Protein AF-A0A5N5M205-F1 (afdb_monomer)

Radius of gyration: 34.11 Å; Cα contacts (8 Å, |Δi|>4): 304; chains: 1; bounding box: 107×65×97 Å

Structure (mmCIF, N/CA/C/O backbone):
data_AF-A0A5N5M205-F1
#
_entry.id   AF-A0A5N5M205-F1
#
loop_
_atom_site.group_PDB
_atom_site.id
_atom_site.type_symbol
_atom_site.label_atom_id
_atom_site.label_alt_id
_atom_site.label_comp_id
_atom_site.label_asym_id
_atom_site.label_entity_id
_atom_site.label_seq_id
_atom_site.pdbx_PDB_ins_code
_atom_site.Cartn_x
_atom_site.Cartn_y
_atom_site.Cartn_z
_atom_site.occupancy
_atom_site.B_iso_or_equiv
_atom_site.auth_seq_id
_atom_site.auth_comp_id
_atom_site.auth_asym_id
_atom_site.auth_atom_id
_atom_site.pdbx_PDB_model_num
ATOM 1 N N . MET A 1 1 ? 38.761 -8.314 11.369 1.00 35.09 1 MET A N 1
ATOM 2 C CA . MET A 1 1 ? 37.717 -7.324 11.724 1.00 35.09 1 MET A CA 1
ATOM 3 C C . MET A 1 1 ? 36.967 -7.002 10.439 1.00 35.09 1 MET A C 1
ATOM 5 O O . MET A 1 1 ? 37.566 -6.400 9.571 1.00 35.09 1 MET A O 1
ATOM 9 N N . TYR A 1 2 ? 35.781 -7.514 10.135 1.00 28.20 2 TYR A N 1
ATOM 10 C CA . TYR A 1 2 ? 34.558 -7.565 10.927 1.00 28.20 2 TYR A CA 1
ATOM 11 C C . TYR A 1 2 ? 33.839 -8.905 10.732 1.00 28.20 2 TYR A C 1
ATOM 13 O O . TYR A 1 2 ? 33.655 -9.369 9.611 1.00 28.20 2 TYR A O 1
ATOM 21 N N . ALA A 1 3 ? 33.420 -9.488 11.848 1.00 25.64 3 ALA A N 1
ATOM 22 C CA . ALA A 1 3 ? 32.432 -10.550 11.924 1.00 25.64 3 ALA A CA 1
ATOM 23 C C . ALA A 1 3 ? 31.124 -9.964 12.481 1.00 25.64 3 ALA A C 1
ATOM 25 O O . ALA A 1 3 ? 31.169 -8.963 13.199 1.00 25.64 3 ALA A O 1
ATOM 26 N N . SER A 1 4 ? 30.022 -10.686 12.244 1.00 29.30 4 SER A N 1
ATOM 27 C CA . SER A 1 4 ? 28.738 -10.692 12.984 1.00 29.30 4 SER A CA 1
ATOM 28 C C . SER A 1 4 ? 27.537 -10.110 12.230 1.00 29.30 4 SER A C 1
ATOM 30 O O . SER A 1 4 ? 27.368 -8.902 12.161 1.00 29.30 4 SER A O 1
ATOM 32 N N . TYR A 1 5 ? 26.658 -10.975 11.709 1.00 28.19 5 TYR A N 1
ATOM 33 C CA . TYR A 1 5 ? 25.409 -11.382 12.383 1.00 28.19 5 TYR A CA 1
ATOM 34 C C . TYR A 1 5 ? 24.569 -12.261 11.433 1.00 28.19 5 TYR A C 1
ATOM 36 O O . TYR A 1 5 ? 23.854 -11.769 10.566 1.00 28.19 5 TYR A O 1
ATOM 44 N N . VAL A 1 6 ? 24.625 -13.584 11.616 1.00 30.52 6 VAL A N 1
ATOM 45 C CA . VAL A 1 6 ? 23.639 -14.532 11.070 1.00 30.52 6 VAL A CA 1
ATOM 46 C C . VAL A 1 6 ? 22.922 -15.145 12.267 1.00 30.52 6 VAL A C 1
ATOM 48 O O . VAL A 1 6 ? 23.509 -15.915 13.022 1.00 30.52 6 VAL A O 1
ATOM 51 N N . ARG A 1 7 ? 21.655 -14.778 12.482 1.00 27.41 7 ARG A N 1
ATOM 52 C CA . ARG A 1 7 ? 20.801 -15.393 13.509 1.00 27.41 7 ARG A CA 1
ATOM 53 C C . ARG A 1 7 ? 20.199 -16.682 12.939 1.00 27.41 7 ARG A C 1
ATOM 55 O O . ARG A 1 7 ? 19.255 -16.638 12.157 1.00 27.41 7 ARG A O 1
ATOM 62 N N . MET A 1 8 ? 20.749 -17.829 13.336 1.00 25.95 8 MET A N 1
ATOM 63 C CA . MET A 1 8 ? 20.094 -19.135 13.208 1.00 25.95 8 MET A CA 1
ATOM 64 C C . MET A 1 8 ? 19.006 -19.262 14.281 1.00 25.95 8 MET A C 1
ATOM 66 O O . MET A 1 8 ? 19.299 -19.199 15.472 1.00 25.95 8 MET A O 1
ATOM 70 N N . VAL A 1 9 ? 17.757 -19.486 13.870 1.00 28.44 9 VAL A N 1
ATOM 71 C CA . VAL A 1 9 ? 16.691 -19.975 14.756 1.00 28.44 9 VAL A CA 1
ATOM 72 C C . VAL A 1 9 ? 16.609 -21.488 14.578 1.00 28.44 9 VAL A C 1
ATOM 74 O O . VAL A 1 9 ? 16.184 -21.981 13.535 1.00 28.44 9 VAL A O 1
ATOM 77 N N . THR A 1 10 ? 17.039 -22.235 15.592 1.00 28.95 10 THR A N 1
ATOM 78 C CA . THR A 1 10 ? 16.893 -23.690 15.661 1.00 28.95 10 THR A CA 1
ATOM 79 C C . THR A 1 10 ? 15.517 -24.040 16.235 1.00 28.95 10 THR A C 1
ATOM 81 O O . THR A 1 10 ? 15.197 -23.760 17.386 1.00 28.95 10 THR A O 1
ATOM 84 N N . SER A 1 11 ? 14.669 -24.660 15.411 1.00 25.62 11 SER A N 1
ATOM 85 C CA . SER A 1 11 ? 13.385 -25.230 15.829 1.00 25.62 11 SER A CA 1
ATOM 86 C C . SER A 1 11 ? 13.619 -26.625 16.418 1.00 25.62 11 SER A C 1
ATOM 88 O O . SER A 1 11 ? 13.933 -27.569 15.691 1.00 25.62 11 SER A O 1
ATOM 90 N N . ARG A 1 12 ? 13.481 -26.776 17.742 1.00 28.73 12 ARG A N 1
ATOM 91 C CA . ARG A 1 12 ? 13.428 -28.093 18.394 1.00 28.73 12 ARG A CA 1
ATOM 92 C C . ARG A 1 12 ? 12.008 -28.660 18.299 1.00 28.73 12 ARG A C 1
ATOM 94 O O . ARG A 1 12 ? 11.095 -28.205 18.980 1.00 28.73 12 ARG A O 1
ATOM 101 N N . ARG A 1 13 ? 11.851 -29.693 17.466 1.00 29.36 13 ARG A N 1
ATOM 102 C CA . ARG A 1 13 ? 10.754 -30.674 17.516 1.00 29.36 13 ARG A CA 1
ATOM 103 C C . ARG A 1 13 ? 10.965 -31.607 18.715 1.00 29.36 13 ARG A C 1
ATOM 105 O O . ARG A 1 13 ? 11.999 -32.261 18.786 1.00 29.36 13 ARG A O 1
ATOM 112 N N . GLY A 1 14 ? 9.959 -31.735 19.578 1.00 28.56 14 GLY A N 1
ATOM 113 C CA . GLY A 1 14 ? 9.799 -32.853 20.515 1.00 28.56 14 GLY A CA 1
ATOM 114 C C . GLY A 1 14 ? 8.483 -33.580 20.224 1.00 28.56 14 GLY A C 1
ATOM 115 O O . GLY A 1 14 ? 7.435 -32.943 20.167 1.00 28.56 14 GLY A O 1
ATOM 116 N N . ARG A 1 15 ? 8.554 -34.891 19.965 1.00 30.47 15 ARG A N 1
ATOM 117 C CA . ARG A 1 15 ? 7.434 -35.819 19.710 1.00 30.47 15 ARG A CA 1
ATOM 118 C C . ARG A 1 15 ? 7.062 -36.592 20.986 1.00 30.47 15 ARG A C 1
ATOM 120 O O . ARG A 1 15 ? 7.984 -37.011 21.671 1.00 30.47 15 ARG A O 1
ATOM 127 N N . GLY A 1 16 ? 5.759 -36.897 21.129 1.00 27.75 16 GLY A N 1
ATOM 128 C CA . GLY A 1 16 ? 5.139 -38.070 21.803 1.00 27.75 16 GLY A CA 1
ATOM 129 C C . GLY A 1 16 ? 5.335 -38.193 23.323 1.00 27.75 16 GLY A C 1
ATOM 130 O O . GLY A 1 16 ? 6.325 -37.727 23.853 1.00 27.75 16 GLY A O 1
ATOM 131 N N . ASN A 1 17 ? 4.474 -38.809 24.135 1.00 27.53 17 ASN A N 1
ATOM 132 C CA . ASN A 1 17 ? 3.269 -39.634 23.985 1.00 27.53 17 ASN A CA 1
ATOM 133 C C . ASN A 1 17 ? 2.536 -39.622 25.347 1.00 27.53 17 ASN A C 1
ATOM 135 O O . ASN A 1 17 ? 3.170 -39.364 26.367 1.00 27.53 17 ASN A O 1
ATOM 139 N N . GLY A 1 18 ? 1.255 -40.009 25.396 1.00 28.08 18 GLY A N 1
ATOM 140 C CA . GLY A 1 18 ? 0.644 -40.438 26.663 1.00 28.08 18 GLY A CA 1
ATOM 141 C C . GLY A 1 18 ? -0.877 -40.352 26.727 1.00 28.08 18 GLY A C 1
ATOM 142 O O . GLY A 1 18 ? -1.420 -39.480 27.392 1.00 28.08 18 GLY A O 1
ATOM 143 N N . LEU A 1 19 ? -1.561 -41.278 26.054 1.00 29.38 19 LEU A N 1
ATOM 144 C CA . LEU A 1 19 ? -2.960 -41.615 26.317 1.00 29.38 19 LEU A CA 1
ATOM 145 C C . LEU A 1 19 ? -3.095 -42.205 27.728 1.00 29.38 19 LEU A C 1
ATOM 147 O O . LEU A 1 19 ? -2.451 -43.206 28.025 1.00 29.38 19 LEU A O 1
ATOM 151 N N . HIS A 1 20 ? -4.009 -41.679 28.544 1.00 30.98 20 HIS A N 1
ATOM 152 C CA . HIS A 1 20 ? -4.691 -42.499 29.542 1.00 30.98 20 HIS A CA 1
ATOM 153 C C . HIS A 1 20 ? -6.166 -42.117 29.651 1.00 30.98 20 HIS A C 1
ATOM 155 O O . HIS A 1 20 ? -6.553 -40.988 29.937 1.00 30.98 20 HIS A O 1
ATOM 161 N N . GLN A 1 21 ? -6.979 -43.123 29.365 1.00 28.41 21 GLN A N 1
ATOM 162 C CA . GLN A 1 21 ? -8.425 -43.145 29.370 1.00 28.41 21 GLN A CA 1
ATOM 163 C C . GLN A 1 21 ? -8.873 -43.709 30.724 1.00 28.41 21 GLN A C 1
ATOM 165 O O . GLN A 1 21 ? -8.448 -44.805 31.085 1.00 28.41 21 GLN A O 1
ATOM 170 N N . GLN A 1 22 ? -9.750 -43.016 31.454 1.00 30.23 22 GLN A N 1
ATOM 171 C CA . GLN A 1 22 ? -10.543 -43.641 32.515 1.00 30.23 22 GLN A CA 1
ATOM 172 C C . GLN A 1 22 ? -11.988 -43.142 32.486 1.00 30.23 22 GLN A C 1
ATOM 174 O O . GLN A 1 22 ? -12.283 -41.952 32.424 1.00 30.23 22 GLN A O 1
ATOM 179 N N . LYS A 1 23 ? -12.883 -44.130 32.459 1.00 27.78 23 LYS A N 1
ATOM 180 C CA . LYS A 1 23 ? -14.337 -44.038 32.382 1.00 27.78 23 LYS A CA 1
ATOM 181 C C . LYS A 1 23 ? -14.938 -43.748 33.761 1.00 27.78 23 LYS A C 1
ATOM 183 O O . LYS A 1 23 ? -14.609 -44.439 34.713 1.00 27.78 23 LYS A O 1
ATOM 188 N N . GLY A 1 24 ? -15.934 -42.862 33.774 1.00 25.91 24 GLY A N 1
ATOM 189 C CA . GLY A 1 24 ? -17.240 -43.059 34.416 1.00 25.91 24 GLY A CA 1
ATOM 190 C C . GLY A 1 24 ? -17.339 -43.033 35.946 1.00 25.91 24 GLY A C 1
ATOM 191 O O . GLY A 1 24 ? -16.824 -43.910 36.625 1.00 25.91 24 GLY A O 1
ATOM 192 N N . LYS A 1 25 ? -18.212 -42.155 36.458 1.00 28.83 25 LYS A N 1
ATOM 193 C CA . LYS A 1 25 ? -19.431 -42.569 37.182 1.00 28.83 25 LYS A CA 1
ATOM 194 C C . LYS A 1 25 ? -20.398 -41.393 37.357 1.00 28.83 25 LYS A C 1
ATOM 196 O O . LYS A 1 25 ? -20.042 -40.316 37.815 1.00 28.83 25 LYS A O 1
ATOM 201 N N . ARG A 1 26 ? -21.635 -41.663 36.951 1.00 26.25 26 ARG A N 1
ATOM 202 C CA . ARG A 1 26 ? -22.867 -40.891 37.114 1.00 26.25 26 ARG A CA 1
ATOM 203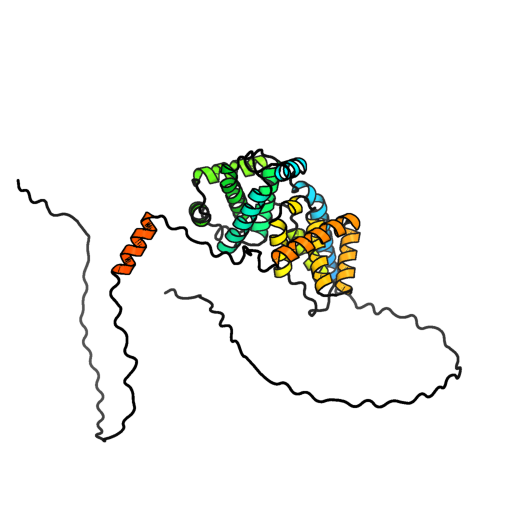 C C . ARG A 1 26 ? -23.425 -41.187 38.506 1.00 26.25 26 ARG A C 1
ATOM 205 O O . ARG A 1 26 ? -23.565 -42.364 38.823 1.00 26.25 26 ARG A O 1
ATOM 212 N N . LEU A 1 27 ? -23.789 -40.166 39.280 1.00 29.59 27 LEU A N 1
ATOM 213 C CA . LEU A 1 27 ? -24.732 -40.288 40.396 1.00 29.59 27 LEU A CA 1
ATOM 214 C C . LEU A 1 27 ? -25.619 -39.039 40.454 1.00 29.59 27 LEU A C 1
ATOM 216 O O . LEU A 1 27 ? -25.185 -37.916 40.228 1.00 29.59 27 LEU A O 1
ATOM 220 N N . GLU A 1 28 ? -26.893 -39.322 40.665 1.00 26.77 28 GLU A N 1
ATOM 221 C CA . GLU A 1 28 ? -28.076 -38.484 40.530 1.00 26.77 28 GLU A CA 1
ATOM 222 C C . GLU A 1 28 ? -28.618 -38.141 41.931 1.00 26.77 28 GLU A C 1
ATOM 224 O O . GLU A 1 28 ? -28.373 -38.900 42.869 1.00 26.77 28 GLU A O 1
ATOM 229 N N . LYS A 1 29 ? -29.478 -37.107 42.000 1.00 28.27 29 LYS A N 1
ATOM 230 C CA . LYS A 1 29 ? -30.364 -36.688 43.120 1.00 28.27 29 LYS A CA 1
ATOM 231 C C . LYS A 1 29 ? -29.666 -35.850 44.215 1.00 28.27 29 LYS A C 1
ATOM 233 O O . LYS A 1 29 ? -28.535 -36.111 44.571 1.00 28.27 29 LYS A O 1
ATOM 238 N N . GLN A 1 30 ? -30.271 -34.805 44.788 1.00 27.66 30 GLN A N 1
ATOM 239 C CA . GLN A 1 30 ? -31.687 -34.632 45.106 1.00 27.66 30 GLN A CA 1
ATOM 240 C C . GLN A 1 30 ? -32.056 -33.149 45.325 1.00 27.66 30 GLN A C 1
ATOM 242 O O . GLN A 1 30 ? -31.233 -32.310 45.672 1.00 27.66 30 GLN A O 1
ATOM 247 N N . LYS A 1 31 ? -33.338 -32.877 45.097 1.00 28.89 31 LYS A N 1
ATOM 248 C CA . LYS A 1 31 ? -34.074 -31.612 45.124 1.00 28.89 31 LYS A CA 1
ATOM 249 C C . LYS A 1 31 ? -34.529 -31.298 46.556 1.00 28.89 31 LYS A C 1
ATOM 251 O O . LYS A 1 31 ? -35.117 -32.181 47.173 1.00 28.89 31 LYS A O 1
ATOM 256 N N . THR A 1 32 ? -34.376 -30.062 47.035 1.00 29.09 32 THR A N 1
ATOM 257 C CA . THR A 1 32 ? -35.177 -29.539 48.160 1.00 29.09 32 THR A CA 1
ATOM 258 C C . THR A 1 32 ? -35.504 -28.061 47.967 1.00 29.09 32 THR A C 1
ATOM 260 O O . THR A 1 32 ? -34.630 -27.199 48.028 1.00 29.09 32 THR A O 1
ATOM 263 N N . ASP A 1 33 ? -36.794 -27.814 47.746 1.00 26.75 33 ASP A N 1
ATOM 264 C CA . ASP A 1 33 ? -37.492 -26.537 47.861 1.00 26.75 33 ASP A CA 1
ATOM 265 C C . ASP A 1 33 ? -37.355 -25.929 49.264 1.00 26.75 33 ASP A C 1
ATOM 267 O O . ASP A 1 33 ? -37.418 -26.664 50.252 1.00 26.75 33 ASP A O 1
ATOM 271 N N . ARG A 1 34 ? -37.263 -24.590 49.341 1.00 29.14 34 ARG A N 1
ATOM 272 C CA . ARG A 1 34 ? -37.953 -23.726 50.330 1.00 29.14 34 ARG A CA 1
ATOM 273 C C . ARG A 1 34 ? -37.608 -22.237 50.118 1.00 29.14 34 ARG A C 1
ATOM 275 O O . ARG A 1 34 ? -36.472 -21.805 50.280 1.00 29.14 34 ARG A O 1
ATOM 282 N N . ARG A 1 35 ? -38.637 -21.440 49.830 1.00 27.16 35 ARG A N 1
ATOM 283 C CA . ARG A 1 35 ? -38.789 -19.989 50.092 1.00 27.16 35 ARG A CA 1
ATOM 284 C C . ARG A 1 35 ? -40.238 -19.789 50.594 1.00 27.16 35 ARG A C 1
ATOM 286 O O . ARG A 1 35 ? -41.030 -20.707 50.376 1.00 27.16 35 ARG A O 1
ATOM 293 N N . PRO A 1 36 ? -40.653 -18.635 51.158 1.00 39.19 36 PRO A N 1
ATOM 294 C CA . PRO A 1 36 ? -39.908 -17.406 51.470 1.00 39.19 36 PRO A CA 1
ATOM 295 C C . PRO A 1 36 ? -40.114 -16.921 52.927 1.00 39.19 36 PRO A C 1
ATOM 297 O O . PRO A 1 36 ? -41.029 -17.350 53.621 1.00 39.19 36 PRO A O 1
ATOM 300 N N . ALA A 1 37 ? -39.320 -15.948 53.381 1.00 30.61 37 ALA A N 1
ATOM 301 C CA . ALA A 1 37 ? -39.704 -15.100 54.510 1.00 30.61 37 ALA A CA 1
ATOM 302 C C . ALA A 1 37 ? -39.289 -13.649 54.243 1.00 30.61 37 ALA A C 1
ATOM 304 O O . ALA A 1 37 ? -38.122 -13.343 54.015 1.00 30.61 37 ALA A O 1
ATOM 305 N N . SER A 1 38 ? -40.297 -12.781 54.250 1.00 28.56 38 SER A N 1
ATOM 306 C CA . SER A 1 38 ? -40.229 -11.333 54.073 1.00 28.56 38 SER A CA 1
ATOM 307 C C . SER A 1 38 ? -39.470 -10.672 55.227 1.00 28.56 38 SER A C 1
ATOM 309 O O . SER A 1 38 ? -39.848 -10.870 56.385 1.00 28.56 38 SER A O 1
ATOM 311 N N . ARG A 1 39 ? -38.500 -9.803 54.921 1.00 33.31 39 ARG A N 1
ATOM 312 C CA . ARG A 1 39 ? -38.143 -8.659 55.773 1.00 33.31 39 ARG A CA 1
ATOM 313 C C . ARG A 1 39 ? -37.866 -7.431 54.904 1.00 33.31 39 ARG A C 1
ATOM 315 O O . ARG A 1 39 ? -37.308 -7.535 53.819 1.00 33.31 39 ARG A O 1
ATOM 322 N N . LYS A 1 40 ? -38.381 -6.309 55.400 1.00 31.02 40 LYS A N 1
ATOM 323 C CA . LYS A 1 40 ? -38.566 -4.996 54.774 1.00 31.02 40 LYS A CA 1
ATOM 324 C C . LYS A 1 40 ? -37.250 -4.298 54.396 1.00 31.02 40 LYS A C 1
ATOM 326 O O . LYS A 1 40 ? -36.220 -4.537 55.015 1.00 31.02 40 LYS A O 1
ATOM 331 N N . CYS A 1 41 ? -37.361 -3.404 53.413 1.00 27.92 41 CYS A N 1
ATOM 332 C CA . CYS A 1 41 ? -36.337 -2.488 52.905 1.00 27.92 41 CYS A CA 1
ATOM 333 C C . CYS A 1 41 ? -35.716 -1.594 53.994 1.00 27.92 41 CYS A C 1
ATOM 335 O O . CYS A 1 41 ? -36.362 -1.296 55.001 1.00 27.92 41 CYS A O 1
ATOM 337 N N . PRO A 1 42 ? -34.545 -1.019 53.686 1.00 30.03 42 PRO A N 1
ATOM 338 C CA . PRO A 1 42 ? -34.512 0.425 53.498 1.00 30.03 42 PRO A CA 1
ATOM 339 C C . PRO A 1 42 ? -33.979 0.821 52.117 1.00 30.03 42 PRO A C 1
ATOM 341 O O . PRO A 1 42 ? -33.077 0.216 51.547 1.00 30.03 42 PRO A O 1
ATOM 344 N N . SER A 1 43 ? -34.617 1.860 51.600 1.00 34.94 43 SER A N 1
ATOM 345 C CA . SER A 1 43 ? -34.234 2.710 50.480 1.00 34.94 43 SER A CA 1
ATOM 346 C C . SER A 1 43 ? -32.800 3.244 50.576 1.00 34.94 43 SER A C 1
ATOM 348 O O . SER A 1 43 ? -32.307 3.492 51.672 1.00 34.94 43 SER A O 1
ATOM 350 N N . ASN A 1 44 ? -32.240 3.548 49.401 1.00 34.44 44 ASN A N 1
ATOM 351 C CA . ASN A 1 44 ? -30.972 4.236 49.127 1.00 34.44 44 ASN A CA 1
ATOM 352 C C . ASN A 1 44 ? -29.715 3.360 49.124 1.00 34.44 44 ASN A C 1
ATOM 354 O O . ASN A 1 44 ? -28.929 3.356 50.064 1.00 34.44 44 ASN A O 1
ATOM 358 N N . ILE A 1 45 ? -29.454 2.750 47.968 1.00 34.28 45 ILE A N 1
ATOM 359 C CA . ILE A 1 45 ? -28.085 2.619 47.466 1.00 34.28 45 ILE A CA 1
ATOM 360 C C . ILE A 1 45 ? -28.081 3.305 46.105 1.00 34.28 45 ILE A C 1
ATOM 362 O O . ILE A 1 45 ? -28.394 2.715 45.074 1.00 34.28 45 ILE A O 1
ATOM 366 N N . SER A 1 46 ? -27.792 4.607 46.142 1.00 27.89 46 SER A N 1
ATOM 367 C CA . SER A 1 46 ? -27.135 5.287 45.033 1.00 27.89 46 SER A CA 1
ATOM 368 C C . SER A 1 46 ? -25.893 4.461 44.729 1.00 27.89 46 SER A C 1
ATOM 370 O O . SER A 1 46 ? -24.947 4.466 45.516 1.00 27.89 46 SER A O 1
ATOM 372 N N . GLY A 1 47 ? -25.941 3.670 43.657 1.00 26.64 47 GLY A N 1
ATOM 373 C CA . GLY A 1 47 ? -24.765 3.021 43.110 1.00 26.64 47 GLY A CA 1
ATOM 374 C C . GLY A 1 47 ? -23.831 4.125 42.656 1.00 26.64 47 GLY A C 1
ATOM 375 O O . GLY A 1 47 ? -23.991 4.662 41.564 1.00 26.64 47 GLY A O 1
ATOM 376 N N . TYR A 1 48 ? -22.915 4.505 43.542 1.00 29.47 48 TYR A N 1
ATOM 377 C CA . TYR A 1 48 ? -21.705 5.209 43.180 1.00 29.47 48 TYR A CA 1
ATOM 378 C C . TYR A 1 48 ? -21.031 4.352 42.115 1.00 29.47 48 TYR A C 1
ATOM 380 O O . TYR A 1 48 ? -20.441 3.315 42.401 1.00 29.47 48 TYR A O 1
ATOM 388 N N . PHE A 1 49 ? -21.219 4.764 40.866 1.00 31.95 49 PHE A N 1
ATOM 389 C CA . PHE A 1 49 ? -20.301 4.470 39.790 1.00 31.95 49 PHE A CA 1
ATOM 390 C C . PHE A 1 49 ? -18.948 4.958 40.308 1.00 31.95 49 PHE A C 1
ATOM 392 O O . PHE A 1 49 ? -18.766 6.163 40.493 1.00 31.95 49 PHE A O 1
ATOM 399 N N . GLU A 1 50 ? -18.070 4.030 40.689 1.00 29.70 50 GLU A N 1
ATOM 400 C CA . GLU A 1 50 ? -16.687 4.343 41.023 1.00 29.70 50 GLU A CA 1
ATOM 401 C C . GLU A 1 50 ? -16.108 5.094 39.825 1.00 29.70 50 GLU A C 1
ATOM 403 O O . GLU A 1 50 ? -15.821 4.526 38.772 1.00 29.70 50 GLU A O 1
ATOM 408 N N . LEU A 1 51 ? -16.005 6.413 39.978 1.00 34.56 51 LEU A N 1
ATOM 409 C CA . LEU A 1 51 ? -15.162 7.257 39.161 1.00 34.56 51 LEU A CA 1
ATOM 410 C C . LEU A 1 51 ? -13.735 6.825 39.480 1.00 34.56 51 LEU A C 1
ATOM 412 O O . LEU A 1 51 ? -13.085 7.387 40.356 1.00 34.56 51 LEU A O 1
ATOM 416 N N . THR A 1 52 ? -13.259 5.787 38.797 1.00 38.47 52 THR A N 1
ATOM 417 C CA . THR A 1 52 ? -11.826 5.607 38.615 1.00 38.47 52 THR A CA 1
ATOM 418 C C . THR A 1 52 ? -11.336 6.899 37.977 1.00 38.47 52 THR A C 1
ATOM 420 O O . THR A 1 52 ? -11.681 7.184 36.827 1.00 38.47 52 THR A O 1
ATOM 423 N N . GLU A 1 53 ? -10.626 7.711 38.758 1.00 41.22 53 GLU A N 1
ATOM 424 C CA . GLU A 1 53 ? -9.908 8.894 38.298 1.00 41.22 53 GLU A CA 1
ATOM 425 C C . GLU A 1 53 ? -9.066 8.474 37.087 1.00 41.22 53 GLU A C 1
ATOM 427 O O . GLU A 1 53 ? -8.050 7.792 37.226 1.00 41.22 53 GLU A O 1
ATOM 432 N N . ARG A 1 54 ? -9.531 8.790 35.871 1.00 52.59 54 ARG A N 1
ATOM 433 C CA . ARG A 1 54 ? -8.688 8.641 34.686 1.00 52.59 54 ARG A CA 1
ATOM 434 C C . ARG A 1 54 ? -7.578 9.667 34.808 1.00 52.59 54 ARG A C 1
ATOM 436 O O . ARG A 1 54 ? -7.836 10.838 35.070 1.00 52.59 54 ARG A O 1
ATOM 443 N N . ASP A 1 55 ? -6.350 9.202 34.633 1.00 56.69 55 ASP A N 1
ATOM 444 C CA . ASP A 1 55 ? -5.165 10.046 34.614 1.00 56.69 55 ASP A CA 1
ATOM 445 C C . ASP A 1 55 ? -5.349 11.175 33.568 1.00 56.69 55 ASP A C 1
ATOM 447 O O . ASP A 1 55 ? -5.577 10.871 32.391 1.00 56.69 55 ASP A O 1
ATOM 451 N N . PRO A 1 56 ? -5.249 12.466 33.953 1.00 61.19 56 PRO A N 1
ATOM 452 C CA . PRO A 1 56 ? -5.406 13.606 33.043 1.00 61.19 56 PRO A CA 1
ATOM 453 C C . PRO A 1 56 ? -4.485 13.553 31.815 1.00 61.19 56 PRO A C 1
ATOM 455 O O . PRO A 1 56 ? -4.787 14.153 30.780 1.00 61.19 56 PRO A O 1
ATOM 458 N N . SER A 1 57 ? -3.358 12.838 31.910 1.00 63.34 57 SER A N 1
ATOM 459 C CA . SER A 1 57 ? -2.438 12.635 30.788 1.00 63.34 57 SER A CA 1
ATOM 460 C C . SER A 1 57 ? -3.027 11.745 29.683 1.00 63.34 57 SER A C 1
ATOM 462 O O . SER A 1 57 ? -2.799 12.013 28.501 1.00 63.34 57 SER A O 1
ATOM 464 N N . VAL A 1 58 ? -3.841 10.743 30.038 1.00 65.38 58 VAL A N 1
ATOM 465 C CA . VAL A 1 58 ? -4.497 9.822 29.091 1.00 65.38 58 VAL A CA 1
ATOM 466 C C . VAL A 1 58 ? -5.610 10.536 28.326 1.00 65.38 58 VAL A C 1
ATOM 468 O O . VAL A 1 58 ? -5.751 10.348 27.117 1.00 65.38 58 VAL A O 1
ATOM 471 N N . ASP A 1 59 ? -6.350 11.420 28.997 1.00 68.69 59 ASP A N 1
ATOM 472 C CA . ASP A 1 59 ? -7.402 12.217 28.360 1.00 68.69 59 ASP A CA 1
ATOM 473 C C . ASP A 1 59 ? -6.824 13.242 27.364 1.00 68.69 59 ASP A C 1
ATOM 475 O O . ASP A 1 59 ? -7.383 13.448 26.282 1.00 68.69 59 ASP A O 1
ATOM 479 N N . MET A 1 60 ? -5.661 13.830 27.670 1.00 78.50 60 MET A N 1
ATOM 480 C CA . MET A 1 60 ? -4.942 14.718 26.745 1.00 78.50 60 MET A CA 1
ATOM 481 C C . MET A 1 60 ? -4.405 13.977 25.512 1.00 78.50 60 MET A C 1
ATOM 483 O O . MET A 1 60 ? -4.485 14.499 24.394 1.00 78.50 60 MET A O 1
ATOM 487 N N . GLU A 1 61 ? -3.895 12.756 25.690 1.00 82.69 61 GLU A N 1
ATOM 488 C CA . GLU A 1 61 ? -3.439 11.898 24.592 1.00 82.69 61 GLU A CA 1
ATOM 489 C C . GLU A 1 61 ? -4.601 11.489 23.676 1.00 82.69 61 GLU A C 1
ATOM 491 O O . GLU A 1 61 ? -4.536 11.667 22.458 1.00 82.69 61 GLU A O 1
ATOM 496 N N . ALA A 1 62 ? -5.709 11.024 24.258 1.00 79.00 62 ALA A N 1
ATOM 497 C CA . ALA A 1 62 ? -6.910 10.657 23.512 1.00 79.00 62 ALA A CA 1
ATOM 498 C C . ALA A 1 62 ? -7.485 11.851 22.729 1.00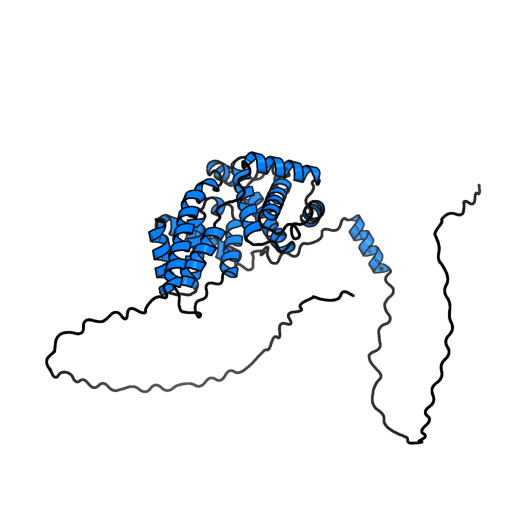 79.00 62 ALA A C 1
ATOM 500 O O . ALA A 1 62 ? -7.895 11.704 21.572 1.00 79.00 62 ALA A O 1
ATOM 501 N N . PHE A 1 63 ? -7.466 13.053 23.317 1.00 82.19 63 PHE A N 1
ATOM 502 C CA . PHE A 1 63 ? -7.874 14.279 22.632 1.00 82.19 63 PHE A CA 1
ATOM 503 C C . PHE A 1 63 ? -6.964 14.607 21.439 1.00 82.19 63 PHE A C 1
ATOM 505 O O . PHE A 1 63 ? -7.460 14.955 20.360 1.00 82.19 63 PHE A O 1
ATOM 512 N N . ARG A 1 64 ? -5.642 14.462 21.600 1.00 89.50 64 ARG A N 1
ATOM 513 C CA . ARG A 1 64 ? -4.667 14.667 20.519 1.00 89.50 64 ARG A CA 1
ATOM 514 C C . ARG A 1 64 ? -4.901 13.695 19.364 1.00 89.50 64 ARG A C 1
ATOM 516 O O . ARG A 1 64 ? -5.032 14.149 18.227 1.00 89.50 64 ARG A O 1
ATOM 523 N N . LEU A 1 65 ? -5.030 12.400 19.658 1.00 89.62 65 LEU A N 1
ATOM 524 C CA . LEU A 1 65 ? -5.295 11.357 18.661 1.00 89.62 65 LEU A CA 1
ATOM 525 C C . LEU A 1 65 ? -6.613 11.605 17.917 1.00 89.62 65 LEU A C 1
ATOM 527 O O . LEU A 1 65 ? -6.677 11.485 16.696 1.00 89.62 65 LEU A O 1
ATOM 531 N N . MET A 1 66 ? -7.663 12.022 18.629 1.00 85.56 66 MET A N 1
ATOM 532 C CA . MET A 1 66 ? -8.955 12.338 18.016 1.00 85.56 66 MET A CA 1
ATOM 533 C C . MET A 1 66 ? -8.883 13.571 17.100 1.00 85.56 66 MET A C 1
ATOM 535 O O . MET A 1 66 ? -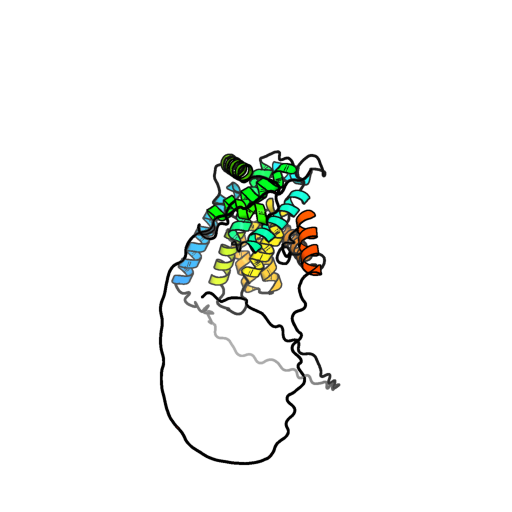9.541 13.615 16.056 1.00 85.56 66 MET A O 1
ATOM 539 N N . LYS A 1 67 ? -8.089 14.585 17.467 1.00 89.00 67 LYS A N 1
ATOM 540 C CA . LYS A 1 67 ? -7.852 15.765 16.623 1.00 89.00 67 LYS A CA 1
ATOM 541 C C . LYS A 1 67 ? -7.098 15.388 15.347 1.00 89.00 67 LYS A C 1
ATOM 543 O O . LYS A 1 67 ? -7.502 15.803 14.261 1.00 89.00 67 LYS A O 1
ATOM 548 N N . GLU A 1 68 ? -6.042 14.593 15.476 1.00 93.12 68 GLU A N 1
ATOM 549 C CA . GLU A 1 68 ? -5.262 14.091 14.342 1.00 93.12 68 GLU A CA 1
ATOM 550 C C . GLU A 1 68 ? -6.112 13.216 13.412 1.00 93.12 68 GLU A C 1
ATOM 552 O O . GLU A 1 68 ? -6.050 13.357 12.190 1.00 93.12 68 GLU A O 1
ATOM 557 N N . LEU A 1 69 ? -6.977 12.376 13.980 1.00 92.50 69 LEU A N 1
ATOM 558 C CA . LEU A 1 69 ? -7.900 11.545 13.221 1.00 92.50 69 LEU A CA 1
ATOM 559 C C . LEU A 1 69 ? -8.849 12.371 12.341 1.00 92.50 69 LEU A C 1
ATOM 561 O O . LEU A 1 69 ? -9.034 12.046 11.167 1.00 92.50 69 LEU A O 1
ATOM 565 N N . LYS A 1 70 ? -9.424 13.453 12.879 1.00 90.56 70 LYS A N 1
ATOM 566 C CA . LYS A 1 70 ? -10.302 14.354 12.112 1.00 90.56 70 LYS A CA 1
ATOM 567 C C . LYS A 1 70 ? -9.555 15.061 10.983 1.00 90.56 70 LYS A C 1
ATOM 569 O O . LYS A 1 70 ? -10.060 15.101 9.866 1.00 90.56 70 LYS A O 1
ATOM 574 N N . LEU A 1 71 ? -8.347 15.552 11.260 1.00 93.31 71 LEU A N 1
ATOM 575 C CA . LEU A 1 71 ? -7.511 16.214 10.257 1.00 93.31 71 LEU A CA 1
ATOM 576 C C . LEU A 1 71 ? -7.191 15.278 9.081 1.00 93.31 71 LEU A C 1
ATOM 578 O O . LEU A 1 71 ? -7.335 15.660 7.922 1.00 93.31 71 LEU A O 1
ATOM 582 N N . ASN A 1 72 ? -6.803 14.035 9.376 1.00 94.69 72 ASN A N 1
ATOM 583 C CA . ASN A 1 72 ? -6.522 13.034 8.348 1.00 94.69 72 ASN A CA 1
ATOM 584 C C . ASN A 1 72 ? -7.783 12.659 7.550 1.00 94.69 72 ASN A C 1
ATOM 586 O O . ASN A 1 72 ? -7.709 12.479 6.334 1.00 94.69 72 ASN A O 1
ATOM 590 N N . LEU A 1 73 ? -8.952 12.586 8.199 1.00 93.94 73 LEU A N 1
ATOM 591 C CA . LEU A 1 73 ? -10.226 12.300 7.529 1.00 93.94 73 LEU A CA 1
ATOM 592 C C . LEU A 1 73 ? -10.595 13.370 6.492 1.00 93.94 73 LEU A C 1
ATOM 594 O O . LEU A 1 73 ? -11.049 13.035 5.401 1.00 93.94 73 LEU A O 1
ATOM 598 N N . GLU A 1 74 ? -10.360 14.647 6.790 1.00 92.94 74 GLU A N 1
ATOM 599 C CA . GLU A 1 74 ? -10.614 15.751 5.850 1.00 92.94 74 GLU A CA 1
ATOM 600 C C . GLU A 1 74 ? -9.718 15.674 4.599 1.00 92.94 74 GLU A C 1
ATOM 602 O O . GLU A 1 74 ? -10.115 16.088 3.506 1.00 92.94 74 GLU A O 1
ATOM 607 N N . GLN A 1 75 ? -8.519 15.108 4.742 1.00 93.38 75 GLN A N 1
ATOM 608 C CA . GLN A 1 75 ? -7.517 15.021 3.680 1.00 93.38 75 GLN A CA 1
ATOM 609 C C . GLN A 1 75 ? -7.587 13.721 2.864 1.00 93.38 75 GLN A C 1
ATOM 611 O O . GLN A 1 75 ? -7.068 13.690 1.747 1.00 93.38 75 GLN A O 1
ATOM 616 N N . GLU A 1 76 ? -8.245 12.661 3.356 1.00 94.44 76 GLU A N 1
ATOM 617 C CA . GLU A 1 76 ? -8.196 11.323 2.735 1.00 94.44 76 GLU A CA 1
ATOM 618 C C . GLU A 1 76 ? -8.628 11.325 1.256 1.00 94.44 76 GLU A C 1
ATOM 620 O O . GLU A 1 76 ? -8.052 10.624 0.422 1.00 94.44 76 GLU A O 1
ATOM 625 N N . SER A 1 77 ? -9.607 12.168 0.909 1.00 92.50 77 SER A N 1
ATOM 626 C CA . SER A 1 77 ? -10.168 12.255 -0.444 1.00 92.50 77 SER A CA 1
ATOM 627 C C . SER A 1 77 ? -9.171 12.758 -1.493 1.00 92.50 77 SER A C 1
ATOM 629 O O . SER A 1 77 ? -9.298 12.421 -2.671 1.00 92.50 77 SER A O 1
ATOM 631 N N . GLN A 1 78 ? -8.149 13.514 -1.080 1.00 92.56 78 GLN A N 1
ATOM 632 C CA . GLN A 1 78 ? -7.139 14.087 -1.978 1.00 92.56 78 GLN A CA 1
ATOM 633 C C . GLN A 1 78 ? -6.187 13.022 -2.541 1.00 92.56 78 GLN A C 1
ATOM 635 O O . GLN A 1 78 ? -5.585 13.205 -3.602 1.00 92.56 78 GLN A O 1
ATOM 640 N N . TYR A 1 79 ? -6.067 11.894 -1.839 1.00 93.25 79 TYR A N 1
ATOM 641 C CA . TYR A 1 79 ? -5.117 10.827 -2.146 1.00 93.25 79 TYR A CA 1
ATOM 642 C C . TYR A 1 79 ? -5.793 9.560 -2.669 1.00 93.25 79 TYR A C 1
ATOM 644 O O . TYR A 1 79 ? -5.126 8.538 -2.847 1.00 93.25 79 TYR A O 1
ATOM 652 N N . LEU A 1 80 ? -7.093 9.621 -2.965 1.00 94.62 80 LEU A N 1
ATOM 653 C CA . LEU A 1 80 ? -7.797 8.537 -3.636 1.00 94.62 80 LEU A CA 1
ATOM 654 C C . LEU A 1 80 ? -7.501 8.542 -5.146 1.00 94.62 80 LEU A C 1
ATOM 656 O O . LEU A 1 80 ? -7.524 9.598 -5.788 1.00 94.62 80 LEU A O 1
ATOM 660 N N . PRO A 1 81 ? -7.241 7.372 -5.755 1.00 95.56 81 PRO A N 1
ATOM 661 C CA . PRO A 1 81 ? -7.186 7.259 -7.205 1.00 95.56 81 PRO A CA 1
ATOM 662 C C . PRO A 1 81 ? -8.529 7.635 -7.843 1.00 95.56 81 PRO A C 1
ATOM 664 O O . PRO A 1 81 ? -9.598 7.410 -7.276 1.00 95.56 81 PRO A O 1
ATOM 667 N N . LYS A 1 82 ? -8.492 8.164 -9.072 1.00 94.81 82 LYS A N 1
ATOM 668 C CA . LYS A 1 82 ? -9.720 8.489 -9.812 1.00 94.81 82 LYS A CA 1
ATOM 669 C C . LYS A 1 82 ? -10.519 7.217 -10.105 1.00 94.81 82 LYS A C 1
ATOM 671 O O . LYS A 1 82 ? -10.046 6.333 -10.818 1.00 94.81 82 LYS A O 1
ATOM 676 N N . GLU A 1 83 ? -11.762 7.163 -9.632 1.00 92.94 83 GLU A N 1
ATOM 677 C CA . GLU A 1 83 ? -12.623 5.981 -9.767 1.00 92.94 83 GLU A CA 1
ATOM 678 C C . GLU A 1 83 ? -12.853 5.575 -11.233 1.00 92.94 83 GLU A C 1
ATOM 680 O O . GLU A 1 83 ? -12.840 4.389 -11.565 1.00 92.94 83 GLU A O 1
ATOM 685 N N . SER A 1 84 ? -13.000 6.551 -12.136 1.00 93.06 84 SER A N 1
ATOM 686 C CA . SER A 1 84 ? -13.138 6.296 -13.576 1.00 93.06 84 SER A CA 1
ATOM 687 C C . SER A 1 84 ? -11.920 5.576 -14.159 1.00 93.06 84 SER A C 1
ATOM 689 O O . SER A 1 84 ? -12.081 4.672 -14.974 1.00 93.06 84 SER A O 1
ATOM 691 N N . GLY A 1 85 ? -10.714 5.922 -13.706 1.00 92.94 85 GLY A N 1
ATOM 692 C CA . GLY A 1 85 ? -9.477 5.259 -14.105 1.00 92.94 85 GLY A CA 1
ATOM 693 C C . GLY A 1 85 ? -9.381 3.828 -13.582 1.00 92.94 85 GLY A C 1
ATOM 694 O O . GLY A 1 85 ? -9.052 2.922 -14.344 1.00 92.94 85 GLY A O 1
ATOM 695 N N . LEU A 1 86 ? -9.741 3.601 -12.314 1.00 93.44 86 LEU A N 1
ATOM 696 C CA . LEU A 1 86 ? -9.753 2.254 -11.730 1.00 93.44 86 LEU A CA 1
ATOM 697 C C . LEU A 1 86 ? -10.735 1.322 -12.456 1.00 93.44 86 LEU A C 1
ATOM 699 O O . LEU A 1 86 ? -10.364 0.203 -12.808 1.00 93.44 86 LEU A O 1
ATOM 703 N N . LYS A 1 87 ? -11.948 1.804 -12.765 1.00 92.62 87 LYS A N 1
ATOM 704 C CA . LYS A 1 87 ? -12.946 1.041 -13.539 1.00 92.62 87 LYS A CA 1
ATOM 705 C C . LYS A 1 87 ? -12.425 0.642 -14.920 1.00 92.62 87 LYS A C 1
ATOM 707 O O . LYS A 1 87 ? -12.695 -0.464 -15.378 1.00 92.62 87 LYS A O 1
ATOM 712 N N . LEU A 1 88 ? -11.659 1.516 -15.578 1.00 91.62 88 LEU A N 1
ATOM 713 C CA . LEU A 1 88 ? -11.045 1.196 -16.868 1.00 91.62 88 LEU A CA 1
ATOM 714 C C . LEU A 1 88 ? -9.990 0.093 -16.748 1.00 91.62 88 LEU A C 1
ATOM 716 O O . LEU A 1 88 ? -9.922 -0.749 -17.635 1.00 91.62 88 LEU A O 1
ATOM 720 N N . ILE A 1 89 ? -9.193 0.075 -15.676 1.00 92.88 89 ILE A N 1
ATOM 721 C CA . ILE A 1 89 ? -8.173 -0.964 -15.447 1.00 92.88 89 ILE A CA 1
ATOM 722 C C . ILE A 1 89 ? -8.829 -2.327 -15.187 1.00 92.88 89 ILE A C 1
ATOM 724 O O . ILE A 1 89 ? -8.353 -3.347 -15.686 1.00 92.88 89 ILE A O 1
ATOM 728 N N . GLU A 1 90 ? -9.935 -2.357 -14.445 1.00 90.69 90 GLU A N 1
ATOM 729 C CA . GLU A 1 90 ? -10.692 -3.588 -14.183 1.00 90.69 90 GLU A CA 1
ATOM 730 C C . GLU A 1 90 ? -11.429 -4.112 -15.417 1.00 90.69 90 GLU A C 1
ATOM 732 O O . GLU A 1 90 ? -11.490 -5.321 -15.625 1.00 90.69 90 GLU A O 1
ATOM 737 N N . ALA A 1 91 ? -11.968 -3.218 -16.248 1.00 87.62 91 ALA A N 1
ATOM 738 C CA . ALA A 1 91 ? -12.707 -3.591 -17.452 1.00 87.62 91 ALA A CA 1
ATOM 739 C C . ALA A 1 91 ? -11.804 -3.998 -18.630 1.00 87.62 91 ALA A C 1
ATOM 741 O O . ALA A 1 91 ? -12.301 -4.492 -19.643 1.00 87.62 91 ALA A O 1
ATOM 742 N N . ASN A 1 92 ? -10.493 -3.753 -18.549 1.00 83.62 92 ASN A N 1
ATOM 743 C CA . ASN A 1 92 ? -9.589 -3.947 -19.675 1.00 83.62 92 ASN A CA 1
ATOM 744 C C . ASN A 1 92 ? -9.238 -5.433 -19.868 1.00 83.62 92 ASN A C 1
ATOM 746 O O . ASN A 1 92 ? -8.588 -6.018 -18.994 1.00 83.62 92 ASN A O 1
ATOM 750 N N . PRO A 1 93 ? -9.594 -6.049 -21.012 1.00 71.56 93 PRO A N 1
ATOM 751 C CA . PRO A 1 93 ? -9.145 -7.398 -21.324 1.00 71.56 93 PRO A CA 1
ATOM 752 C C . PRO A 1 93 ? -7.623 -7.429 -21.530 1.00 71.56 93 PRO A C 1
ATOM 754 O O . PRO A 1 93 ? -7.003 -6.438 -21.933 1.00 71.56 93 PRO A O 1
ATOM 757 N N . GLU A 1 94 ? -7.008 -8.583 -21.261 1.00 66.25 94 GLU A N 1
ATOM 758 C CA . GLU A 1 94 ? -5.562 -8.770 -21.397 1.00 66.25 94 GLU A CA 1
ATOM 759 C C . GLU A 1 94 ? -5.089 -8.371 -22.818 1.00 66.25 94 GLU A C 1
ATOM 761 O O . GLU A 1 94 ? -5.590 -8.876 -23.821 1.00 66.25 94 GLU A O 1
ATOM 766 N N . GLY A 1 95 ? -4.135 -7.431 -22.917 1.00 62.31 95 GLY A N 1
ATOM 767 C CA . GLY A 1 95 ? -3.399 -7.144 -24.162 1.00 62.31 95 GLY A CA 1
ATOM 768 C C . GLY A 1 95 ? -3.488 -5.724 -24.746 1.00 62.31 95 GLY A C 1
ATOM 769 O O . GLY A 1 95 ? -2.601 -5.357 -25.515 1.00 62.31 95 GLY A O 1
ATOM 770 N N . LYS A 1 96 ? -4.474 -4.883 -24.387 1.00 71.50 96 LYS A N 1
ATOM 771 C CA . LYS A 1 96 ? -4.584 -3.499 -24.933 1.00 71.50 96 LYS A CA 1
ATOM 772 C C . LYS A 1 96 ? -4.139 -2.384 -23.978 1.00 71.50 96 LYS A C 1
ATOM 774 O O . LYS A 1 96 ? -3.851 -1.273 -24.422 1.00 71.50 96 LYS A O 1
ATOM 779 N N . GLY A 1 97 ? -4.037 -2.666 -22.682 1.00 84.38 97 GLY A N 1
ATOM 780 C CA . GLY A 1 97 ? -3.535 -1.739 -21.665 1.00 84.38 97 GLY A CA 1
ATOM 781 C C . GLY A 1 97 ? -3.271 -2.462 -20.348 1.00 84.38 97 GLY A C 1
ATOM 782 O O . GLY A 1 97 ? -3.179 -3.688 -20.330 1.00 84.38 97 GLY A O 1
ATOM 783 N N . ILE A 1 98 ? -3.137 -1.712 -19.256 1.00 92.06 98 ILE A N 1
ATOM 784 C CA . ILE A 1 98 ? -3.000 -2.307 -17.922 1.00 92.06 98 ILE A CA 1
ATOM 785 C C . ILE A 1 98 ? -4.329 -2.956 -17.527 1.00 92.06 98 ILE A C 1
ATOM 787 O O . ILE A 1 98 ? -5.368 -2.300 -17.605 1.00 92.06 98 ILE A O 1
ATOM 791 N N . SER A 1 99 ? -4.279 -4.229 -17.136 1.00 94.06 99 SER A N 1
ATOM 792 C CA . SER A 1 99 ? -5.388 -4.945 -16.503 1.00 94.06 99 SER A CA 1
ATOM 793 C C . SER A 1 99 ? -5.208 -4.970 -14.982 1.00 94.06 99 SER A C 1
ATOM 795 O O . SER A 1 99 ? -4.093 -4.785 -14.479 1.00 94.06 99 SER A O 1
ATOM 797 N N . ALA A 1 100 ? -6.289 -5.253 -14.250 1.00 94.06 100 ALA A N 1
ATOM 798 C CA . ALA A 1 100 ? -6.259 -5.463 -12.799 1.00 94.06 100 ALA A CA 1
ATOM 799 C C . ALA A 1 100 ? -5.179 -6.474 -12.378 1.00 94.06 100 ALA A C 1
ATOM 801 O O . ALA A 1 100 ? -4.370 -6.191 -11.501 1.00 94.06 100 ALA A O 1
ATOM 802 N N . LYS A 1 101 ? -5.097 -7.609 -13.082 1.00 92.81 101 LYS A N 1
ATOM 803 C CA . LYS A 1 101 ? -4.111 -8.663 -12.816 1.00 92.81 101 LYS A CA 1
ATOM 804 C C . LYS A 1 101 ? -2.671 -8.176 -12.979 1.00 92.81 101 LYS A C 1
ATOM 806 O O . LYS A 1 101 ? -1.851 -8.418 -12.106 1.00 92.81 101 LYS A O 1
ATOM 811 N N . CYS A 1 102 ? -2.367 -7.430 -14.047 1.00 93.38 102 CYS A N 1
ATOM 812 C CA . CYS A 1 102 ? -1.022 -6.880 -14.233 1.00 93.38 102 CYS A CA 1
ATOM 813 C C . CYS A 1 102 ? -0.621 -5.932 -13.096 1.00 93.38 102 CYS A C 1
ATOM 815 O O . CYS A 1 102 ? 0.543 -5.918 -12.699 1.00 93.38 102 CYS A O 1
ATOM 817 N N . ARG A 1 103 ? -1.565 -5.125 -12.593 1.00 95.62 103 ARG A N 1
ATOM 818 C CA . ARG A 1 103 ? -1.331 -4.243 -11.444 1.00 95.62 103 ARG A CA 1
ATOM 819 C C . ARG A 1 103 ? -1.105 -5.065 -10.177 1.00 95.62 103 ARG A C 1
ATOM 821 O O . ARG A 1 103 ? -0.131 -4.801 -9.481 1.00 95.62 103 ARG A O 1
ATOM 828 N N . ASP A 1 104 ? -1.960 -6.045 -9.900 1.00 95.62 104 ASP A N 1
ATOM 829 C CA . ASP A 1 104 ? -1.860 -6.899 -8.710 1.00 95.62 104 ASP A CA 1
ATOM 830 C C . ASP A 1 104 ? -0.519 -7.650 -8.675 1.00 95.62 104 ASP A C 1
ATOM 832 O O . ASP A 1 104 ? 0.196 -7.569 -7.677 1.00 95.62 104 ASP A O 1
ATOM 836 N N . ASP A 1 105 ? -0.100 -8.245 -9.799 1.00 93.69 105 ASP A N 1
ATOM 837 C CA . ASP A 1 105 ? 1.207 -8.908 -9.934 1.00 93.69 105 ASP A CA 1
ATOM 838 C C . ASP A 1 105 ? 2.366 -7.945 -9.621 1.00 93.69 105 ASP A C 1
ATOM 840 O O . ASP A 1 105 ? 3.339 -8.310 -8.960 1.00 93.69 105 ASP A O 1
ATOM 844 N N . LYS A 1 106 ? 2.280 -6.687 -10.081 1.00 95.50 106 LYS A N 1
ATOM 845 C CA . LYS A 1 106 ? 3.311 -5.687 -9.771 1.00 95.50 106 LYS A CA 1
ATOM 846 C C . LYS A 1 106 ? 3.296 -5.259 -8.311 1.00 95.50 106 LYS A C 1
ATOM 848 O O . LYS A 1 106 ? 4.368 -5.014 -7.773 1.00 95.50 106 LYS A O 1
ATOM 853 N N . VAL A 1 107 ? 2.136 -5.144 -7.671 1.00 97.31 107 VAL A N 1
ATOM 854 C CA . VAL A 1 107 ? 2.077 -4.798 -6.243 1.00 97.31 107 VAL A CA 1
ATOM 855 C C . VAL A 1 107 ? 2.624 -5.936 -5.380 1.00 97.31 107 VAL A C 1
ATOM 857 O O . VAL A 1 107 ? 3.329 -5.667 -4.409 1.00 97.31 107 VAL A O 1
ATOM 860 N N . GLU A 1 108 ? 2.400 -7.194 -5.763 1.00 94.75 108 GLU A N 1
ATOM 861 C CA . GLU A 1 108 ? 3.049 -8.339 -5.115 1.00 94.75 108 GLU A CA 1
ATOM 862 C C . GLU A 1 108 ? 4.581 -8.285 -5.264 1.00 94.75 108 GLU A C 1
ATOM 864 O O . GLU A 1 108 ? 5.296 -8.483 -4.278 1.00 94.75 108 GLU A O 1
ATOM 869 N N . ASP A 1 109 ? 5.096 -7.938 -6.451 1.00 94.44 109 ASP A N 1
ATOM 870 C CA . ASP A 1 109 ? 6.537 -7.723 -6.656 1.00 94.44 109 ASP A CA 1
ATOM 871 C C . ASP A 1 109 ? 7.073 -6.564 -5.802 1.00 94.44 109 ASP A C 1
ATOM 873 O O . ASP A 1 109 ? 8.145 -6.678 -5.205 1.00 94.44 109 ASP A O 1
ATOM 877 N N . LEU A 1 110 ? 6.328 -5.454 -5.711 1.00 96.94 110 LEU A N 1
ATOM 878 C CA . LEU A 1 110 ? 6.689 -4.321 -4.857 1.00 96.94 110 LEU A CA 1
ATOM 879 C C . LEU A 1 110 ? 6.776 -4.734 -3.392 1.00 96.94 110 LEU A C 1
ATOM 881 O O . LEU A 1 110 ? 7.723 -4.338 -2.722 1.00 96.94 110 LEU A O 1
ATOM 885 N N . TRP A 1 111 ? 5.847 -5.560 -2.909 1.00 94.81 111 TRP A N 1
ATOM 886 C CA . TRP A 1 111 ? 5.903 -6.062 -1.540 1.00 94.81 111 TRP A CA 1
ATOM 887 C C . TRP A 1 111 ? 7.177 -6.886 -1.315 1.00 94.81 111 TRP A C 1
ATOM 889 O O . TRP A 1 111 ? 7.926 -6.610 -0.375 1.00 94.81 111 TRP A O 1
ATOM 899 N N . SER A 1 112 ? 7.488 -7.834 -2.203 1.00 93.69 112 SER A N 1
ATOM 900 C CA . SER A 1 112 ? 8.731 -8.611 -2.105 1.00 93.69 112 SER A CA 1
ATOM 901 C C . SER A 1 112 ? 9.985 -7.728 -2.139 1.00 93.69 112 SER A C 1
ATOM 903 O O . SER A 1 112 ? 10.929 -7.992 -1.394 1.00 93.69 112 SER A O 1
ATOM 905 N N . LEU A 1 113 ? 9.999 -6.663 -2.947 1.00 94.75 113 LEU A N 1
ATOM 906 C CA . LEU A 1 113 ? 11.114 -5.713 -3.003 1.00 94.75 113 LEU A CA 1
ATOM 907 C C . LEU A 1 113 ? 11.233 -4.877 -1.727 1.00 94.75 113 LEU A C 1
ATOM 909 O O . LEU A 1 113 ? 12.332 -4.769 -1.191 1.00 94.75 113 LEU A O 1
ATOM 913 N N . THR A 1 114 ? 10.129 -4.337 -1.207 1.00 95.75 114 THR A N 1
ATOM 914 C CA . THR A 1 114 ? 10.114 -3.631 0.084 1.00 95.75 114 THR A CA 1
ATOM 915 C C . THR A 1 114 ? 10.687 -4.526 1.183 1.00 95.75 114 THR A C 1
ATOM 917 O O . THR A 1 114 ? 11.557 -4.089 1.931 1.00 95.75 114 THR A O 1
ATOM 920 N N . SER A 1 115 ? 10.269 -5.795 1.244 1.00 93.19 115 SER A N 1
ATOM 921 C CA . SER A 1 115 ? 10.808 -6.758 2.211 1.00 93.19 115 SER A CA 1
ATOM 922 C C . SER A 1 115 ? 12.292 -7.060 1.996 1.00 93.19 115 SER A C 1
ATOM 924 O O . SER A 1 115 ? 13.017 -7.209 2.974 1.00 93.19 115 SER A O 1
ATOM 926 N N . PHE A 1 116 ? 12.755 -7.144 0.746 1.00 93.00 116 PHE A N 1
ATOM 927 C CA . PHE A 1 116 ? 14.163 -7.397 0.437 1.00 93.00 116 PHE A CA 1
ATOM 928 C C . PHE A 1 116 ? 15.076 -6.248 0.879 1.00 93.00 116 PHE A C 1
ATOM 930 O O . PHE A 1 116 ? 16.131 -6.499 1.454 1.00 93.00 116 PHE A O 1
ATOM 937 N N . PHE A 1 117 ? 14.670 -5.004 0.624 1.00 93.94 117 PHE A N 1
ATOM 938 C CA . PHE A 1 117 ? 15.442 -3.820 1.009 1.00 93.94 117 PHE A CA 1
ATOM 939 C C . PHE A 1 117 ? 15.290 -3.446 2.486 1.00 93.94 117 PHE A C 1
ATOM 941 O O . PHE A 1 117 ? 15.964 -2.536 2.949 1.00 93.94 117 PHE A O 1
ATOM 948 N N . GLY A 1 118 ? 14.418 -4.134 3.229 1.00 94.12 118 GLY A N 1
ATOM 949 C CA . GLY A 1 118 ? 14.147 -3.806 4.627 1.00 94.12 118 GLY A CA 1
ATOM 950 C C . GLY A 1 118 ? 13.366 -2.504 4.813 1.00 94.12 118 GLY A C 1
ATOM 951 O O . GLY A 1 118 ? 13.363 -1.964 5.912 1.00 94.12 118 GLY A O 1
ATOM 952 N N . TYR A 1 119 ? 12.693 -2.012 3.770 1.00 96.94 119 TYR A N 1
ATOM 953 C CA . TYR A 1 119 ? 11.880 -0.801 3.855 1.00 96.94 119 TYR A CA 1
ATOM 954 C C . TYR A 1 119 ? 10.648 -1.001 4.744 1.00 96.94 119 TYR A C 1
ATOM 956 O O . TYR A 1 119 ? 10.082 -2.098 4.854 1.00 96.94 119 TYR A O 1
ATOM 964 N N . SER A 1 120 ? 10.192 0.098 5.334 1.00 96.62 120 SER A N 1
ATOM 965 C CA . SER A 1 120 ? 9.020 0.144 6.199 1.00 96.62 120 SER A CA 1
ATOM 966 C C . SER A 1 120 ? 7.717 -0.209 5.464 1.00 96.62 120 SER A C 1
ATOM 968 O O . SER A 1 120 ? 7.577 -0.107 4.238 1.00 96.62 120 SER A O 1
ATOM 970 N N . THR A 1 121 ? 6.688 -0.579 6.235 1.00 96.88 121 THR A N 1
ATOM 971 C CA . THR A 1 121 ? 5.321 -0.733 5.709 1.00 96.88 121 THR A CA 1
ATOM 972 C C . THR A 1 121 ? 4.809 0.561 5.082 1.00 96.88 121 THR A C 1
ATOM 974 O O . THR A 1 121 ? 4.131 0.508 4.055 1.00 96.88 121 THR A O 1
ATOM 977 N N . GLN A 1 122 ? 5.168 1.713 5.650 1.00 97.81 122 GLN A N 1
ATOM 978 C CA . GLN A 1 122 ? 4.771 3.020 5.140 1.00 97.81 122 GLN A CA 1
ATOM 979 C C . GLN A 1 122 ? 5.294 3.261 3.719 1.00 97.81 122 GLN A C 1
ATOM 981 O O . GLN A 1 122 ? 4.524 3.704 2.866 1.00 97.81 122 GLN A O 1
ATOM 986 N N . THR A 1 123 ? 6.537 2.872 3.421 1.00 98.31 123 THR A N 1
ATOM 987 C CA . THR A 1 123 ? 7.097 2.946 2.061 1.00 98.31 123 THR A CA 1
ATOM 988 C C . THR A 1 123 ? 6.313 2.107 1.064 1.00 98.31 123 THR A C 1
ATOM 990 O O . THR A 1 123 ? 5.973 2.593 -0.015 1.00 98.31 123 THR A O 1
ATOM 993 N N . PHE A 1 124 ? 5.965 0.867 1.416 1.00 98.31 124 PHE A N 1
ATOM 994 C CA . PHE A 1 124 ? 5.145 0.022 0.543 1.00 98.31 124 PHE A CA 1
ATOM 995 C C . PHE A 1 124 ? 3.756 0.624 0.296 1.00 98.31 124 PHE A C 1
ATOM 997 O O . PHE A 1 124 ? 3.326 0.746 -0.851 1.00 98.31 124 PHE A O 1
ATOM 1004 N N . VAL A 1 125 ? 3.059 1.027 1.362 1.00 98.31 125 VAL A N 1
ATOM 1005 C CA . VAL A 1 125 ? 1.698 1.577 1.271 1.00 98.31 125 VAL A CA 1
ATOM 1006 C C . VAL A 1 125 ? 1.689 2.863 0.439 1.00 98.31 125 VAL A C 1
ATOM 1008 O O . VAL A 1 125 ? 0.818 3.036 -0.418 1.00 98.31 125 VAL A O 1
ATOM 1011 N N . LEU A 1 126 ? 2.686 3.733 0.628 1.00 98.56 126 LEU A N 1
ATOM 1012 C CA . LEU A 1 126 ? 2.850 4.937 -0.179 1.00 98.56 126 LEU A CA 1
ATOM 1013 C C . LEU A 1 126 ? 3.151 4.596 -1.644 1.00 98.56 126 LEU A C 1
ATOM 1015 O O . LEU A 1 126 ? 2.519 5.159 -2.535 1.00 98.56 126 LEU A O 1
ATOM 1019 N N . ALA A 1 127 ? 4.049 3.646 -1.918 1.00 98.56 127 ALA A N 1
ATOM 1020 C CA . ALA A 1 127 ? 4.362 3.225 -3.284 1.00 98.56 127 ALA A CA 1
ATOM 1021 C C . ALA A 1 127 ? 3.111 2.742 -4.039 1.00 98.56 127 ALA A C 1
ATOM 1023 O O . ALA A 1 127 ? 2.903 3.124 -5.194 1.00 98.56 127 ALA A O 1
ATOM 1024 N N . VAL A 1 128 ? 2.249 1.962 -3.377 1.00 98.50 128 VAL A N 1
ATOM 1025 C CA . VAL A 1 128 ? 0.967 1.509 -3.942 1.00 98.50 128 VAL A CA 1
ATOM 1026 C C . VAL A 1 128 ? 0.012 2.683 -4.171 1.00 98.50 128 VAL A C 1
ATOM 1028 O O . VAL A 1 128 ? -0.581 2.776 -5.246 1.00 98.50 128 VAL A O 1
ATOM 1031 N N . ASN A 1 129 ? -0.092 3.622 -3.222 1.00 98.19 129 ASN A N 1
ATOM 1032 C CA . ASN A 1 129 ? -0.916 4.824 -3.388 1.00 98.19 129 ASN A CA 1
ATOM 1033 C C . ASN A 1 129 ? -0.489 5.654 -4.613 1.00 98.19 129 ASN A C 1
ATOM 1035 O O . ASN A 1 129 ? -1.334 6.052 -5.420 1.00 98.19 129 ASN A O 1
ATOM 1039 N N . LEU A 1 130 ? 0.817 5.882 -4.780 1.00 98.56 130 LEU A N 1
ATOM 1040 C CA . LEU A 1 130 ? 1.365 6.612 -5.925 1.00 98.56 130 LEU A CA 1
ATOM 1041 C C . LEU A 1 130 ? 1.097 5.873 -7.240 1.00 98.56 130 LEU A C 1
ATOM 1043 O O . LEU A 1 130 ? 0.680 6.501 -8.217 1.00 98.56 130 LEU A O 1
ATOM 1047 N N . LEU A 1 131 ? 1.299 4.552 -7.255 1.00 98.44 131 LEU A N 1
ATOM 1048 C CA . LEU A 1 131 ? 1.053 3.713 -8.425 1.00 98.44 131 LEU A CA 1
ATOM 1049 C C . LEU A 1 131 ? -0.410 3.801 -8.864 1.00 98.44 131 LEU A C 1
ATOM 1051 O O . LEU A 1 131 ? -0.681 4.110 -10.023 1.00 98.44 131 LEU A O 1
ATOM 1055 N N . ASP A 1 132 ? -1.353 3.585 -7.950 1.00 97.88 132 ASP A N 1
ATOM 1056 C CA . ASP A 1 132 ? -2.776 3.556 -8.288 1.00 97.88 132 ASP A CA 1
ATOM 1057 C C . ASP A 1 132 ? -3.292 4.926 -8.733 1.00 97.88 132 ASP A C 1
ATOM 1059 O O . ASP A 1 132 ? -4.014 5.015 -9.729 1.00 97.88 132 ASP A O 1
ATOM 1063 N N . ARG A 1 133 ? -2.882 6.012 -8.060 1.00 97.88 133 ARG A N 1
ATOM 1064 C CA . ARG A 1 133 ? -3.224 7.383 -8.478 1.00 97.88 133 ARG A CA 1
ATOM 1065 C C . ARG A 1 133 ? -2.690 7.683 -9.875 1.00 97.88 133 ARG A C 1
ATOM 1067 O O . ARG A 1 133 ? -3.421 8.221 -10.707 1.00 97.88 133 ARG A O 1
ATOM 1074 N N . PHE A 1 134 ? -1.444 7.299 -10.155 1.00 98.12 134 PHE A N 1
ATOM 1075 C CA . PHE A 1 134 ? -0.833 7.506 -11.464 1.00 98.12 134 PHE A CA 1
ATOM 1076 C C . PHE A 1 134 ? -1.541 6.696 -12.559 1.00 98.12 134 PHE A C 1
ATOM 1078 O O . PHE A 1 134 ? -1.909 7.251 -13.598 1.00 98.12 134 PHE A O 1
ATOM 1085 N N . LEU A 1 135 ? -1.785 5.402 -12.326 1.00 96.94 135 LEU A N 1
ATOM 1086 C CA . LEU A 1 135 ? -2.468 4.522 -13.279 1.00 96.94 135 LEU A CA 1
ATOM 1087 C C . LEU A 1 135 ? -3.917 4.955 -13.535 1.00 96.94 135 LEU A C 1
ATOM 1089 O O . LEU A 1 135 ? -4.380 4.882 -14.670 1.00 96.94 135 LEU A O 1
ATOM 1093 N N . ALA A 1 136 ? -4.615 5.468 -12.521 1.00 96.25 136 ALA A N 1
ATOM 1094 C CA . ALA A 1 136 ? -5.970 5.989 -12.677 1.00 96.25 136 ALA A CA 1
ATOM 1095 C C . ALA A 1 136 ? -6.035 7.288 -13.506 1.00 96.25 136 ALA A C 1
ATOM 1097 O O . ALA A 1 136 ? -7.096 7.654 -14.013 1.00 96.25 136 ALA A O 1
ATOM 1098 N N . MET A 1 137 ? -4.919 8.008 -13.650 1.00 95.06 137 MET A N 1
ATOM 1099 C CA . MET A 1 137 ? -4.842 9.253 -14.422 1.00 95.06 137 MET A CA 1
ATOM 1100 C C . MET A 1 137 ? -4.297 9.060 -15.837 1.00 95.06 137 MET A C 1
ATOM 1102 O O . MET A 1 137 ? -4.584 9.873 -16.717 1.00 95.06 137 MET A O 1
ATOM 1106 N N . MET A 1 138 ? -3.496 8.019 -16.060 1.00 94.44 138 MET A N 1
ATOM 1107 C CA . MET A 1 138 ? -2.684 7.870 -17.263 1.00 94.44 138 MET A CA 1
ATOM 1108 C C . MET A 1 138 ? -3.061 6.618 -18.051 1.00 94.44 138 MET A C 1
ATOM 1110 O O . MET A 1 138 ? -3.171 5.520 -17.514 1.00 94.44 138 MET A O 1
ATOM 1114 N N . LYS A 1 139 ? -3.150 6.747 -19.378 1.00 91.69 139 LYS A N 1
ATOM 1115 C CA . LYS A 1 139 ? -3.254 5.585 -20.268 1.00 91.69 139 LYS A CA 1
ATOM 1116 C C . LYS A 1 139 ? -1.872 4.959 -20.464 1.00 91.69 139 LYS A C 1
ATOM 1118 O O . LYS A 1 139 ? -1.098 5.390 -21.318 1.00 91.69 139 LYS A O 1
ATOM 1123 N N . VAL A 1 140 ? -1.564 3.947 -19.660 1.00 93.12 140 VAL A N 1
ATOM 1124 C CA . VAL A 1 140 ? -0.246 3.297 -19.629 1.00 93.12 140 VAL A CA 1
ATOM 1125 C C . VAL A 1 140 ? -0.221 2.033 -20.495 1.00 93.12 140 VAL A C 1
ATOM 1127 O O . VAL A 1 140 ? -1.144 1.220 -20.475 1.00 93.12 140 VAL A O 1
ATOM 1130 N N . GLN A 1 141 ? 0.866 1.847 -21.251 1.00 91.81 141 GLN A N 1
ATOM 1131 C CA . GLN A 1 141 ? 1.146 0.582 -21.937 1.00 91.81 141 GLN A CA 1
ATOM 1132 C C . GLN A 1 141 ? 1.832 -0.408 -20.977 1.00 91.81 141 GLN A C 1
ATOM 1134 O O . GLN A 1 141 ? 2.737 0.014 -20.253 1.00 91.81 141 GLN A O 1
ATOM 1139 N N . PRO A 1 142 ? 1.519 -1.720 -21.028 1.00 91.69 142 PRO A N 1
ATOM 1140 C CA . PRO A 1 142 ? 2.106 -2.734 -20.138 1.00 91.69 142 PRO A CA 1
ATOM 1141 C C . PRO A 1 142 ? 3.635 -2.711 -20.045 1.00 91.69 142 PRO A C 1
ATOM 1143 O O . PRO A 1 142 ? 4.192 -2.878 -18.965 1.00 91.69 142 PRO A O 1
ATOM 1146 N N . LYS A 1 143 ? 4.328 -2.402 -21.150 1.00 91.94 143 LYS A N 1
ATOM 1147 C CA . LYS A 1 143 ? 5.798 -2.307 -21.198 1.00 91.94 143 LYS A CA 1
ATOM 1148 C C . LYS A 1 143 ? 6.400 -1.268 -20.241 1.00 91.94 143 LYS A C 1
ATOM 1150 O O . LYS A 1 143 ? 7.559 -1.390 -19.866 1.00 91.94 143 LYS A O 1
ATOM 1155 N N . HIS A 1 144 ? 5.638 -0.240 -19.868 1.00 94.75 144 HIS A N 1
ATOM 1156 C CA . HIS A 1 144 ? 6.097 0.816 -18.963 1.00 94.75 144 HIS A CA 1
ATOM 1157 C C . HIS A 1 144 ? 5.762 0.534 -17.501 1.00 94.75 144 HIS A C 1
ATOM 1159 O O . HIS A 1 144 ? 6.342 1.176 -16.629 1.00 94.75 144 HIS A O 1
ATOM 1165 N N . LEU A 1 145 ? 4.867 -0.421 -17.231 1.00 95.88 145 LEU A N 1
ATOM 1166 C CA . LEU A 1 145 ? 4.347 -0.669 -15.892 1.00 95.88 145 LEU A CA 1
ATOM 1167 C C . LEU A 1 145 ? 5.468 -0.993 -14.899 1.00 95.88 145 LEU A C 1
ATOM 1169 O O . LEU A 1 145 ? 5.498 -0.413 -13.826 1.00 95.88 145 LEU A O 1
ATOM 1173 N N . ALA A 1 146 ? 6.437 -1.829 -15.287 1.00 96.12 146 ALA A N 1
ATOM 1174 C CA . ALA A 1 146 ? 7.576 -2.157 -14.430 1.00 96.12 146 ALA A CA 1
ATOM 1175 C C . ALA A 1 146 ? 8.383 -0.910 -14.017 1.00 96.12 146 ALA A C 1
ATOM 1177 O O . ALA A 1 146 ? 8.658 -0.717 -12.840 1.00 96.12 146 ALA A O 1
ATOM 1178 N N . CYS A 1 147 ? 8.714 -0.028 -14.965 1.00 97.38 147 CYS A N 1
ATOM 1179 C CA . CYS A 1 147 ? 9.454 1.204 -14.670 1.00 97.38 147 CYS A CA 1
ATOM 1180 C C . CYS A 1 147 ? 8.639 2.171 -13.800 1.00 97.38 147 CYS A C 1
ATOM 1182 O O . CYS A 1 147 ? 9.185 2.787 -12.890 1.00 97.38 147 CYS A O 1
ATOM 1184 N N . ILE A 1 148 ? 7.323 2.250 -14.025 1.00 98.25 148 ILE A N 1
ATOM 1185 C CA . ILE A 1 148 ? 6.416 3.060 -13.203 1.00 98.25 148 ILE A CA 1
ATOM 1186 C C . ILE A 1 148 ? 6.367 2.527 -11.770 1.00 98.25 148 ILE A C 1
ATOM 1188 O O . ILE A 1 148 ? 6.582 3.296 -10.842 1.00 98.25 148 ILE A O 1
ATOM 1192 N N . SER A 1 149 ? 6.138 1.224 -11.583 1.00 98.19 149 SER A N 1
ATOM 1193 C CA . SER A 1 149 ? 6.061 0.603 -10.256 1.00 98.19 149 SER A CA 1
ATOM 1194 C C . SER A 1 149 ? 7.349 0.808 -9.459 1.00 98.19 149 SER A C 1
ATOM 1196 O O . SER A 1 149 ? 7.294 1.245 -8.312 1.00 98.19 149 SER A O 1
ATOM 1198 N N . ILE A 1 150 ? 8.511 0.567 -10.075 1.00 98.19 150 ILE A N 1
ATOM 1199 C CA . ILE A 1 150 ? 9.809 0.787 -9.422 1.00 98.19 150 ILE A CA 1
ATOM 1200 C C . ILE A 1 150 ? 10.060 2.277 -9.153 1.00 98.19 150 ILE A C 1
ATOM 1202 O O . ILE A 1 150 ? 10.583 2.619 -8.095 1.00 98.19 150 ILE A O 1
ATOM 1206 N N . GLY A 1 151 ? 9.638 3.170 -10.053 1.00 98.38 151 GLY A N 1
ATOM 1207 C CA . GLY A 1 151 ? 9.672 4.616 -9.827 1.00 98.38 151 GLY A CA 1
ATOM 1208 C C . GLY A 1 151 ? 8.839 5.042 -8.619 1.00 98.38 151 GLY A C 1
ATOM 1209 O O . GLY A 1 151 ? 9.330 5.783 -7.774 1.00 98.38 151 GLY A O 1
ATOM 1210 N N . CYS A 1 152 ? 7.615 4.527 -8.481 1.00 98.62 152 CYS A N 1
ATOM 1211 C CA . CYS A 1 152 ? 6.765 4.782 -7.317 1.00 98.62 152 CYS A CA 1
ATOM 1212 C C . CYS A 1 152 ? 7.410 4.292 -6.012 1.00 98.62 152 CYS A C 1
ATOM 1214 O O . CYS A 1 152 ? 7.371 5.015 -5.020 1.00 98.62 152 CYS A O 1
ATOM 1216 N N . LEU A 1 153 ? 8.037 3.109 -6.015 1.00 98.50 153 LEU A N 1
ATOM 1217 C CA . LEU A 1 153 ? 8.759 2.592 -4.848 1.00 98.50 153 LEU A CA 1
ATOM 1218 C C . LEU A 1 153 ? 9.973 3.453 -4.488 1.00 98.50 153 LEU A C 1
ATOM 1220 O O . LEU A 1 153 ? 10.184 3.742 -3.317 1.00 98.50 153 LEU A O 1
ATOM 1224 N N . HIS A 1 154 ? 10.751 3.886 -5.479 1.00 98.25 154 HIS A N 1
ATOM 1225 C CA . HIS A 1 154 ? 11.931 4.720 -5.249 1.00 98.25 154 HIS A CA 1
ATOM 1226 C C . HIS A 1 154 ? 11.554 6.110 -4.720 1.00 98.25 154 HIS A C 1
ATOM 1228 O O . HIS A 1 154 ? 12.187 6.595 -3.784 1.00 98.25 154 HIS A O 1
ATOM 1234 N N . ILE A 1 155 ? 10.490 6.721 -5.257 1.00 98.50 155 ILE A N 1
ATOM 1235 C CA . ILE A 1 155 ? 9.925 7.969 -4.723 1.00 98.50 155 ILE A CA 1
ATOM 1236 C C . ILE A 1 155 ? 9.461 7.759 -3.280 1.00 98.50 155 ILE A C 1
ATOM 1238 O O . ILE A 1 155 ? 9.818 8.554 -2.417 1.00 98.50 155 ILE A O 1
ATOM 1242 N N . ALA A 1 156 ? 8.704 6.694 -3.004 1.00 98.50 156 ALA A N 1
ATOM 1243 C CA . ALA A 1 156 ? 8.213 6.413 -1.658 1.00 98.50 156 ALA A CA 1
ATOM 1244 C C . ALA A 1 156 ? 9.362 6.212 -0.658 1.00 98.50 156 ALA A C 1
ATOM 1246 O O . ALA A 1 156 ? 9.343 6.819 0.408 1.00 98.50 156 ALA A O 1
ATOM 1247 N N . ALA A 1 157 ? 10.395 5.454 -1.038 1.00 98.12 157 ALA A N 1
ATOM 1248 C CA . ALA A 1 157 ? 11.575 5.246 -0.206 1.00 98.12 157 ALA A CA 1
ATOM 1249 C C . ALA A 1 157 ? 12.292 6.570 0.097 1.00 98.12 157 ALA A C 1
ATOM 1251 O O . ALA A 1 157 ? 12.592 6.846 1.248 1.00 98.12 157 ALA A O 1
ATOM 1252 N N . LYS A 1 158 ? 12.479 7.448 -0.899 1.00 97.62 158 LYS A N 1
ATOM 1253 C CA . LYS A 1 158 ? 13.074 8.786 -0.694 1.00 97.62 158 LYS A CA 1
ATOM 1254 C C . LYS A 1 158 ? 12.261 9.699 0.229 1.00 97.62 158 LYS A C 1
ATOM 1256 O O . LYS A 1 158 ? 12.813 10.664 0.752 1.00 97.62 158 LYS A O 1
ATOM 1261 N N . VAL A 1 159 ? 10.954 9.468 0.338 1.00 97.50 159 VAL A N 1
ATOM 1262 C CA . VAL A 1 159 ? 10.041 10.279 1.156 1.00 97.50 159 VAL A CA 1
ATOM 1263 C C . VAL A 1 159 ? 9.989 9.781 2.599 1.00 97.50 159 VAL A C 1
ATOM 1265 O O . VAL A 1 159 ? 9.814 10.595 3.501 1.00 97.50 159 VAL A O 1
ATOM 1268 N N . VAL A 1 160 ? 10.097 8.468 2.806 1.00 97.50 160 VAL A N 1
ATOM 1269 C CA . VAL A 1 160 ? 9.799 7.816 4.089 1.00 97.50 160 VAL A CA 1
ATOM 1270 C C . VAL A 1 160 ? 11.050 7.296 4.789 1.00 97.50 160 VAL A C 1
ATOM 1272 O O . VAL A 1 160 ? 11.145 7.422 6.004 1.00 97.50 160 VAL A O 1
ATOM 1275 N N . GLU A 1 161 ? 11.979 6.695 4.049 1.00 97.44 161 GLU A N 1
ATOM 1276 C CA . GLU A 1 161 ? 13.167 6.059 4.618 1.00 97.44 161 GLU A CA 1
ATOM 1277 C C . GLU A 1 161 ? 14.282 7.081 4.849 1.00 97.44 161 GLU A C 1
ATOM 1279 O O . GLU A 1 161 ? 14.378 8.110 4.165 1.00 97.44 161 GLU A O 1
ATOM 1284 N N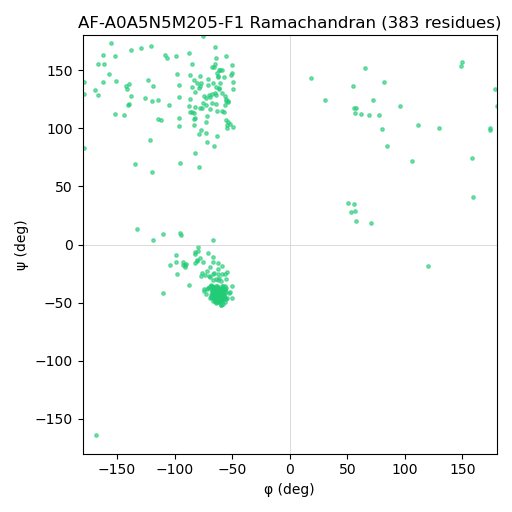 . ASP A 1 162 ? 15.176 6.767 5.784 1.00 94.56 162 ASP A N 1
ATOM 1285 C CA . ASP A 1 162 ? 16.373 7.566 5.996 1.00 94.56 162 ASP A CA 1
ATOM 1286 C C . ASP A 1 162 ? 17.259 7.550 4.748 1.00 94.56 162 ASP A C 1
ATOM 1288 O O . ASP A 1 162 ? 17.398 6.548 4.046 1.00 94.56 162 ASP A O 1
ATOM 1292 N N . LYS A 1 163 ? 17.923 8.679 4.468 1.00 90.31 163 LYS A N 1
ATOM 1293 C CA . LYS A 1 163 ? 18.728 8.850 3.242 1.00 90.31 163 LYS A CA 1
ATOM 1294 C C . LYS A 1 163 ? 19.796 7.768 3.054 1.00 90.31 163 LYS A C 1
ATOM 1296 O O . LYS A 1 163 ? 20.161 7.490 1.916 1.00 90.31 163 LYS A O 1
ATOM 1301 N N . CYS A 1 164 ? 20.314 7.216 4.150 1.00 91.00 164 CYS A N 1
ATOM 1302 C CA . CYS A 1 164 ? 21.322 6.158 4.137 1.00 91.00 164 CYS A CA 1
ATOM 1303 C C . CYS A 1 164 ? 20.739 4.779 3.794 1.00 91.00 164 CYS A C 1
ATOM 1305 O O . CYS A 1 164 ? 21.472 3.940 3.277 1.00 91.00 164 CYS A O 1
ATOM 1307 N N . ASP A 1 165 ? 19.445 4.571 4.042 1.00 92.19 165 ASP A N 1
ATOM 1308 C CA . ASP A 1 165 ? 18.754 3.300 3.818 1.00 92.19 165 ASP A CA 1
ATOM 1309 C C . ASP A 1 165 ? 18.148 3.219 2.410 1.00 92.19 165 ASP A C 1
ATOM 1311 O O . ASP A 1 165 ? 17.909 2.131 1.884 1.00 92.19 165 ASP A O 1
ATOM 1315 N N . VAL A 1 166 ? 17.951 4.364 1.744 1.00 95.44 166 VAL A N 1
ATOM 1316 C CA . VAL A 1 166 ? 17.480 4.408 0.354 1.00 95.44 166 VAL A CA 1
ATOM 1317 C C . VAL A 1 166 ? 18.504 3.754 -0.576 1.00 95.44 166 VAL A C 1
ATOM 1319 O O . VAL A 1 166 ? 19.601 4.263 -0.812 1.00 95.44 166 VAL A O 1
ATOM 1322 N N . SER A 1 167 ? 18.103 2.640 -1.183 1.00 93.81 167 SER A N 1
ATOM 1323 C CA . SER A 1 167 ? 18.931 1.902 -2.136 1.00 93.81 167 SER A CA 1
ATOM 1324 C C . SER A 1 167 ? 19.264 2.734 -3.370 1.00 93.81 167 SER A C 1
ATOM 1326 O O . SER A 1 167 ? 18.428 3.467 -3.907 1.00 93.81 167 SER A O 1
ATOM 1328 N N . SER A 1 168 ? 20.479 2.555 -3.890 1.00 95.19 168 SER A N 1
ATOM 1329 C CA . SER A 1 168 ? 20.895 3.227 -5.122 1.00 95.19 168 SER A CA 1
ATOM 1330 C C . SER A 1 168 ? 20.019 2.820 -6.312 1.00 95.19 168 SER A C 1
ATOM 1332 O O . SER A 1 168 ? 19.554 1.683 -6.422 1.00 95.19 168 SER A O 1
ATOM 1334 N N . THR A 1 169 ? 19.858 3.723 -7.281 1.00 95.12 169 THR A N 1
ATOM 1335 C CA . THR A 1 169 ? 19.054 3.456 -8.486 1.00 95.12 169 THR A CA 1
ATOM 1336 C C . THR A 1 169 ? 19.569 2.248 -9.275 1.00 95.12 169 THR A C 1
ATOM 1338 O O . THR A 1 169 ? 18.783 1.474 -9.816 1.00 95.12 169 THR A O 1
ATOM 1341 N N . HIS A 1 170 ? 20.890 2.050 -9.315 1.00 94.00 170 HIS A N 1
ATOM 1342 C CA . HIS A 1 170 ? 21.505 0.904 -9.983 1.00 94.00 170 HIS A CA 1
ATOM 1343 C C . HIS A 1 170 ? 21.170 -0.417 -9.278 1.00 94.00 170 HIS A C 1
ATOM 1345 O O . HIS A 1 170 ? 20.841 -1.410 -9.928 1.00 94.00 170 HIS A O 1
ATOM 1351 N N . GLU A 1 171 ? 21.226 -0.433 -7.946 1.00 94.06 171 GLU A N 1
ATOM 1352 C CA . GLU A 1 171 ? 20.867 -1.606 -7.156 1.00 94.06 171 GLU A CA 1
ATOM 1353 C C . GLU A 1 171 ? 19.381 -1.937 -7.269 1.00 94.06 171 GLU A C 1
ATOM 1355 O O . GLU A 1 171 ? 19.035 -3.089 -7.529 1.00 94.06 171 GLU A O 1
ATOM 1360 N N . LEU A 1 172 ? 18.513 -0.930 -7.181 1.00 94.12 172 LEU A N 1
ATOM 1361 C CA . LEU A 1 172 ? 17.073 -1.107 -7.318 1.00 94.12 172 LEU A CA 1
ATOM 1362 C C . LEU A 1 172 ? 16.702 -1.752 -8.665 1.00 94.12 172 LEU A C 1
ATOM 1364 O O . LEU A 1 172 ? 15.920 -2.704 -8.707 1.00 94.12 172 LEU A O 1
ATOM 1368 N N . ILE A 1 173 ? 17.309 -1.297 -9.767 1.00 94.62 173 ILE A N 1
ATOM 1369 C CA . ILE A 1 173 ? 17.117 -1.886 -11.105 1.00 94.62 173 ILE A CA 1
ATOM 1370 C C . ILE A 1 173 ? 17.655 -3.320 -11.160 1.00 94.62 173 ILE A C 1
ATOM 1372 O O . ILE A 1 173 ? 16.973 -4.219 -11.658 1.00 94.62 173 ILE A O 1
ATOM 1376 N N . ARG A 1 174 ? 18.862 -3.550 -10.628 1.00 93.19 174 ARG A N 1
ATOM 1377 C CA . ARG A 1 174 ? 19.509 -4.870 -10.624 1.00 93.19 174 ARG A CA 1
ATOM 1378 C C . ARG A 1 174 ? 18.670 -5.907 -9.875 1.00 93.19 174 ARG A C 1
ATOM 1380 O O . ARG A 1 174 ? 18.464 -7.004 -10.385 1.00 93.19 174 ARG A O 1
ATOM 1387 N N . ILE A 1 175 ? 18.197 -5.561 -8.681 1.00 92.19 175 ILE A N 1
ATOM 1388 C CA . ILE A 1 175 ? 17.460 -6.462 -7.785 1.00 92.19 175 ILE A CA 1
ATOM 1389 C C . ILE A 1 175 ? 16.033 -6.700 -8.282 1.00 92.19 175 ILE A C 1
ATOM 1391 O O . ILE A 1 175 ? 15.557 -7.832 -8.244 1.00 92.19 175 ILE A O 1
ATOM 1395 N N . SER A 1 176 ? 15.372 -5.669 -8.817 1.00 90.94 176 SER A N 1
ATOM 1396 C CA . SER A 1 176 ? 14.039 -5.806 -9.424 1.00 90.94 176 SER A CA 1
ATOM 1397 C C . SER A 1 176 ? 14.035 -6.564 -10.754 1.00 90.94 176 SER A C 1
ATOM 1399 O O . SER A 1 176 ? 12.963 -6.835 -11.292 1.00 90.94 176 SER A O 1
ATOM 1401 N N . GLN A 1 177 ? 15.212 -6.894 -11.305 1.00 89.00 177 GLN A N 1
ATOM 1402 C CA . GLN A 1 177 ? 15.390 -7.599 -12.582 1.00 89.00 177 GLN A CA 1
ATOM 1403 C C . GLN A 1 177 ? 14.636 -6.936 -13.750 1.00 89.00 177 GLN A C 1
ATOM 1405 O O . GLN A 1 177 ? 14.236 -7.586 -14.722 1.00 89.00 177 GLN A O 1
ATOM 1410 N N . CYS A 1 178 ? 14.430 -5.622 -13.663 1.00 87.00 178 CYS A N 1
ATOM 1411 C CA . CYS A 1 178 ? 13.688 -4.879 -14.662 1.00 87.00 178 CYS A CA 1
ATOM 1412 C C . CYS A 1 178 ? 14.588 -4.425 -15.819 1.00 87.00 178 CYS A C 1
ATOM 1414 O O . CYS A 1 178 ? 15.755 -4.083 -15.647 1.00 87.00 178 CYS A O 1
ATOM 1416 N N . LYS A 1 179 ? 14.025 -4.398 -17.031 1.00 89.62 179 LYS A N 1
ATOM 1417 C CA . LYS A 1 179 ? 14.753 -4.075 -18.268 1.00 89.62 179 LYS A CA 1
ATOM 1418 C C . LYS A 1 179 ? 14.607 -2.595 -18.637 1.00 89.62 179 LYS A C 1
ATOM 1420 O O . LYS A 1 179 ? 13.915 -2.271 -19.599 1.00 89.62 179 LYS A O 1
ATOM 1425 N N . PHE A 1 180 ? 15.223 -1.703 -17.867 1.00 93.75 180 PHE A N 1
ATOM 1426 C CA . PHE A 1 180 ? 15.316 -0.272 -18.188 1.00 93.75 180 PHE A CA 1
ATOM 1427 C C . PHE A 1 180 ? 16.575 0.353 -17.576 1.00 93.75 180 PHE A C 1
ATOM 1429 O O . PHE A 1 180 ? 17.202 -0.232 -16.694 1.00 93.75 180 PHE A O 1
ATOM 1436 N N . THR A 1 181 ? 16.972 1.524 -18.072 1.00 96.06 181 THR A N 1
ATOM 1437 C CA . THR A 1 181 ? 18.194 2.206 -17.623 1.00 96.06 181 THR A CA 1
ATOM 1438 C C . THR A 1 181 ? 17.946 3.103 -16.406 1.00 96.06 181 THR A C 1
ATOM 1440 O O . THR A 1 181 ? 16.813 3.474 -16.101 1.00 96.06 181 THR A O 1
ATOM 1443 N N . VAL A 1 182 ? 19.021 3.525 -15.731 1.00 96.88 182 VAL A N 1
ATOM 1444 C CA . VAL A 1 182 ? 18.963 4.548 -14.666 1.00 96.88 182 VAL A CA 1
ATOM 1445 C C . VAL A 1 182 ? 18.335 5.850 -15.182 1.00 96.88 182 VAL A C 1
ATOM 1447 O O . VAL A 1 182 ? 17.540 6.475 -14.483 1.00 96.88 182 VAL A O 1
ATOM 1450 N N . SER A 1 183 ? 18.638 6.231 -16.429 1.00 97.19 183 SER A N 1
ATOM 1451 C CA . SER A 1 183 ? 18.058 7.414 -17.074 1.00 97.19 183 SER A CA 1
ATOM 1452 C C . SER A 1 183 ? 16.549 7.267 -17.298 1.00 97.19 183 SER A C 1
ATOM 1454 O O . SER A 1 183 ? 15.793 8.202 -17.030 1.00 97.19 183 SER A O 1
ATOM 1456 N N . ASP A 1 184 ? 16.089 6.082 -17.717 1.00 97.06 184 ASP A N 1
ATOM 1457 C CA . ASP A 1 184 ? 14.658 5.800 -17.866 1.00 97.06 184 ASP A CA 1
ATOM 1458 C C . ASP A 1 184 ? 13.914 5.923 -16.542 1.00 97.06 184 ASP A C 1
ATOM 1460 O O . ASP A 1 184 ? 12.836 6.518 -16.508 1.00 97.06 184 ASP A O 1
ATOM 1464 N N . LEU A 1 185 ? 14.498 5.392 -15.463 1.00 97.75 185 LEU A N 1
ATOM 1465 C CA . LEU A 1 185 ? 13.911 5.470 -14.131 1.00 97.75 185 LEU A CA 1
ATOM 1466 C C . LEU A 1 185 ? 13.828 6.922 -13.652 1.00 97.75 185 LEU A C 1
ATOM 1468 O O . LEU A 1 185 ? 12.744 7.366 -13.291 1.00 97.75 185 LEU A O 1
ATOM 1472 N N . GLY A 1 186 ? 14.914 7.696 -13.750 1.00 97.88 186 GLY A N 1
ATOM 1473 C CA . GLY A 1 186 ? 14.901 9.114 -13.366 1.00 97.88 186 GLY A CA 1
ATOM 1474 C C . GLY A 1 186 ? 13.894 9.947 -14.171 1.00 97.88 186 GLY A C 1
ATOM 1475 O O . GLY A 1 186 ? 13.182 10.789 -13.620 1.00 97.88 186 GLY A O 1
ATOM 1476 N N . ARG A 1 187 ? 13.755 9.673 -15.476 1.00 98.00 187 ARG A N 1
ATOM 1477 C CA . ARG A 1 187 ? 12.726 10.307 -16.315 1.00 98.00 187 ARG A CA 1
ATOM 1478 C C . ARG A 1 187 ? 11.316 9.901 -15.885 1.00 98.00 187 ARG A C 1
ATOM 1480 O O . ARG A 1 187 ? 10.428 10.750 -15.860 1.00 98.00 187 ARG A O 1
ATOM 1487 N N . MET A 1 188 ? 11.101 8.627 -15.558 1.00 98.12 188 MET A N 1
ATOM 1488 C CA . MET A 1 188 ? 9.801 8.139 -15.101 1.00 98.12 188 MET A CA 1
ATOM 1489 C C . MET A 1 188 ? 9.422 8.724 -13.738 1.00 98.12 188 MET A C 1
ATOM 1491 O O . MET A 1 188 ? 8.287 9.162 -13.573 1.00 98.12 188 MET A O 1
ATOM 1495 N N . GLU A 1 189 ? 10.365 8.817 -12.797 1.00 98.19 189 GLU A N 1
ATOM 1496 C CA . GLU A 1 189 ? 10.147 9.468 -11.500 1.00 98.19 189 GLU A CA 1
ATOM 1497 C C . GLU A 1 189 ? 9.700 10.919 -11.670 1.00 98.19 189 GLU A C 1
ATOM 1499 O O . GLU A 1 189 ? 8.738 11.352 -11.032 1.00 98.19 189 GLU A O 1
ATOM 1504 N N . LYS A 1 190 ? 10.353 11.659 -12.575 1.00 98.19 190 LYS A N 1
ATOM 1505 C CA . LYS A 1 190 ? 9.966 13.033 -12.901 1.00 98.19 190 LYS A CA 1
ATOM 1506 C C . LYS A 1 190 ? 8.532 13.102 -13.436 1.00 98.19 190 LYS A C 1
ATOM 1508 O O . LYS A 1 190 ? 7.740 13.888 -12.928 1.00 98.19 190 LYS A O 1
ATOM 1513 N N . ILE A 1 191 ? 8.171 12.238 -14.389 1.00 98.38 191 ILE A N 1
ATOM 1514 C CA . ILE A 1 191 ? 6.810 12.182 -14.951 1.00 98.38 191 ILE A CA 1
ATOM 1515 C C . ILE A 1 191 ? 5.773 11.863 -13.866 1.00 98.38 191 ILE A C 1
ATOM 1517 O O . ILE A 1 191 ? 4.728 12.510 -13.813 1.00 98.38 191 ILE A O 1
ATOM 1521 N N . ILE A 1 192 ? 6.040 10.877 -13.004 1.00 98.50 192 ILE A N 1
ATOM 1522 C CA . ILE A 1 192 ? 5.142 10.510 -11.898 1.00 98.50 192 ILE A CA 1
ATOM 1523 C C . ILE A 1 192 ? 4.956 11.705 -10.962 1.00 98.50 192 ILE A C 1
ATOM 1525 O O . ILE A 1 192 ? 3.824 12.073 -10.653 1.00 98.50 192 ILE A O 1
ATOM 1529 N N . SER A 1 193 ? 6.058 12.342 -10.569 1.00 98.19 193 SER A N 1
ATOM 1530 C CA . SER A 1 193 ? 6.062 13.492 -9.663 1.00 98.19 193 SER A CA 1
ATOM 1531 C C . SER A 1 193 ? 5.247 14.659 -10.216 1.00 98.19 193 SER A C 1
ATOM 1533 O O . SER A 1 193 ? 4.379 15.187 -9.524 1.00 98.19 193 SER A O 1
ATOM 1535 N N . GLU A 1 194 ? 5.467 15.012 -11.484 1.00 97.88 194 GLU A N 1
ATOM 1536 C CA . GLU A 1 194 ? 4.737 16.080 -12.172 1.00 97.88 194 GLU A CA 1
ATOM 1537 C C . GLU A 1 194 ? 3.245 15.755 -12.301 1.00 97.88 194 GLU A C 1
ATOM 1539 O O . GLU A 1 194 ? 2.403 16.608 -12.036 1.00 97.88 194 GLU A O 1
ATOM 1544 N N . LYS A 1 195 ? 2.887 14.516 -12.665 1.00 97.31 195 LYS A N 1
ATOM 1545 C CA . LYS A 1 195 ? 1.477 14.112 -12.801 1.00 97.31 195 LYS A CA 1
ATOM 1546 C C . LYS A 1 195 ? 0.734 14.046 -11.473 1.00 97.31 195 LYS A C 1
ATOM 1548 O O . LYS A 1 195 ? -0.477 14.251 -11.467 1.00 97.31 195 LYS A O 1
ATOM 1553 N N . LEU A 1 196 ? 1.439 13.781 -10.378 1.00 96.44 196 LEU A N 1
ATOM 1554 C CA . LEU A 1 196 ? 0.883 13.776 -9.025 1.00 96.44 196 LEU A CA 1
ATOM 1555 C C . LEU A 1 196 ? 1.061 15.120 -8.301 1.00 96.44 196 LEU A C 1
ATOM 1557 O O . LEU A 1 196 ? 0.771 15.200 -7.109 1.00 96.44 196 LEU A O 1
ATOM 1561 N N . ASN A 1 197 ? 1.531 16.166 -8.992 1.00 95.75 197 ASN A N 1
ATOM 1562 C CA . ASN A 1 197 ? 1.794 17.494 -8.427 1.00 95.75 197 ASN A CA 1
ATOM 1563 C C . ASN A 1 197 ? 2.653 17.450 -7.148 1.00 95.75 197 ASN A C 1
ATOM 1565 O O . ASN A 1 197 ? 2.415 18.215 -6.217 1.00 95.75 197 ASN A O 1
ATOM 1569 N N . PHE A 1 198 ? 3.618 16.526 -7.080 1.00 95.25 198 PHE A N 1
ATOM 1570 C CA . PHE A 1 198 ? 4.509 16.320 -5.928 1.00 95.25 198 PHE A CA 1
ATOM 1571 C C . PHE A 1 198 ? 3.785 16.024 -4.596 1.00 95.25 198 PHE A C 1
ATOM 1573 O O . PHE A 1 198 ? 4.359 16.162 -3.516 1.00 95.25 198 PHE A O 1
ATOM 1580 N N . GLN A 1 199 ? 2.525 15.580 -4.647 1.00 93.50 199 GLN A N 1
ATOM 1581 C CA . GLN A 1 199 ? 1.729 15.257 -3.463 1.00 93.50 199 GLN A CA 1
ATOM 1582 C C . GLN A 1 199 ? 2.050 13.849 -2.940 1.00 93.50 199 GLN A C 1
ATOM 1584 O O . GLN A 1 199 ? 1.301 12.896 -3.190 1.00 93.50 199 GLN A O 1
ATOM 1589 N N . PHE A 1 200 ? 3.170 13.724 -2.222 1.00 93.00 200 PHE A N 1
ATOM 1590 C CA . PHE A 1 200 ? 3.665 12.452 -1.670 1.00 93.00 200 PHE A CA 1
ATOM 1591 C C . PHE A 1 200 ? 3.325 12.219 -0.193 1.00 93.00 200 PHE A C 1
ATOM 1593 O O . PHE A 1 200 ? 3.415 11.090 0.275 1.00 93.00 200 PHE A O 1
ATOM 1600 N N . GLN A 1 201 ? 2.901 13.250 0.539 1.00 90.62 201 GLN A N 1
ATOM 1601 C CA . GLN A 1 201 ? 2.425 13.119 1.921 1.00 90.62 201 GLN A CA 1
ATOM 1602 C C . GLN A 1 201 ? 0.983 12.600 1.936 1.00 90.62 201 GLN A C 1
ATOM 1604 O O . GLN A 1 201 ? 0.051 13.338 2.231 1.00 90.62 201 GLN A O 1
ATOM 1609 N N . ALA A 1 202 ? 0.790 11.354 1.507 1.00 91.12 202 ALA A N 1
ATOM 1610 C CA . ALA A 1 202 ? -0.535 10.766 1.391 1.00 91.12 202 ALA A CA 1
ATOM 1611 C C . ALA A 1 202 ? -1.076 10.309 2.747 1.00 91.12 202 ALA A C 1
ATOM 1613 O O . ALA A 1 202 ? -0.395 9.598 3.486 1.00 91.12 202 ALA A O 1
ATOM 1614 N N . VAL A 1 203 ? -2.338 10.639 3.021 1.00 95.12 203 VAL A N 1
ATOM 1615 C CA . VAL A 1 203 ? -3.101 9.991 4.091 1.00 95.12 203 VAL A CA 1
ATOM 1616 C C . VAL A 1 203 ? -3.525 8.611 3.597 1.00 95.12 203 VAL A C 1
ATOM 1618 O O . VAL A 1 203 ? -4.251 8.488 2.608 1.00 95.12 203 VAL A O 1
ATOM 1621 N N . THR A 1 204 ? -3.046 7.559 4.261 1.00 96.81 204 THR A N 1
ATOM 1622 C CA . THR A 1 204 ? -3.238 6.170 3.818 1.00 96.81 204 THR A CA 1
ATOM 1623 C C . THR A 1 204 ? -3.974 5.339 4.859 1.00 96.81 204 THR A C 1
ATOM 1625 O O . THR A 1 204 ? -4.178 5.765 5.994 1.00 96.81 204 THR A O 1
ATOM 1628 N N . ALA A 1 205 ? -4.375 4.120 4.485 1.00 97.25 205 ALA A N 1
ATOM 1629 C CA . ALA A 1 205 ? 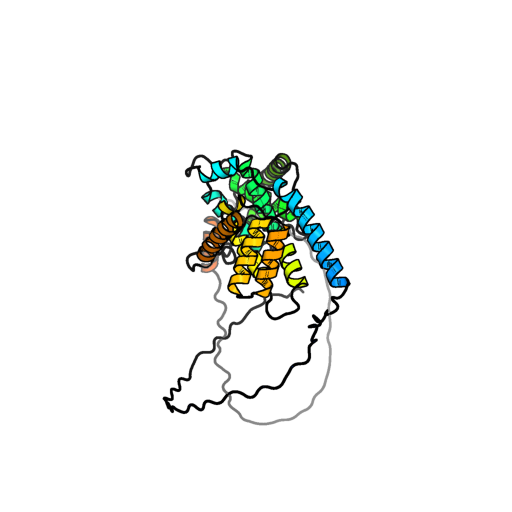-5.039 3.217 5.419 1.00 97.25 205 ALA A CA 1
ATOM 1630 C C . ALA A 1 205 ? -4.119 2.872 6.600 1.00 97.25 205 ALA A C 1
ATOM 1632 O O . ALA A 1 205 ? -4.607 2.677 7.703 1.00 97.25 205 ALA A O 1
ATOM 1633 N N . LEU A 1 206 ? -2.796 2.873 6.398 1.00 97.62 206 LEU A N 1
ATOM 1634 C CA . LEU A 1 206 ? -1.826 2.677 7.473 1.00 97.62 206 LEU A CA 1
ATOM 1635 C C . LEU A 1 206 ? -1.887 3.807 8.510 1.00 97.62 206 LEU A C 1
ATOM 1637 O O . LEU A 1 206 ? -1.883 3.528 9.702 1.00 97.62 206 LEU A O 1
ATOM 1641 N N . THR A 1 207 ? -2.029 5.059 8.063 1.00 96.69 207 THR A N 1
ATOM 1642 C CA . THR A 1 207 ? -2.181 6.226 8.947 1.00 96.69 207 THR A CA 1
ATOM 1643 C C . THR A 1 207 ? -3.376 6.045 9.885 1.00 96.69 207 THR A C 1
ATOM 1645 O O . THR A 1 207 ? -3.249 6.168 11.100 1.00 96.69 207 THR A O 1
ATOM 1648 N N . PHE A 1 208 ? -4.536 5.675 9.334 1.00 97.00 208 PHE A N 1
ATOM 1649 C CA . PHE A 1 208 ? -5.730 5.401 10.136 1.00 97.00 208 PHE A CA 1
ATOM 1650 C C . PHE A 1 208 ? -5.580 4.157 11.012 1.00 97.00 208 PHE A C 1
ATOM 1652 O O . PHE A 1 208 ? -6.039 4.162 12.149 1.00 97.00 208 PHE A O 1
ATOM 1659 N N . LEU A 1 209 ? -4.915 3.113 10.516 1.00 96.25 209 LEU A N 1
ATOM 1660 C CA . LEU A 1 209 ? -4.658 1.885 11.264 1.00 96.25 209 LEU A CA 1
ATOM 1661 C C . LEU A 1 209 ? -3.850 2.168 12.537 1.00 96.25 209 LEU A C 1
ATOM 1663 O O . LEU A 1 209 ? -4.239 1.712 13.609 1.00 96.25 209 LEU A O 1
ATOM 1667 N N . HIS A 1 210 ? -2.774 2.958 12.433 1.00 95.31 210 HIS A N 1
ATOM 1668 C CA . HIS A 1 210 ? -1.965 3.381 13.580 1.00 95.31 210 HIS A CA 1
ATOM 1669 C C . HIS A 1 210 ? -2.764 4.248 14.553 1.00 95.31 210 HIS A C 1
ATOM 1671 O O . HIS A 1 210 ? -2.717 4.001 15.755 1.00 95.31 210 HIS A O 1
ATOM 1677 N N . LEU A 1 211 ? -3.554 5.203 14.051 1.00 94.38 211 LEU A N 1
ATOM 1678 C CA . LEU A 1 211 ? -4.400 6.054 14.897 1.00 94.38 211 LEU A CA 1
ATOM 1679 C C . LEU A 1 211 ? -5.456 5.251 15.657 1.00 94.38 211 LEU A C 1
ATOM 1681 O O . LEU A 1 211 ? -5.620 5.424 16.862 1.00 94.38 211 LEU A O 1
ATOM 1685 N N . TYR A 1 212 ? -6.167 4.353 14.979 1.00 93.38 212 TYR A N 1
ATOM 1686 C CA . TYR A 1 212 ? -7.168 3.502 15.616 1.00 93.38 212 TYR A CA 1
ATOM 1687 C C . TYR A 1 212 ? -6.539 2.537 16.615 1.00 93.38 212 TYR A C 1
ATOM 1689 O O . TYR A 1 212 ? -7.081 2.363 17.703 1.00 93.38 212 TYR A O 1
ATOM 1697 N N . HIS A 1 213 ? -5.393 1.942 16.278 1.00 91.56 213 HIS A N 1
ATOM 1698 C CA . HIS A 1 213 ? -4.650 1.076 17.191 1.00 91.56 213 HIS A CA 1
ATOM 1699 C C . HIS A 1 213 ? -4.220 1.832 18.452 1.00 91.56 213 HIS A C 1
ATOM 1701 O O . HIS A 1 213 ? -4.482 1.356 19.554 1.00 91.56 213 HIS A O 1
ATOM 1707 N N . ALA A 1 214 ? -3.679 3.045 18.306 1.00 90.75 214 ALA A N 1
ATOM 1708 C CA . ALA A 1 214 ? -3.321 3.907 19.429 1.00 90.75 214 ALA A CA 1
ATOM 1709 C C . ALA A 1 214 ? -4.541 4.264 20.294 1.00 90.75 214 ALA A C 1
ATOM 1711 O O . ALA A 1 214 ? -4.490 4.095 21.508 1.00 90.75 214 ALA A O 1
ATOM 1712 N N . ILE A 1 215 ? -5.664 4.669 19.683 1.00 88.69 215 ILE A N 1
ATOM 1713 C CA . ILE A 1 215 ? -6.912 4.972 20.406 1.00 88.69 215 ILE A CA 1
ATOM 1714 C C . ILE A 1 215 ? -7.393 3.751 21.192 1.00 88.69 215 ILE A C 1
ATOM 1716 O O . ILE A 1 215 ? -7.766 3.881 22.358 1.00 88.69 215 ILE A O 1
ATOM 1720 N N . VAL A 1 216 ? -7.377 2.569 20.574 1.00 86.75 216 VAL A N 1
ATOM 1721 C CA . VAL A 1 216 ? -7.766 1.319 21.230 1.00 86.75 216 VAL A CA 1
ATOM 1722 C C . VAL A 1 216 ? -6.851 1.019 22.419 1.00 86.75 216 VAL A C 1
ATOM 1724 O O . VAL A 1 216 ? -7.352 0.713 23.501 1.00 86.75 216 VAL A O 1
ATOM 1727 N N . LEU A 1 217 ? -5.533 1.173 22.256 1.00 84.81 217 LEU A N 1
ATOM 1728 C CA . LEU A 1 217 ? -4.563 0.987 23.336 1.00 84.81 217 LEU A CA 1
ATOM 1729 C C . LEU A 1 217 ? -4.755 1.983 24.489 1.00 84.81 217 LEU A C 1
ATOM 1731 O O . LEU A 1 217 ? -4.626 1.591 25.644 1.00 84.81 217 LEU A O 1
ATOM 1735 N N . SER A 1 218 ? -5.106 3.240 24.206 1.00 82.81 218 SER A N 1
ATOM 1736 C CA . SER A 1 218 ? -5.370 4.250 25.243 1.00 82.81 218 SER A CA 1
ATOM 1737 C C . SER A 1 218 ? -6.614 3.949 26.085 1.00 82.81 218 SER A C 1
ATOM 1739 O O . SER A 1 218 ? -6.708 4.416 27.216 1.00 82.81 218 SER A O 1
ATOM 1741 N N . HIS A 1 219 ? -7.574 3.191 25.546 1.00 77.38 219 HIS A N 1
ATOM 1742 C CA . HIS A 1 219 ? -8.837 2.872 26.221 1.00 77.38 219 HIS A CA 1
ATOM 1743 C C . HIS A 1 219 ? -8.842 1.490 26.888 1.00 77.38 219 HIS A C 1
ATOM 1745 O O . HIS A 1 219 ? -9.771 1.190 27.636 1.00 77.38 219 HIS A O 1
ATOM 1751 N N . THR A 1 220 ? -7.822 0.656 26.657 1.00 73.56 220 THR A N 1
ATOM 1752 C CA . THR A 1 220 ? -7.701 -0.661 27.294 1.00 73.56 220 THR A CA 1
ATOM 1753 C C . THR A 1 220 ? -6.643 -0.655 28.397 1.00 73.56 220 THR A C 1
ATOM 1755 O O . THR A 1 220 ? -5.459 -0.428 28.169 1.00 73.56 220 THR A O 1
ATOM 1758 N N . SER A 1 221 ? -7.058 -0.958 29.628 1.00 64.06 221 SER A N 1
ATOM 1759 C CA . SER A 1 221 ? -6.141 -1.188 30.759 1.00 64.06 221 SER A CA 1
ATOM 1760 C C . SER A 1 221 ? -5.584 -2.622 30.778 1.00 64.06 221 SER A C 1
ATOM 1762 O O . SER A 1 221 ? -4.720 -2.968 31.588 1.00 64.06 221 SER A O 1
ATOM 1764 N N . SER A 1 222 ? -6.086 -3.482 29.888 1.00 56.88 222 SER A N 1
ATOM 1765 C CA . SER A 1 222 ? -5.825 -4.917 29.843 1.00 56.88 222 SER A CA 1
ATOM 1766 C C . SER A 1 222 ? -4.696 -5.235 28.858 1.00 56.88 222 SER A C 1
ATOM 1768 O O . SER A 1 222 ? -4.899 -5.350 27.652 1.00 56.88 222 SER A O 1
ATOM 1770 N N . ARG A 1 223 ? -3.482 -5.488 29.371 1.00 54.22 223 ARG A N 1
ATOM 1771 C CA . ARG A 1 223 ? -2.346 -5.998 28.565 1.00 54.22 223 ARG A CA 1
ATOM 1772 C C . ARG A 1 223 ? -2.552 -7.423 28.018 1.00 54.22 223 ARG A C 1
ATOM 1774 O O . ARG A 1 223 ? -1.618 -7.988 27.454 1.00 54.22 223 ARG A O 1
ATOM 1781 N N . LYS A 1 224 ? -3.721 -8.042 28.227 1.00 52.41 224 LYS A N 1
ATOM 1782 C CA . LYS A 1 224 ? -4.006 -9.426 27.814 1.00 52.41 224 LYS A CA 1
ATOM 1783 C C . LYS A 1 224 ? -4.619 -9.529 26.412 1.00 52.41 224 LYS A C 1
ATOM 1785 O O . LYS A 1 224 ? -4.532 -10.599 25.821 1.00 52.41 224 LYS A O 1
ATOM 1790 N N . GLU A 1 225 ? -5.152 -8.440 25.855 1.00 60.56 225 GLU A N 1
ATOM 1791 C CA . GLU A 1 225 ? -5.820 -8.412 24.542 1.00 60.56 225 GLU A CA 1
ATOM 1792 C C . GLU A 1 225 ? -5.107 -7.451 23.584 1.00 60.56 225 GLU A C 1
ATOM 1794 O O . GLU A 1 225 ? -5.631 -6.417 23.173 1.00 60.56 225 GL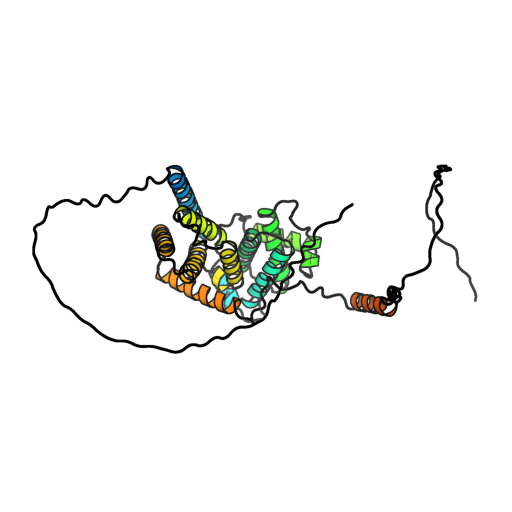U A O 1
ATOM 1799 N N . ILE A 1 226 ? -3.847 -7.753 23.273 1.00 67.62 226 ILE A N 1
ATOM 1800 C CA . ILE A 1 226 ? -3.033 -6.867 22.440 1.00 67.62 226 ILE A CA 1
ATOM 1801 C C . ILE A 1 226 ? -3.347 -7.142 20.969 1.00 67.62 226 ILE A C 1
ATOM 1803 O O . ILE A 1 226 ? -2.999 -8.197 20.436 1.00 67.62 226 ILE A O 1
ATOM 1807 N N . LEU A 1 227 ? -3.951 -6.160 20.296 1.00 82.94 227 LEU A N 1
ATOM 1808 C CA . LEU A 1 227 ? -3.988 -6.115 18.837 1.00 82.94 227 LEU A CA 1
ATOM 1809 C C . LEU A 1 227 ? -2.547 -6.085 18.314 1.00 82.94 227 LEU A C 1
ATOM 1811 O O . LEU A 1 227 ? -1.808 -5.127 18.554 1.00 82.94 227 LEU A O 1
ATOM 1815 N N . SER A 1 228 ? -2.130 -7.138 17.611 1.00 88.38 228 SER A N 1
ATOM 1816 C CA . SER A 1 228 ? -0.801 -7.186 17.000 1.00 88.38 228 SER A CA 1
ATOM 1817 C C . SER A 1 228 ? -0.754 -6.231 15.811 1.00 88.38 228 SER A C 1
ATOM 1819 O O . SER A 1 228 ? -1.377 -6.485 14.777 1.00 88.38 228 SER A O 1
ATOM 1821 N N . LEU A 1 229 ? 0.003 -5.140 15.953 1.00 90.06 229 LEU A N 1
ATOM 1822 C CA . LEU A 1 229 ? 0.163 -4.167 14.878 1.00 90.06 229 LEU A CA 1
ATOM 1823 C C . LEU A 1 229 ? 0.821 -4.803 13.645 1.00 90.06 229 LEU A C 1
ATOM 1825 O O . LEU A 1 229 ? 0.324 -4.625 12.539 1.00 90.06 229 LEU A O 1
ATOM 1829 N N . ASP A 1 230 ? 1.841 -5.643 13.836 1.00 89.50 230 ASP A N 1
ATOM 1830 C CA . ASP A 1 230 ? 2.504 -6.375 12.745 1.00 89.50 230 ASP A CA 1
ATOM 1831 C C . ASP A 1 230 ? 1.522 -7.230 11.932 1.00 89.50 230 ASP A C 1
ATOM 1833 O O . ASP A 1 230 ? 1.604 -7.311 10.702 1.00 89.50 230 ASP A O 1
ATOM 1837 N N . LYS A 1 231 ? 0.563 -7.869 12.616 1.00 89.69 231 LYS A N 1
ATOM 1838 C CA . LYS A 1 231 ? -0.475 -8.674 11.966 1.00 89.69 231 LYS A CA 1
ATOM 1839 C C . LYS A 1 231 ? -1.426 -7.795 11.156 1.00 89.69 231 LYS A C 1
ATOM 1841 O O . LYS A 1 231 ? -1.700 -8.130 10.003 1.00 89.69 231 LYS A O 1
ATOM 1846 N N . LEU A 1 232 ? -1.886 -6.678 11.722 1.00 93.31 232 LEU A N 1
ATOM 1847 C CA . LEU A 1 232 ? -2.749 -5.717 11.028 1.00 93.31 232 LEU A CA 1
ATOM 1848 C C . LEU A 1 232 ? -2.046 -5.115 9.800 1.00 93.31 232 LEU A C 1
ATOM 1850 O O . LEU A 1 232 ? -2.636 -5.027 8.723 1.00 93.31 232 LEU A O 1
ATOM 1854 N N . GLU A 1 233 ? -0.763 -4.771 9.918 1.00 94.62 233 GLU A N 1
ATOM 1855 C CA . GLU A 1 233 ? 0.047 -4.285 8.799 1.00 94.62 233 GLU A CA 1
ATOM 1856 C C . GLU A 1 233 ? 0.211 -5.344 7.704 1.00 94.62 233 GLU A C 1
ATOM 1858 O O . GLU A 1 233 ? 0.079 -5.040 6.517 1.00 94.62 233 GLU A O 1
ATOM 1863 N N . ALA A 1 234 ? 0.447 -6.607 8.070 1.00 92.12 234 ALA A N 1
ATOM 1864 C CA . ALA A 1 234 ? 0.521 -7.701 7.106 1.00 92.12 234 ALA A CA 1
ATOM 1865 C C . ALA A 1 234 ? -0.821 -7.936 6.385 1.00 92.12 234 ALA A C 1
ATOM 1867 O O . ALA A 1 234 ? -0.837 -8.159 5.171 1.00 92.12 234 ALA A O 1
ATOM 1868 N N . GLN A 1 235 ? -1.942 -7.853 7.107 1.00 94.06 235 GLN A N 1
ATOM 1869 C CA . GLN A 1 235 ? -3.288 -7.938 6.532 1.00 94.06 235 GLN A CA 1
ATOM 1870 C C . GLN A 1 235 ? -3.571 -6.763 5.583 1.00 94.06 235 GLN A C 1
ATOM 1872 O O . GLN A 1 235 ? -4.120 -6.971 4.498 1.00 94.06 235 GLN A O 1
ATOM 1877 N N . LEU A 1 236 ? -3.138 -5.546 5.936 1.00 96.94 236 LEU A N 1
ATOM 1878 C CA . LEU A 1 236 ? -3.236 -4.379 5.059 1.00 96.94 236 LEU A CA 1
ATOM 1879 C C . LEU A 1 236 ? -2.437 -4.584 3.767 1.00 96.94 236 LEU A C 1
ATOM 1881 O O . LEU A 1 236 ? -2.975 -4.366 2.680 1.00 96.94 236 LEU A O 1
ATOM 1885 N N . LYS A 1 237 ? -1.185 -5.054 3.858 1.00 95.69 237 LYS A N 1
ATOM 1886 C CA . LYS A 1 237 ? -0.357 -5.350 2.674 1.00 95.69 237 LYS A CA 1
ATOM 1887 C C . LYS A 1 237 ? -1.025 -6.372 1.752 1.00 95.69 237 LYS A C 1
ATOM 1889 O O . LYS A 1 237 ? -1.065 -6.166 0.539 1.00 95.69 237 LYS A O 1
ATOM 1894 N N . ALA A 1 238 ? -1.612 -7.424 2.327 1.00 94.19 238 ALA A N 1
ATOM 1895 C CA . ALA A 1 238 ? -2.367 -8.427 1.580 1.00 94.19 238 ALA A CA 1
ATOM 1896 C C . ALA A 1 238 ? -3.570 -7.824 0.837 1.00 94.19 238 ALA A C 1
ATOM 1898 O O . ALA A 1 238 ? -3.763 -8.119 -0.343 1.00 94.19 238 ALA A O 1
ATOM 1899 N N . CYS A 1 239 ? -4.335 -6.941 1.486 1.00 96.50 239 CYS A N 1
ATOM 1900 C CA . CYS A 1 239 ? -5.453 -6.245 0.844 1.00 96.50 239 CYS A CA 1
ATOM 1901 C C . CYS A 1 239 ? -4.966 -5.343 -0.298 1.00 96.50 239 CYS A C 1
ATOM 1903 O O . CYS A 1 239 ? -5.492 -5.405 -1.404 1.00 96.50 239 CYS A O 1
ATOM 1905 N N . LEU A 1 240 ? -3.906 -4.559 -0.085 1.00 97.19 240 LEU A N 1
ATOM 1906 C CA . LEU A 1 240 ? -3.377 -3.645 -1.104 1.00 97.19 240 LEU A CA 1
ATOM 1907 C C . LEU A 1 240 ? -2.872 -4.350 -2.370 1.00 97.19 240 LEU A C 1
ATOM 1909 O O . LEU A 1 240 ? -2.846 -3.726 -3.433 1.00 97.19 240 LEU A O 1
ATOM 1913 N N . CYS A 1 241 ? -2.553 -5.645 -2.301 1.00 95.56 241 CYS A N 1
ATOM 1914 C CA . CYS A 1 241 ? -2.232 -6.465 -3.474 1.00 95.56 241 CYS A CA 1
ATOM 1915 C C . CYS A 1 241 ? -3.416 -6.678 -4.424 1.00 95.56 241 CYS A C 1
ATOM 1917 O O . CYS A 1 241 ? -3.200 -7.175 -5.522 1.00 95.56 241 CYS A O 1
ATOM 1919 N N . ARG A 1 242 ? -4.645 -6.319 -4.033 1.00 94.88 242 ARG A N 1
ATOM 1920 C CA . ARG A 1 242 ? -5.842 -6.431 -4.873 1.00 94.88 242 ARG A CA 1
ATOM 1921 C C . ARG A 1 242 ? -6.385 -5.047 -5.196 1.00 94.88 242 ARG A C 1
ATOM 1923 O O . ARG A 1 242 ? -6.724 -4.283 -4.293 1.00 94.88 242 ARG A O 1
ATOM 1930 N N . ILE A 1 243 ? -6.530 -4.747 -6.486 1.00 94.81 243 ILE A N 1
ATOM 1931 C CA . ILE A 1 243 ? -6.982 -3.432 -6.975 1.00 94.81 243 ILE A CA 1
ATOM 1932 C C . ILE A 1 243 ? -8.342 -2.992 -6.413 1.00 94.81 243 ILE A C 1
ATOM 1934 O O . ILE A 1 243 ? -8.623 -1.800 -6.315 1.00 94.81 243 ILE A O 1
ATOM 1938 N N . VAL A 1 244 ? -9.189 -3.945 -6.010 1.00 95.19 244 VAL A N 1
ATOM 1939 C CA . VAL A 1 244 ? -10.508 -3.666 -5.425 1.00 95.19 244 VAL A CA 1
ATOM 1940 C C . VAL A 1 244 ? -10.387 -2.739 -4.211 1.00 95.19 244 VAL A C 1
ATOM 1942 O O . VAL A 1 244 ? -11.201 -1.828 -4.057 1.00 95.19 244 VAL A O 1
ATOM 1945 N N . PHE A 1 245 ? -9.344 -2.903 -3.390 1.00 96.62 245 PHE A N 1
ATOM 1946 C CA . PHE A 1 245 ? -9.134 -2.084 -2.194 1.00 96.62 245 PHE A CA 1
ATOM 1947 C C . PHE A 1 245 ? -8.618 -0.674 -2.494 1.00 96.62 245 PHE A C 1
ATOM 1949 O O . PHE A 1 245 ? -8.749 0.199 -1.643 1.00 96.62 245 PHE A O 1
ATOM 1956 N N . SER A 1 246 ? -8.130 -0.400 -3.707 1.00 95.38 246 SER A N 1
ATOM 1957 C CA . SER A 1 246 ? -7.746 0.956 -4.134 1.00 95.38 246 SER A CA 1
ATOM 1958 C C . SER A 1 24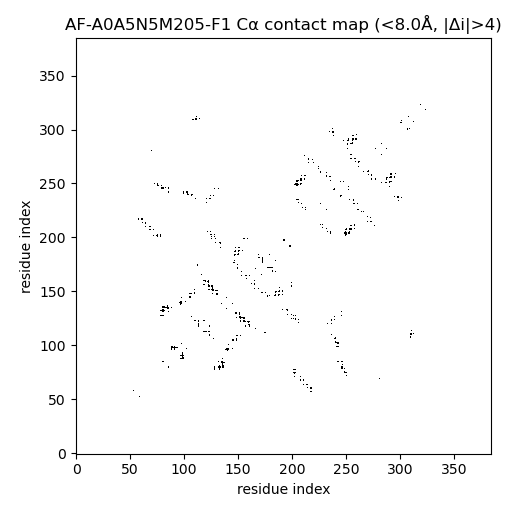6 ? -8.942 1.911 -4.241 1.00 95.38 246 SER A C 1
ATOM 1960 O O . SER A 1 246 ? -8.752 3.121 -4.335 1.00 95.38 246 SER A O 1
ATOM 1962 N N . LYS A 1 247 ? -10.172 1.376 -4.245 1.00 94.44 247 LYS A N 1
ATOM 1963 C CA . LYS A 1 247 ? -11.424 2.150 -4.227 1.00 94.44 247 LYS A CA 1
ATOM 1964 C C . LYS A 1 247 ? -11.931 2.447 -2.816 1.00 94.44 247 LYS A C 1
ATOM 1966 O O . LYS A 1 247 ? -12.818 3.283 -2.663 1.00 94.44 247 LYS A O 1
ATOM 1971 N N . ALA A 1 248 ? -11.442 1.728 -1.807 1.00 95.44 248 ALA A N 1
ATOM 1972 C CA . ALA A 1 248 ? -11.887 1.917 -0.437 1.00 95.44 248 ALA A CA 1
ATOM 1973 C C . ALA A 1 248 ? -11.368 3.250 0.098 1.00 95.44 248 ALA A C 1
ATOM 1975 O O . ALA A 1 248 ? -10.218 3.621 -0.146 1.00 95.44 248 ALA A O 1
ATOM 1976 N N . LYS A 1 249 ? -12.186 3.939 0.896 1.00 96.06 249 LYS A N 1
ATOM 1977 C CA . LYS A 1 249 ? -11.671 5.029 1.723 1.00 96.06 249 LYS A CA 1
ATOM 1978 C C . LYS A 1 249 ? -10.626 4.469 2.695 1.00 96.06 249 LYS A C 1
ATOM 1980 O O . LYS A 1 249 ? -10.893 3.435 3.319 1.00 96.06 249 LYS A O 1
ATOM 1985 N N . PRO A 1 250 ? -9.467 5.128 2.858 1.00 96.88 250 PRO A N 1
ATOM 1986 C CA . PRO A 1 250 ? -8.426 4.682 3.776 1.00 96.88 250 PRO A CA 1
ATOM 1987 C C . PRO A 1 250 ? -8.926 4.442 5.208 1.00 96.88 250 PRO A C 1
ATOM 1989 O O . PRO A 1 250 ? -8.585 3.421 5.807 1.00 96.88 250 PRO A O 1
ATOM 1992 N N . SER A 1 251 ? -9.778 5.337 5.719 1.00 96.81 251 SER A N 1
ATOM 1993 C CA . SER A 1 251 ? -10.416 5.221 7.038 1.00 96.81 251 SER A CA 1
ATOM 1994 C C . SER A 1 251 ? -11.278 3.960 7.172 1.00 96.81 251 SER A C 1
ATOM 1996 O O . SER A 1 251 ? -11.137 3.190 8.123 1.00 96.81 251 SER A O 1
ATOM 1998 N N . VAL A 1 252 ? -12.128 3.692 6.178 1.00 97.12 252 VAL A N 1
ATOM 1999 C CA . VAL A 1 252 ? -13.035 2.533 6.162 1.00 97.12 252 VAL A CA 1
ATOM 2000 C C . VAL A 1 252 ? -12.264 1.218 6.051 1.00 97.12 252 VAL A C 1
ATOM 2002 O O . VAL A 1 252 ? -12.589 0.255 6.751 1.00 97.12 252 VAL A O 1
ATOM 2005 N N . LEU A 1 253 ? -11.222 1.166 5.216 1.00 97.56 253 LEU A N 1
ATOM 2006 C CA . LEU A 1 253 ? -10.381 -0.025 5.073 1.00 97.56 253 LEU A CA 1
ATOM 2007 C C . LEU A 1 253 ? -9.650 -0.361 6.381 1.00 97.56 253 LEU A C 1
ATOM 2009 O O . LEU A 1 253 ? -9.656 -1.513 6.812 1.00 97.56 253 LEU A O 1
ATOM 2013 N N . ALA A 1 254 ? -9.065 0.644 7.034 1.00 97.50 254 ALA A N 1
ATOM 2014 C CA . ALA A 1 254 ? -8.379 0.468 8.310 1.00 97.50 254 ALA A CA 1
ATOM 2015 C C . ALA A 1 254 ? -9.331 0.005 9.424 1.00 97.50 254 ALA A C 1
ATOM 2017 O O . ALA A 1 254 ? -9.009 -0.928 10.164 1.00 97.50 254 ALA A O 1
ATOM 2018 N N . LEU A 1 255 ? -10.529 0.594 9.507 1.00 96.56 255 LEU A N 1
ATOM 2019 C CA . LEU A 1 255 ? -11.541 0.183 10.482 1.00 96.56 255 LEU A CA 1
ATOM 2020 C C . LEU A 1 255 ? -12.036 -1.247 10.218 1.00 96.56 255 LEU A C 1
ATOM 2022 O O . LEU A 1 255 ? -12.229 -2.013 11.161 1.00 96.56 255 LEU A O 1
ATOM 2026 N N . SER A 1 256 ? -12.182 -1.628 8.945 1.00 97.19 256 SER A N 1
ATOM 2027 C CA . SER A 1 256 ? -12.564 -2.990 8.550 1.00 97.19 256 SER A CA 1
ATOM 2028 C C . SER A 1 256 ? -11.545 -4.028 9.026 1.00 97.19 256 SER A C 1
ATOM 2030 O O . SER A 1 256 ? -11.936 -5.067 9.551 1.00 97.19 256 SER A O 1
ATOM 2032 N N . LEU A 1 257 ? -10.247 -3.737 8.883 1.00 96.12 257 LEU A N 1
ATOM 2033 C CA . LEU A 1 257 ? -9.158 -4.605 9.347 1.00 96.12 257 LEU A CA 1
ATOM 2034 C C . LEU A 1 257 ? -9.152 -4.755 10.871 1.00 96.12 257 LEU A C 1
ATOM 2036 O O . LEU A 1 257 ? -9.049 -5.868 11.382 1.00 96.12 257 LEU A O 1
ATOM 2040 N N . ILE A 1 258 ? -9.317 -3.649 11.599 1.00 93.88 258 ILE A N 1
ATOM 2041 C CA . ILE A 1 258 ? -9.360 -3.675 13.065 1.00 93.88 258 ILE A CA 1
ATOM 2042 C C . ILE A 1 258 ? -10.570 -4.451 13.571 1.00 93.88 258 ILE A C 1
ATOM 2044 O O . ILE A 1 258 ? -10.412 -5.302 14.442 1.00 93.88 258 ILE A O 1
ATOM 2048 N N . GLN A 1 259 ? -11.760 -4.223 13.010 1.00 93.44 259 GLN A N 1
ATOM 2049 C CA . GLN A 1 259 ? -12.945 -4.989 13.403 1.00 93.44 259 GLN A CA 1
ATOM 2050 C C . GLN A 1 259 ? -12.790 -6.483 13.095 1.00 93.44 259 GLN A C 1
ATOM 2052 O O . GLN A 1 259 ? -13.224 -7.303 13.899 1.00 93.44 259 GLN A O 1
ATOM 2057 N N . GLN A 1 260 ? -12.133 -6.843 11.986 1.00 92.38 260 GLN A N 1
ATOM 2058 C CA . GLN A 1 260 ? -11.842 -8.239 11.654 1.00 92.38 260 GLN A CA 1
ATOM 2059 C C . GLN A 1 260 ? -10.938 -8.909 12.702 1.00 92.38 260 GLN A C 1
ATOM 2061 O O . GLN A 1 260 ? -11.146 -10.070 13.052 1.00 92.38 260 GLN A O 1
ATOM 2066 N N . GLU A 1 261 ? -9.936 -8.188 13.207 1.00 90.44 261 GLU A N 1
ATOM 2067 C CA . GLU A 1 261 ? -9.027 -8.705 14.231 1.00 90.44 261 GLU A CA 1
ATOM 2068 C C . GLU A 1 261 ? -9.687 -8.757 15.617 1.00 90.44 261 GLU A C 1
ATOM 2070 O O . GLU A 1 261 ? -9.535 -9.747 16.329 1.00 90.44 261 GLU A O 1
ATOM 2075 N N . ILE A 1 262 ? -10.475 -7.742 15.981 1.00 90.50 262 ILE A N 1
ATOM 2076 C CA . ILE A 1 262 ? -11.248 -7.716 17.234 1.00 90.50 262 ILE A CA 1
ATOM 2077 C C . ILE A 1 262 ? -12.240 -8.882 17.288 1.00 90.50 262 ILE A C 1
ATOM 2079 O O . ILE A 1 262 ? -12.347 -9.556 18.312 1.00 90.50 262 ILE A O 1
ATOM 2083 N N . GLU A 1 263 ? -12.932 -9.156 16.181 1.00 89.62 263 GLU A N 1
ATOM 2084 C CA . GLU A 1 263 ? -13.856 -10.286 16.071 1.00 89.62 263 GLU A CA 1
ATOM 2085 C C . GLU A 1 263 ? -13.134 -11.629 16.256 1.00 89.62 263 GLU A C 1
ATOM 2087 O O . GLU A 1 263 ? -13.646 -12.518 16.938 1.00 89.62 263 GLU A O 1
ATOM 2092 N N . ALA A 1 264 ? -11.911 -11.763 15.731 1.00 87.75 264 ALA A N 1
ATOM 2093 C CA . ALA A 1 264 ? -11.086 -12.952 15.940 1.00 87.75 264 ALA A CA 1
ATOM 2094 C C . ALA A 1 264 ? -10.634 -13.125 17.403 1.00 87.75 264 ALA A C 1
ATOM 2096 O O . ALA A 1 264 ? -10.465 -14.259 17.853 1.00 87.75 264 ALA A O 1
ATOM 2097 N N . LEU A 1 265 ? -10.454 -12.025 18.142 1.00 87.19 265 LEU A N 1
ATOM 2098 C CA . LEU A 1 265 ? -10.139 -12.033 19.576 1.00 87.19 265 LEU A CA 1
ATOM 2099 C C . LEU A 1 265 ? -11.371 -12.242 20.470 1.00 87.19 265 LEU A C 1
ATOM 2101 O O . LEU A 1 265 ? -11.205 -12.545 21.647 1.00 87.19 265 LEU A O 1
ATOM 2105 N N . GLN A 1 266 ? -12.586 -12.099 19.927 1.00 86.25 266 GLN A N 1
ATOM 2106 C CA . GLN A 1 266 ? -13.858 -12.192 20.660 1.00 86.25 266 GLN A CA 1
ATOM 2107 C C . GLN A 1 266 ? -13.970 -11.211 21.843 1.00 86.25 266 GLN A C 1
ATOM 2109 O O . GLN A 1 266 ? -14.670 -11.481 22.819 1.00 86.25 266 GLN A O 1
ATOM 2114 N N . SER A 1 267 ? -13.298 -10.059 21.753 1.00 85.44 267 SER A N 1
ATOM 2115 C CA . SER A 1 267 ? -13.332 -9.033 22.797 1.00 85.44 267 SER A CA 1
ATOM 2116 C C . SER A 1 267 ? -14.498 -8.067 22.595 1.00 85.44 267 SER A C 1
ATOM 2118 O O . SER A 1 267 ? -14.580 -7.372 21.579 1.00 85.44 267 SER A O 1
ATOM 2120 N N . VAL A 1 268 ? -15.397 -8.014 23.581 1.00 86.12 268 VAL A N 1
ATOM 2121 C CA . VAL A 1 268 ? -16.567 -7.121 23.574 1.00 86.12 268 VAL A CA 1
ATOM 2122 C C . VAL A 1 268 ? -16.142 -5.669 23.812 1.00 86.12 268 VAL A C 1
ATOM 2124 O O . VAL A 1 268 ? -16.584 -4.784 23.083 1.00 86.12 268 VAL A O 1
ATOM 2127 N N . ASP A 1 269 ? -15.219 -5.431 24.746 1.00 86.00 269 ASP A N 1
ATOM 2128 C CA . ASP A 1 269 ? -14.748 -4.087 25.107 1.00 86.00 269 ASP A CA 1
ATOM 2129 C C . ASP A 1 269 ? -14.084 -3.384 23.912 1.00 86.00 269 ASP A C 1
ATOM 2131 O O . ASP A 1 269 ? -14.385 -2.231 23.585 1.00 86.00 269 ASP A O 1
ATOM 2135 N N . LEU A 1 270 ? -13.214 -4.103 23.193 1.00 87.44 270 LEU A N 1
ATOM 2136 C CA . LEU A 1 270 ? -12.567 -3.586 21.986 1.00 87.44 270 LEU A CA 1
ATOM 2137 C C . LEU A 1 270 ? -13.586 -3.280 20.882 1.00 87.44 270 LEU A C 1
ATOM 2139 O O . LEU A 1 270 ? -13.436 -2.304 20.139 1.00 87.44 270 LEU A O 1
ATOM 2143 N N . PHE A 1 271 ? -14.638 -4.092 20.781 1.00 89.19 271 PHE A N 1
ATOM 2144 C CA . PHE A 1 271 ? -15.692 -3.895 19.796 1.00 89.19 271 PHE A CA 1
ATOM 2145 C C . PHE A 1 271 ? -16.513 -2.629 20.081 1.00 89.19 271 PHE A C 1
ATOM 2147 O O . PHE A 1 271 ? -16.800 -1.871 19.151 1.00 89.19 271 PHE A O 1
ATOM 2154 N N . GLU A 1 272 ? -16.815 -2.328 21.348 1.00 90.25 272 GLU A N 1
ATOM 2155 C CA . GLU A 1 272 ? -17.484 -1.078 21.739 1.00 90.25 272 GLU A CA 1
ATOM 2156 C C . GLU A 1 272 ? -16.650 0.163 21.390 1.00 90.25 272 GLU A C 1
ATOM 2158 O O . GLU A 1 272 ? -17.185 1.158 20.878 1.00 90.25 272 GLU A O 1
ATOM 2163 N N . ILE A 1 273 ? -15.328 0.097 21.591 1.00 89.38 273 ILE A N 1
ATOM 2164 C CA . ILE A 1 273 ? -14.400 1.167 21.197 1.00 89.38 273 ILE A CA 1
ATOM 2165 C C . ILE A 1 273 ? -14.414 1.344 19.674 1.00 89.38 273 ILE A C 1
ATOM 2167 O O . ILE A 1 273 ? -14.572 2.467 19.187 1.00 89.38 273 ILE A O 1
ATOM 2171 N N . ALA A 1 274 ? -14.322 0.255 18.906 1.00 90.62 274 ALA A N 1
ATOM 2172 C CA . ALA A 1 274 ? -14.376 0.312 17.445 1.00 90.62 274 ALA A CA 1
ATOM 2173 C C . ALA A 1 274 ? -15.707 0.899 16.933 1.00 90.62 274 ALA A C 1
ATOM 2175 O O . ALA A 1 274 ? -15.706 1.706 15.999 1.00 90.62 274 ALA A O 1
ATOM 2176 N N . GLN A 1 275 ? -16.836 0.573 17.569 1.00 91.69 275 GLN A N 1
ATOM 2177 C CA . GLN A 1 275 ? -18.132 1.193 17.268 1.00 91.69 275 GLN A CA 1
ATOM 2178 C C . GLN A 1 275 ? -18.177 2.679 17.639 1.00 91.69 275 GLN A C 1
ATOM 2180 O O . GLN A 1 275 ? -18.812 3.477 16.945 1.00 91.69 275 GLN A O 1
ATOM 2185 N N . SER A 1 276 ? -17.526 3.077 18.734 1.00 90.25 276 SER A N 1
ATOM 2186 C CA . SER A 1 276 ? -17.395 4.489 19.101 1.00 90.25 276 SER A CA 1
ATOM 2187 C C . SER A 1 276 ? -16.616 5.260 18.034 1.00 90.25 276 SER A C 1
ATOM 2189 O O . SER A 1 276 ? -17.071 6.322 17.598 1.00 90.25 276 SER A O 1
ATOM 2191 N N . ILE A 1 277 ? -15.503 4.699 17.544 1.00 90.50 277 ILE A N 1
ATOM 2192 C CA . ILE A 1 277 ? -14.714 5.261 16.436 1.00 90.50 277 ILE A CA 1
ATOM 2193 C C . ILE A 1 277 ? -15.582 5.385 15.177 1.00 90.50 277 ILE A C 1
ATOM 2195 O O . ILE A 1 277 ? -15.654 6.462 14.583 1.00 90.50 277 ILE A O 1
ATOM 2199 N N . GLN A 1 278 ? -16.307 4.325 14.807 1.00 93.31 278 GLN A N 1
ATOM 2200 C CA . GLN A 1 278 ? -17.218 4.327 13.658 1.00 93.31 278 GLN A CA 1
ATOM 2201 C C . GLN A 1 278 ? -18.255 5.458 13.738 1.00 93.31 278 GLN A C 1
ATOM 2203 O O . GLN A 1 278 ? -18.444 6.199 12.769 1.00 93.31 278 GLN A O 1
ATOM 2208 N N . ARG A 1 279 ? -18.899 5.625 14.904 1.00 92.06 279 ARG A N 1
ATOM 2209 C CA . ARG A 1 279 ? -19.890 6.685 15.156 1.00 92.06 279 ARG A CA 1
ATOM 2210 C C . ARG A 1 279 ? -19.280 8.082 15.042 1.00 92.06 279 ARG A C 1
ATOM 2212 O O . ARG A 1 279 ? -19.894 8.961 14.439 1.00 92.06 279 ARG A O 1
ATOM 2219 N N . HIS A 1 280 ? -18.072 8.283 15.568 1.00 88.12 280 HIS A N 1
ATOM 2220 C CA . HIS A 1 280 ? -17.369 9.568 15.484 1.00 88.12 280 HIS A CA 1
ATOM 2221 C C . HIS A 1 280 ? -16.989 9.942 14.047 1.00 88.12 280 HIS A C 1
ATOM 2223 O O . HIS A 1 280 ? -17.098 11.110 13.672 1.00 88.12 280 HIS A O 1
ATOM 2229 N N . LEU A 1 281 ? -16.588 8.958 13.241 1.00 88.94 281 LEU A N 1
ATOM 2230 C CA . LEU A 1 281 ? -16.216 9.148 11.836 1.00 88.94 281 LEU A CA 1
ATOM 2231 C C . LEU A 1 281 ? -17.411 9.189 10.882 1.00 88.94 281 LEU A C 1
ATOM 2233 O O . LEU A 1 281 ? -17.239 9.501 9.707 1.00 88.94 281 LEU A O 1
ATOM 2237 N N . ARG A 1 282 ? -18.618 8.883 11.377 1.00 92.00 282 ARG A N 1
ATOM 2238 C CA . ARG A 1 282 ? -19.857 8.819 10.587 1.00 92.00 282 ARG A CA 1
ATOM 2239 C C . ARG A 1 282 ? -19.753 7.859 9.394 1.00 92.00 282 ARG A C 1
ATOM 2241 O O . ARG A 1 282 ? -20.330 8.113 8.338 1.00 92.00 282 ARG A O 1
ATOM 2248 N N . ILE A 1 283 ? -19.024 6.756 9.563 1.00 93.31 283 ILE A N 1
ATOM 2249 C CA . ILE A 1 283 ? -18.930 5.701 8.548 1.00 93.31 283 ILE A CA 1
ATOM 2250 C C . ILE A 1 283 ? -20.244 4.912 8.551 1.00 93.31 283 ILE A C 1
ATOM 2252 O O . ILE A 1 283 ? -20.689 4.447 9.604 1.00 93.31 283 ILE A O 1
ATOM 2256 N N . SER A 1 284 ? -20.866 4.761 7.378 1.00 94.31 284 SER A N 1
ATOM 2257 C CA . SER A 1 284 ? -22.114 4.003 7.250 1.00 94.31 284 SER A CA 1
ATOM 2258 C C . SER A 1 284 ? -21.889 2.532 7.590 1.00 94.31 284 SER A C 1
ATOM 2260 O O . SER A 1 284 ? -20.953 1.912 7.085 1.00 94.31 284 SER A O 1
ATOM 2262 N N . GLU A 1 285 ? -22.795 1.948 8.374 1.00 93.88 285 GLU A N 1
ATOM 2263 C CA . GLU A 1 285 ? -22.784 0.516 8.691 1.00 93.88 285 GLU A CA 1
ATOM 2264 C C . GLU A 1 285 ? -22.787 -0.344 7.416 1.00 93.88 285 GLU A C 1
ATOM 2266 O O . GLU A 1 285 ? -22.034 -1.305 7.307 1.00 93.88 285 GLU A O 1
ATOM 2271 N N . THR A 1 286 ? -23.564 0.047 6.401 1.00 95.06 286 THR A N 1
ATOM 2272 C CA . THR A 1 286 ? -23.649 -0.689 5.128 1.00 95.06 286 THR A CA 1
ATOM 2273 C C . THR A 1 286 ? -22.336 -0.664 4.347 1.00 95.06 286 THR A C 1
ATOM 2275 O O . THR A 1 286 ? -21.956 -1.657 3.731 1.00 95.06 286 THR A O 1
ATOM 2278 N N . GLU A 1 287 ? -21.641 0.478 4.357 1.00 94.88 287 GLU A N 1
ATOM 2279 C CA . GLU A 1 287 ? -20.344 0.646 3.696 1.00 94.88 287 GLU A CA 1
ATOM 2280 C C . GLU A 1 287 ? -19.284 -0.193 4.415 1.00 94.88 287 GLU A C 1
ATOM 2282 O O . GLU A 1 287 ? -18.534 -0.931 3.777 1.00 94.88 287 GLU A O 1
ATOM 2287 N N . LEU A 1 288 ? -19.270 -0.140 5.747 1.00 95.38 288 LEU A N 1
ATOM 2288 C CA . LEU A 1 288 ? -18.324 -0.888 6.563 1.00 95.38 288 LEU A CA 1
ATOM 2289 C C . LEU A 1 288 ? -18.508 -2.404 6.421 1.00 95.38 288 LEU A C 1
ATOM 2291 O O . LEU A 1 288 ? -17.528 -3.123 6.237 1.00 95.38 288 LEU A O 1
ATOM 2295 N N . GLN A 1 289 ? -19.748 -2.897 6.443 1.00 95.25 289 GLN A N 1
ATOM 2296 C CA . GLN A 1 289 ? -20.046 -4.321 6.260 1.00 95.25 289 GLN A CA 1
ATOM 2297 C C . GLN A 1 289 ? -19.590 -4.842 4.892 1.00 95.25 289 GLN A C 1
ATOM 2299 O O . GLN A 1 289 ? -19.024 -5.935 4.810 1.00 95.25 289 GLN A O 1
ATOM 2304 N N . LEU A 1 290 ? -19.777 -4.053 3.828 1.00 96.56 290 LEU A N 1
ATOM 2305 C CA . LEU A 1 290 ? -19.305 -4.402 2.488 1.00 96.56 290 LEU A CA 1
ATOM 2306 C C . LEU A 1 290 ? -17.782 -4.591 2.468 1.00 96.56 290 LEU A C 1
ATOM 2308 O O . LEU A 1 290 ? -17.288 -5.628 2.017 1.00 96.56 290 LEU A O 1
ATOM 2312 N N . TRP A 1 291 ? -17.035 -3.605 2.972 1.00 97.06 291 TRP A N 1
ATOM 2313 C CA . TRP A 1 291 ? -15.573 -3.657 2.970 1.00 97.06 291 TRP A CA 1
ATOM 2314 C C . TRP A 1 291 ? -15.028 -4.734 3.905 1.00 97.06 291 TRP A C 1
ATOM 2316 O O . TRP A 1 291 ? -14.092 -5.434 3.521 1.00 97.06 291 TRP A O 1
ATOM 2326 N N . ARG A 1 292 ? -15.655 -4.962 5.063 1.00 95.94 292 ARG A N 1
ATOM 2327 C CA . ARG A 1 292 ? -15.330 -6.097 5.941 1.00 95.94 292 ARG A CA 1
ATOM 2328 C C . ARG A 1 292 ? -15.507 -7.440 5.248 1.00 95.94 292 ARG A C 1
ATOM 2330 O O . ARG A 1 292 ? -14.614 -8.279 5.331 1.00 95.94 292 ARG A O 1
ATOM 2337 N N . GLY A 1 293 ? -16.603 -7.630 4.511 1.00 96.06 293 GLY A N 1
ATOM 2338 C CA . GLY A 1 293 ? -16.824 -8.848 3.731 1.00 96.06 293 GLY A CA 1
ATOM 2339 C C . GLY A 1 293 ? -15.714 -9.094 2.703 1.00 96.06 293 GLY A C 1
ATOM 2340 O O . GLY A 1 293 ? -15.205 -10.210 2.593 1.00 96.06 293 GLY A O 1
ATOM 2341 N N . LEU A 1 294 ? -15.284 -8.044 1.997 1.00 96.50 294 LEU A N 1
ATOM 2342 C CA . LEU A 1 294 ? -14.179 -8.122 1.033 1.00 96.50 294 LEU A CA 1
ATOM 2343 C C . LEU A 1 294 ? -12.828 -8.392 1.710 1.00 96.50 294 LEU A C 1
ATOM 2345 O O . LEU A 1 294 ? -12.065 -9.231 1.226 1.00 96.50 294 LEU A O 1
ATOM 2349 N N . VAL A 1 295 ? -12.539 -7.729 2.836 1.00 96.69 295 VAL A N 1
ATOM 2350 C CA . VAL A 1 295 ? -11.336 -7.982 3.647 1.00 96.69 295 VAL A CA 1
ATOM 2351 C C . VAL A 1 295 ? -11.306 -9.443 4.089 1.00 96.69 295 VAL A C 1
ATOM 2353 O O . VAL A 1 295 ? -10.319 -10.129 3.831 1.00 96.69 295 VAL A O 1
ATOM 2356 N N . ALA A 1 296 ? -12.390 -9.957 4.672 1.00 94.62 296 ALA A N 1
ATOM 2357 C CA . ALA A 1 296 ? -12.476 -11.344 5.121 1.00 94.62 296 ALA A CA 1
ATOM 2358 C C . ALA A 1 296 ? -12.188 -12.334 3.977 1.00 94.62 296 ALA A C 1
ATOM 2360 O O . ALA A 1 296 ? -11.363 -13.236 4.134 1.00 94.62 296 ALA A O 1
ATOM 2361 N N . GLN A 1 297 ? -12.789 -12.128 2.799 1.00 94.12 297 GLN A N 1
ATOM 2362 C CA . GLN A 1 297 ? -12.529 -12.954 1.613 1.00 94.12 297 GLN A CA 1
ATOM 2363 C C . GLN A 1 297 ? -11.060 -12.894 1.173 1.00 94.12 297 GLN A C 1
ATOM 2365 O O . GLN A 1 297 ? -10.447 -13.934 0.916 1.00 94.12 297 GLN A O 1
ATOM 2370 N N . CYS A 1 298 ? -10.477 -11.694 1.124 1.00 93.31 298 CYS A N 1
ATOM 2371 C CA . CYS A 1 298 ? -9.076 -11.501 0.759 1.00 93.31 298 CYS A CA 1
ATOM 2372 C C . CYS A 1 298 ? -8.139 -12.215 1.740 1.00 93.31 298 CYS A C 1
ATOM 2374 O O . CYS A 1 298 ? -7.218 -12.916 1.318 1.00 93.31 298 CYS A O 1
ATOM 2376 N N . LEU A 1 299 ? -8.385 -12.092 3.046 1.00 91.31 299 LEU A N 1
ATOM 2377 C CA . LEU A 1 299 ? -7.558 -12.716 4.078 1.00 91.31 299 LEU A CA 1
ATOM 2378 C C . LEU A 1 299 ? -7.663 -14.243 4.070 1.00 91.31 299 LEU A C 1
ATOM 2380 O O . LEU A 1 299 ? -6.648 -14.914 4.271 1.00 91.31 299 LEU A O 1
ATOM 2384 N N . VAL A 1 300 ? -8.839 -14.805 3.778 1.00 90.88 300 VAL A N 1
ATOM 2385 C CA . VAL A 1 300 ? -9.006 -16.256 3.582 1.00 90.88 300 VAL A CA 1
ATOM 2386 C C . VAL A 1 300 ? -8.168 -16.737 2.396 1.00 90.88 300 VAL A C 1
ATOM 2388 O O . VAL A 1 300 ? -7.418 -17.705 2.528 1.00 90.88 300 VAL A O 1
ATOM 2391 N N . GLN A 1 301 ? -8.223 -16.032 1.262 1.00 86.69 301 GLN A N 1
ATOM 2392 C CA . GLN A 1 301 ? -7.411 -16.367 0.088 1.00 86.69 301 GLN A CA 1
ATOM 2393 C C . GLN A 1 301 ? -5.911 -16.268 0.385 1.00 86.69 301 GLN A C 1
ATOM 2395 O O . GLN A 1 301 ? -5.157 -17.165 0.014 1.00 86.69 301 GLN A O 1
ATOM 2400 N N . TYR A 1 302 ? -5.479 -15.231 1.106 1.00 80.75 302 TYR A N 1
ATOM 2401 C CA . TYR A 1 302 ? -4.072 -15.028 1.470 1.00 80.75 302 TYR A CA 1
ATOM 2402 C C . TYR A 1 302 ? -3.547 -16.028 2.509 1.00 80.75 302 TYR A C 1
ATOM 2404 O O . TYR A 1 302 ? -2.348 -16.320 2.571 1.00 80.75 302 TYR A O 1
ATOM 2412 N N . SER A 1 303 ? -4.445 -16.555 3.340 1.00 80.50 303 SER A N 1
ATOM 2413 C CA . SER A 1 303 ? -4.136 -17.586 4.333 1.00 80.50 303 SER A CA 1
ATOM 2414 C C . SER A 1 303 ? -4.119 -18.993 3.729 1.00 80.50 303 SER A C 1
ATOM 2416 O O . SER A 1 303 ? -3.566 -19.905 4.345 1.00 80.50 303 SER A O 1
ATOM 2418 N N . SER A 1 304 ? -4.676 -19.168 2.524 1.00 77.81 304 SER A N 1
ATOM 2419 C CA . SER A 1 304 ? -4.694 -20.446 1.813 1.00 77.81 304 SER A CA 1
ATOM 2420 C C . SER A 1 304 ? -3.272 -20.951 1.529 1.00 77.81 304 SER A C 1
ATOM 2422 O O . SER A 1 304 ? -2.422 -20.173 1.085 1.00 77.81 304 SER A O 1
ATOM 2424 N N . PRO A 1 305 ? -2.995 -22.260 1.688 1.00 65.25 305 PRO A N 1
ATOM 2425 C CA . PRO A 1 305 ? -1.700 -22.852 1.341 1.00 65.25 305 PRO A CA 1
ATOM 2426 C C . PRO A 1 305 ? -1.362 -22.749 -0.155 1.00 65.25 305 PRO A C 1
ATOM 2428 O O . PRO A 1 305 ? -0.205 -22.906 -0.534 1.00 65.25 305 PRO A O 1
ATOM 2431 N N . THR A 1 306 ? -2.349 -22.467 -1.008 1.00 59.59 306 THR A N 1
ATOM 2432 C CA . THR A 1 306 ? -2.157 -22.243 -2.449 1.00 59.59 306 THR A CA 1
ATOM 2433 C C . THR A 1 306 ? -1.671 -20.830 -2.781 1.00 59.59 306 THR A C 1
ATOM 2435 O O . THR A 1 306 ? -1.248 -20.582 -3.910 1.00 59.59 306 THR A O 1
ATOM 2438 N N . CYS A 1 307 ? -1.737 -19.889 -1.833 1.00 61.47 307 CYS A N 1
ATOM 2439 C CA . CYS A 1 307 ? -1.291 -18.519 -2.039 1.00 61.47 307 CYS A CA 1
ATOM 2440 C C . CYS A 1 307 ? 0.228 -18.424 -1.853 1.00 61.47 307 CYS A C 1
ATOM 2442 O O . CYS A 1 307 ? 0.769 -18.671 -0.772 1.00 61.47 307 CYS A O 1
ATOM 2444 N N . SER A 1 308 ? 0.936 -18.030 -2.910 1.00 59.94 308 SER A N 1
ATOM 2445 C CA . SER A 1 308 ? 2.364 -17.737 -2.842 1.00 59.94 308 SER A CA 1
ATOM 2446 C C . SER A 1 308 ? 2.596 -16.423 -2.088 1.00 59.94 308 SER A C 1
ATOM 2448 O O . SER A 1 308 ? 2.650 -15.363 -2.706 1.00 59.94 308 SER A O 1
ATOM 2450 N N . LYS A 1 309 ? 2.721 -16.485 -0.758 1.00 62.66 309 LYS A N 1
ATOM 2451 C CA . LYS A 1 309 ? 2.943 -15.305 0.095 1.00 62.66 309 LYS A CA 1
ATOM 2452 C C . LYS A 1 309 ? 4.192 -14.522 -0.364 1.00 62.66 309 LYS A C 1
ATOM 2454 O O . LYS A 1 309 ? 5.284 -15.101 -0.335 1.00 62.66 309 LYS A O 1
ATOM 2459 N N . PRO A 1 310 ? 4.089 -13.221 -0.695 1.00 56.97 310 PRO A N 1
ATOM 2460 C CA . PRO A 1 310 ? 5.230 -12.406 -1.130 1.00 56.97 310 PRO A CA 1
ATOM 2461 C C . PRO A 1 310 ? 6.348 -12.322 -0.085 1.00 56.97 310 PRO A C 1
ATOM 2463 O O . PRO A 1 310 ? 7.519 -12.335 -0.453 1.00 56.97 310 PRO A O 1
ATOM 2466 N N . ASN A 1 311 ? 5.996 -12.372 1.210 1.00 51.88 311 ASN A N 1
ATOM 2467 C CA . ASN A 1 311 ? 6.941 -12.412 2.339 1.00 51.88 311 ASN A CA 1
ATOM 2468 C C . ASN A 1 311 ? 7.913 -13.610 2.318 1.00 51.88 311 ASN A C 1
ATOM 2470 O O . ASN A 1 311 ? 8.919 -13.581 3.016 1.00 51.88 311 ASN A O 1
ATOM 2474 N N . HIS A 1 312 ? 7.617 -14.673 1.561 1.00 51.44 312 HIS A N 1
ATOM 2475 C CA . HIS A 1 312 ? 8.449 -15.883 1.490 1.00 51.44 312 HIS A CA 1
ATOM 2476 C C . HIS A 1 312 ? 8.986 -16.158 0.081 1.00 51.44 312 HIS A C 1
ATOM 2478 O O . HIS A 1 312 ? 9.651 -17.177 -0.137 1.00 51.44 312 HIS A O 1
ATOM 2484 N N . ARG A 1 313 ? 8.721 -15.273 -0.891 1.00 53.47 313 ARG A N 1
ATOM 2485 C CA . ARG A 1 313 ? 9.336 -15.377 -2.214 1.00 53.47 313 ARG A CA 1
ATOM 2486 C C . ARG A 1 313 ? 10.805 -14.985 -2.084 1.00 53.47 313 ARG A C 1
ATOM 2488 O O . ARG A 1 313 ? 11.155 -13.811 -2.106 1.00 53.47 313 ARG A O 1
ATOM 2495 N N . LYS A 1 314 ? 11.679 -15.986 -1.939 1.00 54.97 314 LYS A N 1
ATOM 2496 C CA . LYS A 1 314 ? 13.121 -15.795 -2.132 1.00 54.97 314 LYS A CA 1
ATOM 2497 C C . LYS A 1 314 ? 13.309 -15.213 -3.532 1.00 54.97 314 LYS A C 1
ATOM 2499 O O . LYS A 1 314 ? 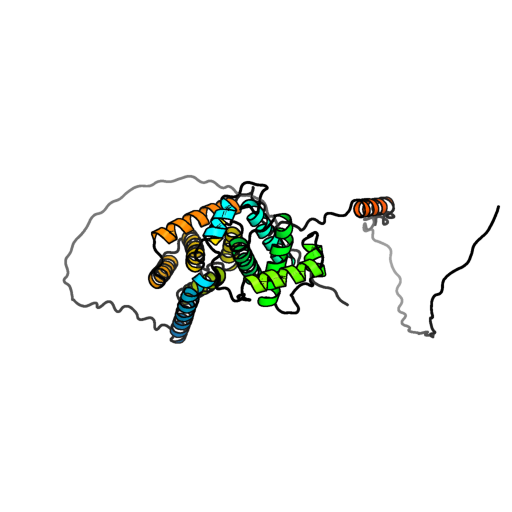12.825 -15.811 -4.491 1.00 54.97 314 LYS A O 1
ATOM 2504 N N . LEU A 1 315 ? 13.981 -14.067 -3.653 1.00 58.16 315 LEU A N 1
ATOM 2505 C CA . LEU A 1 315 ? 14.348 -13.540 -4.964 1.00 58.16 315 LEU A CA 1
ATOM 2506 C C . LEU A 1 315 ? 15.185 -14.603 -5.682 1.00 58.16 315 LEU A C 1
ATOM 2508 O O . LEU A 1 315 ? 16.272 -14.966 -5.232 1.00 58.16 315 LEU A O 1
ATOM 2512 N N . VAL A 1 316 ? 14.642 -15.148 -6.768 1.00 57.75 316 VAL A N 1
ATOM 2513 C CA . VAL A 1 316 ? 15.343 -16.136 -7.585 1.00 57.75 316 VAL A CA 1
ATOM 2514 C C . VAL A 1 316 ? 16.173 -15.368 -8.598 1.00 57.75 316 VAL A C 1
ATOM 2516 O O . VAL A 1 316 ? 15.641 -14.675 -9.466 1.00 57.75 316 VAL A O 1
ATOM 2519 N N . TRP A 1 317 ? 17.490 -15.472 -8.474 1.00 54.94 317 TRP A N 1
ATOM 2520 C CA . TRP A 1 317 ? 18.412 -14.897 -9.440 1.00 54.94 317 TRP A CA 1
ATOM 2521 C C . TRP A 1 317 ? 18.371 -15.721 -10.723 1.00 54.94 317 TRP A C 1
ATOM 2523 O O . TRP A 1 317 ? 18.900 -16.832 -10.778 1.00 54.94 317 TRP A O 1
ATOM 2533 N N . ILE A 1 318 ? 17.737 -15.183 -11.766 1.00 63.62 318 ILE A N 1
ATOM 2534 C CA . ILE A 1 318 ? 17.804 -15.786 -13.096 1.00 63.62 318 ILE A CA 1
ATOM 2535 C C . ILE A 1 318 ? 19.162 -15.420 -13.688 1.00 63.62 318 ILE A C 1
ATOM 2537 O O . ILE A 1 318 ? 19.390 -14.322 -14.194 1.00 63.62 318 ILE A O 1
ATOM 2541 N N . VAL A 1 319 ? 20.092 -16.360 -13.578 1.00 64.62 319 VAL A N 1
ATOM 2542 C CA . VAL A 1 319 ? 21.442 -16.231 -14.112 1.00 64.62 319 VAL A CA 1
ATOM 2543 C C . VAL A 1 319 ? 21.393 -16.312 -15.645 1.00 64.62 319 VAL A C 1
ATOM 2545 O O . VAL A 1 319 ? 20.675 -17.136 -16.214 1.00 64.62 319 VAL A O 1
ATOM 2548 N N . SER A 1 320 ? 22.150 -15.456 -16.343 1.00 69.19 320 SER A N 1
ATOM 2549 C CA . SER A 1 320 ? 22.222 -15.511 -17.812 1.00 69.19 320 SER A CA 1
ATOM 2550 C C . SER A 1 320 ? 22.726 -16.883 -18.279 1.00 69.19 320 SER A C 1
ATOM 2552 O O . SER A 1 320 ? 23.539 -17.495 -17.591 1.00 69.19 320 SER A O 1
ATOM 2554 N N . ARG A 1 321 ? 22.322 -17.362 -19.469 1.00 70.38 321 ARG A N 1
ATOM 2555 C CA . ARG A 1 321 ? 22.795 -18.663 -19.994 1.00 70.38 321 ARG A CA 1
ATOM 2556 C C . ARG A 1 321 ? 24.327 -18.768 -19.978 1.00 70.38 321 ARG A C 1
ATOM 2558 O O . ARG A 1 321 ? 24.853 -19.798 -19.580 1.00 70.38 321 ARG A O 1
ATOM 2565 N N . ARG A 1 322 ? 25.026 -17.684 -20.338 1.00 73.94 322 ARG A N 1
ATOM 2566 C CA . ARG A 1 322 ? 26.498 -17.609 -20.312 1.00 73.94 322 ARG A CA 1
ATOM 2567 C C . ARG A 1 322 ? 27.047 -17.760 -18.893 1.00 73.94 322 ARG A C 1
ATOM 2569 O O . ARG A 1 322 ? 27.956 -18.542 -18.659 1.00 73.94 322 ARG A O 1
ATOM 2576 N N . THR A 1 323 ? 26.468 -17.040 -17.936 1.00 77.50 323 THR A N 1
ATOM 2577 C CA . THR A 1 323 ? 26.887 -17.106 -16.532 1.00 77.50 323 THR A CA 1
ATOM 2578 C C . THR A 1 323 ? 26.562 -18.474 -15.918 1.00 77.50 323 THR A C 1
ATOM 2580 O O . THR A 1 323 ? 27.377 -19.004 -15.176 1.00 77.50 323 THR A O 1
ATOM 2583 N N . ALA A 1 324 ? 25.435 -19.095 -16.274 1.00 77.00 324 ALA A N 1
ATOM 2584 C CA . ALA A 1 324 ? 25.060 -20.429 -15.806 1.00 77.00 324 ALA A CA 1
ATOM 2585 C C . ALA A 1 324 ? 26.007 -21.517 -16.341 1.00 77.00 324 ALA A C 1
ATOM 2587 O O . ALA A 1 324 ? 26.369 -22.427 -15.598 1.00 77.00 324 ALA A O 1
ATOM 2588 N N . GLN A 1 325 ? 26.441 -21.393 -17.601 1.00 72.94 325 GLN A N 1
ATOM 2589 C CA . GLN A 1 325 ? 27.451 -22.263 -18.213 1.00 72.94 325 GLN A CA 1
ATOM 2590 C C . GLN A 1 325 ? 28.828 -22.086 -17.562 1.00 72.94 325 GLN A C 1
ATOM 2592 O O . GLN A 1 325 ? 29.477 -23.077 -17.243 1.00 72.94 325 GLN A O 1
ATOM 2597 N N . ASN A 1 326 ? 29.243 -20.844 -17.290 1.00 70.12 326 ASN A N 1
ATOM 2598 C CA . ASN A 1 326 ? 30.504 -20.574 -16.596 1.00 70.12 326 ASN A CA 1
ATOM 2599 C C . ASN A 1 326 ? 30.494 -21.101 -15.155 1.00 70.12 326 ASN A C 1
ATOM 2601 O O . ASN A 1 326 ? 31.474 -21.694 -14.728 1.00 70.12 326 ASN A O 1
ATOM 2605 N N . LEU A 1 327 ? 29.380 -20.950 -14.429 1.00 68.56 327 LEU A N 1
ATOM 2606 C CA . LEU A 1 327 ? 29.229 -21.524 -13.089 1.00 68.56 327 LEU A CA 1
ATOM 2607 C C . LEU A 1 327 ? 29.278 -23.059 -13.115 1.00 68.56 327 LEU A C 1
ATOM 2609 O O . LEU A 1 327 ? 29.903 -23.648 -12.241 1.00 68.56 327 LEU A O 1
ATOM 2613 N N . HIS A 1 328 ? 28.678 -23.710 -14.119 1.00 60.16 328 HIS A N 1
ATOM 2614 C CA . HIS A 1 328 ? 28.777 -25.167 -14.282 1.00 60.16 328 HIS A CA 1
ATOM 2615 C C . HIS A 1 328 ? 30.207 -25.624 -14.595 1.00 60.16 328 HIS A C 1
ATOM 2617 O O . HIS A 1 328 ? 30.659 -26.617 -14.032 1.00 60.16 328 HIS A O 1
ATOM 2623 N N . SER A 1 329 ? 30.939 -24.886 -15.436 1.00 55.06 329 SER A N 1
ATOM 2624 C CA . SER A 1 329 ? 32.335 -25.210 -15.756 1.00 55.06 329 SER A CA 1
ATOM 2625 C C . SER A 1 329 ? 33.248 -25.158 -14.525 1.00 55.06 329 SER A C 1
ATOM 2627 O O . SER A 1 329 ? 34.213 -25.914 -14.463 1.00 55.06 329 SER A O 1
ATOM 2629 N N . SER A 1 330 ? 32.939 -24.306 -13.542 1.00 53.41 330 SER A N 1
ATOM 2630 C CA . SER A 1 330 ? 33.694 -24.198 -12.287 1.00 53.41 330 SER A CA 1
ATOM 2631 C C . SER A 1 330 ? 33.463 -25.368 -11.324 1.00 53.41 330 SER A C 1
ATOM 2633 O O . SER A 1 330 ? 34.341 -25.672 -10.524 1.00 53.41 330 SER A O 1
ATOM 2635 N N . TYR A 1 331 ? 32.308 -26.040 -11.392 1.00 52.34 331 TYR A N 1
ATOM 2636 C CA . TYR A 1 331 ? 32.001 -27.189 -10.528 1.00 52.34 331 TYR A CA 1
ATOM 2637 C C . TYR A 1 331 ? 32.709 -28.475 -10.967 1.00 52.34 331 TYR A C 1
ATOM 2639 O O . TYR A 1 331 ? 33.004 -29.320 -10.130 1.00 52.34 331 TYR A O 1
ATOM 2647 N N . CYS A 1 332 ? 33.027 -28.619 -12.255 1.00 54.28 332 CYS A N 1
ATOM 2648 C CA . CYS A 1 332 ? 33.730 -29.799 -12.769 1.00 54.28 332 CYS A CA 1
ATOM 2649 C C . CYS A 1 332 ? 35.253 -29.774 -12.536 1.00 54.28 332 CYS A C 1
ATOM 2651 O O . CYS A 1 332 ? 35.928 -30.725 -12.916 1.00 54.28 332 CYS A O 1
ATOM 2653 N N . GLY A 1 333 ? 35.799 -28.704 -11.947 1.00 56.25 333 GLY A N 1
ATOM 2654 C CA . GLY A 1 333 ? 37.241 -28.532 -11.728 1.00 56.25 333 GLY A CA 1
ATOM 2655 C C . GLY A 1 333 ? 37.624 -28.076 -10.320 1.00 56.25 333 GLY A C 1
ATOM 2656 O O . GLY A 1 333 ? 38.756 -27.641 -10.125 1.00 56.25 333 GLY A O 1
ATOM 2657 N N . ALA A 1 334 ? 36.705 -28.128 -9.351 1.00 56.28 334 ALA A N 1
ATOM 2658 C CA . ALA A 1 334 ? 37.055 -27.896 -7.955 1.00 56.28 334 ALA A CA 1
ATOM 2659 C C . ALA A 1 334 ? 37.832 -29.124 -7.435 1.00 56.28 334 ALA A C 1
ATOM 2661 O O . ALA A 1 334 ? 37.281 -30.224 -7.483 1.00 56.28 334 ALA A O 1
ATOM 2662 N N . PRO A 1 335 ? 39.088 -28.980 -6.968 1.00 60.00 335 PRO A N 1
ATOM 2663 C CA . PRO A 1 335 ? 39.802 -30.078 -6.327 1.00 60.00 335 PRO A CA 1
ATOM 2664 C C . PRO A 1 335 ? 38.999 -30.540 -5.111 1.00 60.00 335 PRO A C 1
ATOM 2666 O O . PRO A 1 335 ? 38.581 -29.706 -4.304 1.00 60.00 335 PRO A O 1
ATOM 2669 N N . GLU A 1 336 ? 38.766 -31.846 -4.984 1.00 62.75 336 GLU A N 1
ATOM 2670 C CA . GLU A 1 336 ? 38.173 -32.406 -3.772 1.00 62.75 336 GLU A CA 1
ATOM 2671 C C . GLU A 1 336 ? 39.049 -32.002 -2.581 1.00 62.75 336 GLU A C 1
ATOM 2673 O O . GLU A 1 336 ? 40.251 -32.275 -2.549 1.00 62.75 336 GLU A O 1
ATOM 2678 N N . LEU A 1 337 ? 38.461 -31.286 -1.620 1.00 71.69 337 LEU A N 1
ATOM 2679 C CA . LEU A 1 337 ? 39.136 -31.027 -0.356 1.00 71.69 337 LEU A CA 1
ATOM 2680 C C . LEU A 1 337 ? 39.389 -32.387 0.310 1.00 71.69 337 LEU A C 1
ATOM 2682 O O . LEU A 1 337 ? 38.474 -33.216 0.330 1.00 71.69 337 LEU A O 1
ATOM 2686 N N . PRO A 1 338 ? 40.598 -32.641 0.839 1.00 66.00 338 PRO A N 1
ATOM 2687 C CA . PRO A 1 338 ? 40.886 -33.909 1.489 1.00 66.00 338 PRO A CA 1
ATOM 2688 C C . PRO A 1 338 ? 39.879 -34.142 2.619 1.00 66.00 338 PRO A C 1
ATOM 2690 O O . PRO A 1 338 ? 39.648 -33.271 3.459 1.00 66.00 338 PRO A O 1
ATOM 2693 N N . THR A 1 339 ? 39.248 -35.316 2.601 1.00 69.88 339 THR A N 1
ATOM 2694 C CA . THR A 1 339 ? 38.302 -35.736 3.638 1.00 69.88 339 THR A CA 1
ATOM 2695 C C . THR A 1 339 ? 39.085 -35.948 4.927 1.00 69.88 339 THR A C 1
ATOM 2697 O O . THR A 1 339 ? 40.027 -36.738 4.941 1.00 69.88 339 THR A O 1
ATOM 2700 N N . ILE A 1 340 ? 38.728 -35.230 5.992 1.00 67.19 340 ILE A N 1
ATOM 2701 C CA . ILE A 1 340 ? 39.308 -35.447 7.321 1.00 67.19 340 ILE A CA 1
ATOM 2702 C C . ILE A 1 340 ? 38.796 -36.814 7.808 1.00 67.19 340 ILE A C 1
ATOM 2704 O O . ILE A 1 340 ? 37.580 -36.971 7.926 1.00 67.19 340 ILE A O 1
ATOM 2708 N N . PRO A 1 341 ? 39.661 -37.817 8.039 1.00 65.88 341 PRO A N 1
ATOM 2709 C CA . PRO A 1 341 ? 39.233 -39.099 8.589 1.00 65.88 341 PRO A CA 1
ATOM 2710 C C . PRO A 1 341 ? 38.834 -38.901 10.054 1.00 65.88 341 PRO A C 1
ATOM 2712 O O . PRO A 1 341 ? 39.612 -38.344 10.826 1.00 65.88 341 PRO A O 1
ATOM 2715 N N . GLU A 1 342 ? 37.641 -39.352 10.442 1.00 66.50 342 GLU A N 1
ATOM 2716 C CA . GLU A 1 342 ? 37.131 -39.200 11.817 1.00 66.50 342 GLU A CA 1
ATOM 2717 C C . GLU A 1 342 ? 37.384 -40.432 12.706 1.00 66.50 342 GLU A C 1
ATOM 2719 O O . GLU A 1 342 ? 36.918 -40.487 13.839 1.00 66.50 342 GLU A O 1
ATOM 2724 N N . ASP A 1 343 ? 38.187 -41.392 12.240 1.00 50.47 343 ASP A N 1
ATOM 2725 C CA . ASP A 1 343 ? 38.477 -42.626 12.969 1.00 50.47 343 ASP A CA 1
ATOM 2726 C C . ASP A 1 343 ? 39.942 -42.666 13.418 1.00 50.47 343 ASP A C 1
ATOM 2728 O O . ASP A 1 343 ? 40.845 -42.879 12.607 1.00 50.47 343 ASP A O 1
ATOM 2732 N N . GLY A 1 344 ? 40.188 -42.486 14.720 1.00 49.34 344 GLY A N 1
ATOM 2733 C CA . GLY A 1 344 ? 41.518 -42.747 15.276 1.00 49.34 344 GLY A CA 1
ATOM 2734 C C . GLY A 1 344 ? 41.880 -42.094 16.605 1.00 49.34 344 GLY A C 1
ATOM 2735 O O . GLY A 1 344 ? 43.021 -41.676 16.747 1.00 49.34 344 GLY A O 1
ATOM 2736 N N . TRP A 1 345 ? 40.973 -42.027 17.583 1.00 41.69 345 TRP A N 1
ATOM 2737 C CA . TRP A 1 345 ? 41.377 -41.859 18.987 1.00 41.69 345 TRP A C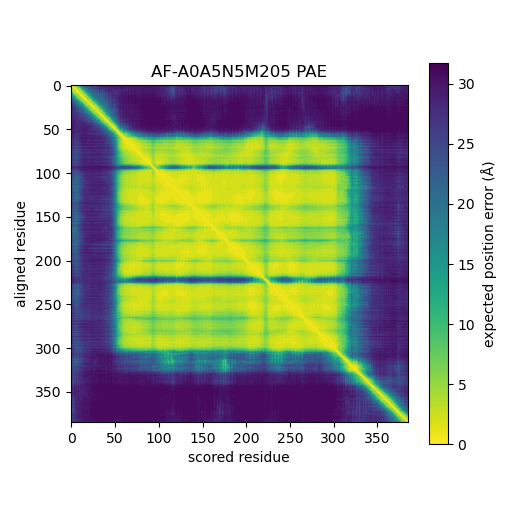A 1
ATOM 2738 C C . TRP A 1 345 ? 40.587 -42.830 19.869 1.00 41.69 345 TRP A C 1
ATOM 2740 O O . TRP A 1 345 ? 39.698 -42.440 20.619 1.00 41.69 345 TRP A O 1
ATOM 2750 N N . THR A 1 346 ? 40.879 -44.124 19.729 1.00 37.59 346 THR A N 1
ATOM 2751 C CA . THR A 1 346 ? 40.547 -45.127 20.748 1.00 37.59 346 THR A CA 1
ATOM 2752 C C . THR A 1 346 ? 41.675 -45.192 21.763 1.00 37.59 346 THR A C 1
ATOM 2754 O O . THR A 1 346 ? 42.833 -45.397 21.404 1.00 37.59 346 THR A O 1
ATOM 2757 N N . GLU A 1 347 ? 41.294 -45.009 23.021 1.00 42.16 347 GLU A N 1
ATOM 2758 C CA . GLU A 1 347 ? 42.107 -45.152 24.222 1.00 42.16 347 GLU A CA 1
ATOM 2759 C C . GLU A 1 347 ? 42.879 -46.478 24.242 1.00 42.16 347 GLU A C 1
ATOM 2761 O O . GLU A 1 347 ? 42.320 -47.550 24.005 1.00 42.16 347 GLU A O 1
ATOM 2766 N N . SER A 1 348 ? 44.167 -46.417 24.572 1.00 38.19 348 SER A N 1
ATOM 2767 C CA . SER A 1 348 ? 44.888 -47.522 25.207 1.00 38.19 348 SER A CA 1
ATOM 2768 C C . SER A 1 348 ? 46.016 -46.940 26.051 1.00 38.19 348 SER A C 1
ATOM 2770 O O . SER A 1 348 ? 46.957 -46.340 25.534 1.00 38.19 348 SER A O 1
ATOM 2772 N N . GLU A 1 349 ? 45.858 -47.093 27.358 1.00 37.41 349 GLU A N 1
ATOM 2773 C CA . GLU A 1 349 ? 46.838 -46.836 28.404 1.00 37.41 349 GLU A CA 1
ATOM 2774 C C . GLU A 1 349 ? 48.009 -47.830 28.287 1.00 37.41 349 GLU A C 1
ATOM 2776 O O . GLU A 1 349 ? 47.795 -49.014 28.026 1.00 37.41 349 GLU A O 1
ATOM 2781 N N . ASP A 1 350 ? 49.244 -47.357 28.475 1.00 34.09 350 ASP A N 1
ATOM 2782 C CA . ASP A 1 350 ? 50.091 -47.639 29.653 1.00 34.09 350 ASP A CA 1
ATOM 2783 C C . ASP A 1 350 ? 51.603 -47.640 29.306 1.00 34.09 350 ASP A C 1
ATOM 2785 O O . ASP A 1 350 ? 51.985 -47.901 28.164 1.00 34.09 350 ASP A O 1
ATOM 2789 N N . TRP A 1 351 ? 52.432 -47.405 30.334 1.00 29.20 351 TRP A N 1
ATOM 2790 C CA . TRP A 1 351 ? 53.913 -47.402 30.425 1.00 29.20 351 TRP A CA 1
ATOM 2791 C C . TRP A 1 351 ? 54.639 -46.040 30.532 1.00 29.20 351 TRP A C 1
ATOM 2793 O O . TRP A 1 351 ? 55.311 -45.567 29.621 1.00 29.20 351 TRP A O 1
ATOM 2803 N N . SER A 1 352 ? 54.481 -45.452 31.725 1.00 33.09 352 SER A N 1
ATOM 2804 C CA . SER A 1 352 ? 55.520 -45.206 32.755 1.00 33.09 352 SER A CA 1
ATOM 2805 C C . SER A 1 352 ? 56.813 -44.412 32.460 1.00 33.09 352 SER A C 1
ATOM 2807 O O . SER A 1 352 ? 57.746 -44.911 31.845 1.00 33.09 352 SER A O 1
ATOM 2809 N N . GLU A 1 353 ? 56.855 -43.244 33.119 1.00 36.56 353 GLU A N 1
ATOM 2810 C CA . GLU A 1 353 ? 57.938 -42.578 33.882 1.00 36.56 353 GLU A CA 1
ATOM 2811 C C . GLU A 1 353 ? 59.298 -42.235 33.240 1.00 36.56 353 GLU A C 1
ATOM 2813 O O . GLU A 1 353 ? 60.123 -43.100 32.988 1.00 36.56 353 GLU A O 1
ATOM 2818 N N . GLU A 1 354 ? 59.609 -40.930 33.186 1.00 31.23 354 GLU A N 1
ATOM 2819 C CA . GLU A 1 354 ? 60.671 -40.342 34.024 1.00 31.23 354 GLU A CA 1
ATOM 2820 C C . GLU A 1 354 ? 60.547 -38.803 34.111 1.00 31.23 354 GLU A C 1
ATOM 2822 O O . GLU A 1 354 ? 60.198 -38.111 33.155 1.00 31.23 354 GLU A O 1
ATOM 2827 N N . LEU A 1 355 ? 60.796 -38.281 35.313 1.00 39.34 355 LEU A N 1
ATOM 2828 C CA . LEU A 1 355 ? 60.781 -36.868 35.700 1.00 39.34 355 LEU A CA 1
ATOM 2829 C C . LEU A 1 355 ? 62.051 -36.153 35.211 1.00 39.34 355 LEU A C 1
ATOM 2831 O O . LEU A 1 355 ? 63.136 -36.671 35.443 1.00 39.34 355 LEU A O 1
ATOM 2835 N N . SER A 1 356 ? 61.954 -34.916 34.707 1.00 35.88 356 SER A N 1
ATOM 2836 C CA . SER A 1 356 ? 62.926 -33.863 35.061 1.00 35.88 356 SER A CA 1
ATOM 2837 C C . SER A 1 356 ? 62.491 -32.467 34.600 1.00 35.88 356 SER A C 1
ATOM 2839 O O . SER A 1 356 ? 62.091 -32.248 33.460 1.00 35.88 356 SER A O 1
ATOM 2841 N N . SER A 1 357 ? 62.607 -31.527 35.531 1.00 40.72 357 SER A N 1
ATOM 2842 C CA . SER A 1 357 ? 62.506 -30.073 35.403 1.00 40.72 357 SER A CA 1
ATOM 2843 C C . SER A 1 357 ? 63.590 -29.468 34.504 1.00 40.72 357 SER A C 1
ATOM 2845 O O . SER A 1 357 ? 64.735 -29.914 34.538 1.00 40.72 357 SER A O 1
ATOM 2847 N N . GLY A 1 358 ? 63.264 -28.382 33.801 1.00 31.06 358 GLY A N 1
ATOM 2848 C CA . GLY A 1 358 ? 64.245 -27.583 33.065 1.00 31.06 358 GLY A CA 1
ATOM 2849 C C . GLY A 1 358 ? 63.612 -26.378 32.381 1.00 31.06 358 GLY A C 1
ATOM 2850 O O . GLY A 1 358 ? 63.255 -26.425 31.210 1.00 31.06 358 GLY A O 1
ATOM 2851 N N . GLU A 1 359 ? 63.436 -25.313 33.150 1.00 39.62 359 GLU A N 1
ATOM 2852 C CA . GLU A 1 359 ? 63.385 -23.937 32.664 1.00 39.62 359 GLU A CA 1
ATOM 2853 C C . GLU A 1 359 ? 64.560 -23.621 31.722 1.00 39.62 359 GLU A C 1
ATOM 2855 O O . GLU A 1 359 ? 65.670 -24.058 31.991 1.00 39.62 359 GLU A O 1
ATOM 2860 N N . GLU A 1 360 ? 64.320 -22.876 30.635 1.00 33.81 360 GLU A N 1
ATOM 2861 C CA . GLU A 1 360 ? 65.166 -21.755 30.196 1.00 33.81 360 GLU A CA 1
ATOM 2862 C C . GLU A 1 360 ? 64.626 -21.067 28.929 1.00 33.81 360 GLU A C 1
ATOM 2864 O O . GLU A 1 360 ? 64.079 -21.668 28.006 1.00 33.81 360 GLU A O 1
ATOM 2869 N N . SER A 1 361 ? 64.747 -19.742 28.962 1.00 38.28 361 SER A N 1
ATOM 2870 C CA . SER A 1 361 ? 64.435 -18.788 27.901 1.00 38.28 361 SER A CA 1
ATOM 2871 C C . SER A 1 361 ? 65.504 -18.789 26.798 1.00 38.28 361 SER A C 1
ATOM 2873 O O . SER A 1 361 ? 66.522 -19.454 26.932 1.00 38.28 361 SER A O 1
ATOM 2875 N N . LEU A 1 362 ? 65.274 -17.944 25.778 1.00 33.03 362 LEU A N 1
ATOM 2876 C CA . LEU A 1 362 ? 66.198 -17.272 24.833 1.00 33.03 362 LEU A CA 1
ATOM 2877 C C . LEU A 1 362 ? 65.725 -17.501 23.381 1.00 33.03 362 LEU A C 1
ATOM 2879 O O . LEU A 1 362 ? 65.756 -18.605 22.861 1.00 33.03 362 LEU A O 1
ATOM 2883 N N . SER A 1 363 ? 65.049 -16.542 22.742 1.00 32.28 363 SER A N 1
ATOM 2884 C CA . SER A 1 363 ? 65.568 -15.298 22.138 1.00 32.28 363 SER A CA 1
ATOM 2885 C C . SER A 1 363 ? 66.446 -15.508 20.896 1.00 32.28 363 SER A C 1
ATOM 2887 O O . SER A 1 363 ? 67.582 -15.960 20.998 1.00 32.28 363 SER A O 1
ATOM 2889 N N . SER A 1 364 ? 65.933 -15.088 19.737 1.00 35.97 364 SER A N 1
ATOM 2890 C CA . SER A 1 364 ? 66.635 -14.483 18.579 1.00 35.97 364 SER A CA 1
ATOM 2891 C C . SER A 1 364 ? 65.571 -14.336 17.476 1.00 35.97 364 SER A C 1
ATOM 2893 O O . SER A 1 364 ? 65.042 -15.326 16.997 1.00 35.97 364 SER A O 1
ATOM 2895 N N . SER A 1 365 ? 64.941 -13.182 17.238 1.00 34.94 365 SER A N 1
ATOM 2896 C CA . SER A 1 365 ? 65.423 -11.880 16.751 1.00 34.94 365 SER A CA 1
ATOM 2897 C C . SER A 1 365 ? 66.182 -11.905 15.423 1.00 34.94 365 SER A C 1
ATOM 2899 O O . SER A 1 365 ? 67.120 -12.678 15.262 1.00 34.94 365 SER A O 1
ATOM 2901 N N . LEU A 1 366 ? 65.814 -10.910 14.597 1.00 35.84 366 LEU A N 1
ATOM 2902 C CA . LEU A 1 366 ? 66.388 -10.402 13.338 1.00 35.84 366 LEU A CA 1
ATOM 2903 C C . LEU A 1 366 ? 65.743 -10.983 12.066 1.00 35.84 366 LEU A C 1
ATOM 2905 O O . LEU A 1 366 ? 65.804 -12.177 11.827 1.00 35.84 366 LEU A O 1
ATOM 2909 N N . GLY A 1 367 ? 65.126 -10.206 11.177 1.00 31.73 367 GLY A N 1
ATOM 2910 C CA . GLY A 1 367 ? 65.006 -8.753 11.082 1.00 31.73 367 GLY A CA 1
ATOM 2911 C C . GLY A 1 367 ? 64.926 -8.323 9.612 1.00 31.73 367 GLY A C 1
ATOM 2912 O O . GLY A 1 367 ? 65.500 -8.977 8.750 1.00 31.73 367 GLY A O 1
ATOM 2913 N N . SER A 1 368 ? 64.279 -7.176 9.400 1.00 36.72 368 SER A N 1
ATOM 2914 C CA . SER A 1 368 ? 64.433 -6.251 8.267 1.00 36.72 368 SER A CA 1
ATOM 2915 C C . SER A 1 368 ? 63.733 -6.572 6.939 1.00 36.72 368 SER A C 1
ATOM 2917 O O . SER A 1 368 ? 64.226 -7.322 6.102 1.00 36.72 368 SER A O 1
ATOM 2919 N N . ASP A 1 369 ? 62.591 -5.904 6.753 1.00 37.59 369 ASP A N 1
ATOM 2920 C CA . ASP A 1 369 ? 62.363 -4.846 5.752 1.00 37.59 369 ASP A CA 1
ATOM 2921 C C . ASP A 1 369 ? 63.144 -4.910 4.431 1.00 37.59 369 ASP A C 1
ATOM 2923 O O . ASP A 1 369 ? 64.368 -4.792 4.425 1.00 37.59 369 ASP A O 1
ATOM 2927 N N . ALA A 1 370 ? 62.413 -4.914 3.309 1.00 33.78 370 ALA A N 1
ATOM 2928 C CA . ALA A 1 370 ? 62.303 -3.733 2.440 1.00 33.78 370 ALA A CA 1
ATOM 2929 C C . ALA A 1 370 ? 61.437 -4.011 1.189 1.00 33.78 370 ALA A C 1
ATOM 2931 O O . ALA A 1 370 ? 61.612 -5.005 0.496 1.00 33.78 370 ALA A O 1
ATOM 2932 N N . GLU A 1 371 ? 60.533 -3.063 0.927 1.00 33.47 371 GLU A N 1
ATOM 2933 C CA . GLU A 1 371 ? 60.212 -2.497 -0.394 1.00 33.47 371 GLU A CA 1
ATOM 2934 C C . GLU A 1 371 ? 59.654 -3.408 -1.513 1.00 33.47 371 GLU A C 1
ATOM 2936 O O . GLU A 1 371 ? 60.341 -4.203 -2.147 1.00 33.47 371 GLU A O 1
ATOM 2941 N N . GLY A 1 372 ? 58.380 -3.167 -1.863 1.00 35.66 372 GLY A N 1
ATOM 2942 C CA . GLY A 1 372 ? 57.878 -3.431 -3.220 1.00 35.66 372 GLY A CA 1
ATOM 2943 C C . GLY A 1 372 ? 58.574 -2.527 -4.251 1.00 35.66 372 GLY A C 1
ATOM 2944 O O . GLY A 1 372 ? 59.217 -1.551 -3.862 1.00 35.66 372 GLY A O 1
ATOM 2945 N N . PRO A 1 373 ? 58.396 -2.762 -5.567 1.00 40.25 373 PRO A N 1
ATOM 2946 C CA . PRO A 1 373 ? 57.212 -2.184 -6.214 1.00 40.25 373 PRO A CA 1
ATOM 2947 C C . PRO A 1 373 ? 56.705 -2.913 -7.488 1.00 40.25 373 PRO A C 1
ATOM 2949 O O . PRO A 1 373 ? 57.343 -3.800 -8.037 1.00 40.25 373 PRO A O 1
ATOM 2952 N N . TYR A 1 374 ? 55.545 -2.440 -7.962 1.00 34.53 374 TYR A N 1
ATOM 2953 C CA . TYR A 1 374 ? 55.175 -2.211 -9.372 1.00 34.53 374 TYR A CA 1
ATOM 2954 C C . TYR A 1 374 ? 55.263 -3.355 -10.412 1.00 34.53 374 TYR A C 1
ATOM 2956 O O . TYR A 1 374 ? 56.330 -3.775 -10.843 1.00 34.53 374 TYR A O 1
ATOM 2964 N N . PHE A 1 375 ? 54.101 -3.719 -10.974 1.00 36.53 375 PHE A N 1
ATOM 2965 C CA . PHE A 1 375 ? 53.973 -4.347 -12.304 1.00 36.53 375 PHE A CA 1
ATOM 2966 C C . PHE A 1 375 ? 54.738 -3.544 -13.384 1.00 36.53 375 PHE A C 1
ATOM 2968 O O . PHE A 1 375 ? 54.717 -2.311 -13.321 1.00 36.53 375 PHE A O 1
ATOM 2975 N N . PRO A 1 376 ? 55.338 -4.190 -14.414 1.00 41.50 376 PRO A N 1
ATOM 2976 C CA . PRO A 1 376 ? 54.593 -4.377 -15.669 1.00 41.50 376 PRO A CA 1
ATOM 2977 C C . PRO A 1 376 ? 54.938 -5.627 -16.521 1.00 41.50 376 PRO A C 1
ATOM 2979 O O . PRO A 1 376 ? 56.074 -6.037 -16.704 1.00 41.50 376 PRO A O 1
ATOM 2982 N N . ALA A 1 377 ? 53.868 -6.202 -17.062 1.00 35.25 377 ALA A N 1
ATOM 2983 C CA . ALA A 1 377 ? 53.578 -6.601 -18.440 1.00 35.25 377 ALA A CA 1
ATOM 2984 C C . ALA A 1 377 ? 54.656 -6.810 -19.561 1.00 35.25 377 ALA A C 1
ATOM 2986 O O . ALA A 1 377 ? 55.536 -5.993 -19.800 1.00 35.25 377 ALA A O 1
ATOM 2987 N N . HIS A 1 378 ? 54.355 -7.840 -20.379 1.00 35.09 378 HIS A N 1
ATOM 2988 C CA . HIS A 1 378 ? 54.683 -8.128 -21.801 1.00 35.09 378 HIS A CA 1
ATOM 2989 C C . HIS A 1 378 ? 56.082 -8.643 -22.227 1.00 35.09 378 HIS A C 1
ATOM 2991 O O . HIS A 1 378 ? 57.020 -7.875 -22.364 1.00 35.09 378 HIS A O 1
ATOM 2997 N N . PHE A 1 379 ? 56.138 -9.908 -22.674 1.00 36.03 379 PHE A N 1
ATOM 2998 C CA . PHE A 1 379 ? 57.041 -10.484 -23.700 1.00 36.03 379 PHE A CA 1
ATOM 2999 C C . PHE A 1 379 ? 56.344 -11.749 -24.254 1.00 36.03 379 PHE A C 1
ATOM 3001 O O . PHE A 1 379 ? 55.680 -12.440 -23.492 1.00 36.03 379 PHE A O 1
ATOM 3008 N N . GLN A 1 380 ? 56.424 -12.201 -25.505 1.00 35.88 380 GLN A N 1
ATOM 3009 C CA . GLN A 1 380 ? 56.773 -11.655 -26.815 1.00 35.88 380 GLN A CA 1
ATOM 3010 C C . GLN A 1 380 ? 56.297 -12.700 -27.848 1.00 35.88 380 GLN A C 1
ATOM 3012 O O . GLN A 1 380 ? 56.194 -13.890 -27.548 1.00 35.88 380 GLN A O 1
ATOM 3017 N N . LYS A 1 381 ? 56.042 -12.245 -29.077 1.00 36.53 381 LYS A N 1
ATOM 3018 C CA . LYS A 1 381 ? 55.834 -13.057 -30.287 1.00 36.53 381 LYS A CA 1
ATOM 3019 C C . LYS A 1 381 ? 56.941 -14.107 -30.495 1.00 36.53 381 LYS A C 1
ATOM 3021 O O . LYS A 1 381 ? 58.115 -13.799 -30.310 1.00 36.53 381 LYS A O 1
ATOM 3026 N N . LYS A 1 382 ? 56.582 -15.255 -31.082 1.00 37.56 382 LYS A N 1
ATOM 3027 C CA . LYS A 1 382 ? 57.451 -16.003 -32.007 1.00 37.56 382 LYS A CA 1
ATOM 3028 C C . LYS A 1 382 ? 56.712 -16.257 -33.324 1.00 37.56 382 LYS A C 1
ATOM 3030 O O . LYS A 1 382 ? 55.597 -16.768 -33.317 1.00 37.56 382 LYS A O 1
ATOM 3035 N N . SER A 1 383 ? 57.355 -15.853 -34.419 1.00 34.50 383 SER A N 1
ATOM 3036 C CA . SER A 1 383 ? 57.026 -16.195 -35.807 1.00 34.50 383 SER A CA 1
ATOM 3037 C C . SER A 1 383 ? 57.502 -17.602 -36.170 1.00 34.50 383 SER A C 1
ATOM 3039 O O . SER A 1 383 ? 58.588 -17.996 -35.750 1.00 34.50 383 SER A O 1
ATOM 3041 N N . ALA A 1 384 ? 56.720 -18.275 -37.014 1.00 38.88 384 ALA A N 1
ATOM 3042 C CA . ALA A 1 384 ? 57.077 -19.056 -38.215 1.00 38.88 384 ALA A CA 1
ATOM 3043 C C . ALA A 1 384 ? 55.722 -19.554 -38.780 1.00 38.88 384 ALA A C 1
ATOM 3045 O O . ALA A 1 384 ? 54.905 -20.026 -37.995 1.00 38.88 384 ALA A O 1
ATOM 3046 N N . ALA A 1 385 ? 55.337 -19.414 -40.048 1.00 37.97 385 ALA A N 1
ATOM 3047 C CA . ALA A 1 385 ? 56.059 -19.255 -41.306 1.00 37.97 385 ALA A CA 1
ATOM 3048 C C . ALA A 1 385 ? 55.402 -18.193 -42.206 1.00 37.97 385 ALA A C 1
ATOM 3050 O O . ALA A 1 385 ? 54.216 -17.869 -41.959 1.00 37.97 385 ALA A O 1
#

Nearest PDB structures (foldseek):
  6gue-assembly1_B  TM=7.880E-01  e=4.808E-08  Bos taurus
  4bcn-assembly1_D  TM=8.496E-01  e=2.996E-07  Homo sapiens
  4bco-assembly2_D  TM=7.481E-01  e=6.476E-08  Bos taurus
  4bcn-assembly2_B  TM=7.494E-01  e=7.678E-08  Homo sapiens
  2wmb-assembly1_B  TM=7.330E-01  e=7.358E-08  Homo sapiens

Organism: Pangasianodon hypophthalmus (NCBI:txid310915)

Mean predicted aligned error: 16.76 Å

Foldseek 3Di:
DDDDDDDDDDDDDDDDDDDDDDDDDDDDDDDDDDDDDDDDDDDDDPPPPPPPPDDPVLVVVLVVLLVVLVVLLVQLVLLFADPQLLVCQCPDDPDPFHHQVLLLVLLLLLVLLCLVLVHDLQLSQLLLSLLRNQSSVDGHHSLCSLLLSLLSSLLSCVVPPDPVSRDDLVVSCVLSVRPDDSVSSVVSNVVSCVSSVVPSVHSALLVLLVSLLVSLVSQDPDPPLRDDSVVLSLLVSLLSSGSVCSNDRSNLLSLLSQCLSCVVSVDPSSVVSSVVVCVSSVPDPVSSVVSNVVSVVSVVVCPDPPHPRSSPPDRDDPDDPVRVVVVVVVVVPDPPDDDDDPDDDDDDDDDDDDDDDDDDDDDDDDDDDDDDDDDDDDDDDDDDD

Solvent-accessible surface area (backbone atoms only — not comparable to full-atom values): 24635 Å² total; per-residue (Å²): 140,85,86,89,87,80,87,81,82,84,84,84,86,82,80,88,85,81,90,83,89,83,81,87,84,91,87,82,89,86,89,81,92,87,84,88,83,94,80,83,84,82,87,83,79,80,77,74,73,79,77,73,80,71,59,70,67,58,57,53,49,52,50,50,54,52,52,53,50,53,56,46,60,75,48,35,73,79,53,53,37,46,64,74,27,48,52,50,25,64,70,35,61,91,83,84,39,49,22,44,65,62,52,22,56,49,43,39,50,49,50,32,48,31,61,71,69,66,52,55,70,64,27,49,55,44,15,52,46,49,39,47,35,48,53,22,74,43,95,52,54,60,90,49,47,64,52,49,50,54,24,26,38,53,53,21,28,69,74,66,46,56,82,88,68,45,72,51,67,68,55,52,38,61,73,66,70,52,96,70,52,67,68,55,36,56,53,42,36,51,52,52,36,61,76,52,70,67,69,74,90,60,58,42,33,64,60,40,36,53,51,52,51,50,53,52,54,77,73,49,92,58,90,84,71,71,81,56,60,71,58,53,53,52,52,49,55,59,44,65,34,37,67,76,54,62,74,50,55,34,60,54,51,23,50,27,54,49,51,54,52,36,60,73,68,67,43,65,72,61,45,54,52,53,51,49,53,37,62,74,70,65,59,52,68,71,60,43,51,53,50,30,53,52,49,53,52,50,50,52,52,61,67,33,92,84,41,83,52,42,95,71,58,71,85,77,81,82,66,51,72,68,56,50,51,54,54,53,60,52,66,80,68,60,77,80,74,83,80,81,80,92,81,84,85,78,90,79,92,87,84,83,88,85,90,83,89,79,90,81,88,84,91,80,85,88,81,82,87,80,82,84,81,79,90,82,87,89,87,77,90,82,90,84,133

Secondary structure (DSSP, 8-state):
-------------------------------------------------------HHHHHHHHHHHHHHHHHHHHGGGGSPPHHHHHHHHHPPTTSS--HHHHHHHHHHHHHHHHHHT--HHHHHHHHHHHHHHHHHS---HHHHHHHHHHHHHHHHHHHS-TTTS--HHHHHHHTT-S--HHHHHHHHHHHHHHTTT------HHHHHHHHHHHHHHH---TTS---HHHHHHHHHHHHTSGGGGGS-HHHHHHHHHHHHHHHHT-HHHHHHHHHHHHHHT--HHHHHHHHHHHHHHHHHHHSTTS--GGG--------HHHHHHHHHHHTTPPPPPPPP--------------------------------------------

InterPro domains:
  IPR006671 Cyclin, N-terminal [PF00134] (72-200)
  IPR013763 Cyclin-like domain [SM00385] (108-194)
  IPR036915 Cyclin-like superfamily [SSF47954] (67-199)
  IPR039361 Cyclin [PTHR10177] (76-275)

pLDDT: mean 73.96, std 26.36, range [25.62, 98.62]

Sequence (385 aa):
MYASYVRMVTSRRGRGNGLHQQKGKRLEKQKTDRRPASRKCPSNISGYFELTERDPSVDMEAFRLMKELKLNLEQESQYLPKESGLKLIEANPEGKGISAKCRDDKVEDLWSLTSFFGYSTQTFVLAVNLLDRFLAMMKVQPKHLACISIGCLHIAAKVVEDKCDVSSTHELIRISQCKFTVSDLGRMEKIISEKLNFQFQAVTALTFLHLYHAIVLSHTSSRKEILSLDKLEAQLKACLCRIVFSKAKPSVLALSLIQQEIEALQSVDLFEIAQSIQRHLRISETELQLWRGLVAQCLVQYSSPTCSKPNHRKLVWIVSRRTAQNLHSSYCGAPELPTIPEDGWTESEDWSEELSSGEESLSSSLGSDAEGPYFPAHFQKKSAA